Protein AF-A0A5D6XJ32-F1 (afdb_monomer_lite)

Sequence (484 aa):
MGDEALACADFSASLCAERAWRNVQPVLLASFTSVAQLLTAQARRIDALELEFRTAQRSNESLIDQWRAEALETSVSNEALATELRAQLKAETERQHEISQRAQDARIRKLKELRQSDATAASEASDSLRGVVDRISRELQCVNEKLSEQTAAWRRELAVSAITSLRREEVVQMLDRKLDSQKATELLAAKADGSQLEELSGGLFDKLAAAHASVAADFERLRRLESSKATAEDTEQLQQEMHKLLAVVEALQREVGELRAATRQKLSVADAEQLVVSRATLAGLESAIAQFSDDFVRKRDHAGVAQQVQGLKQQLRSEMFHARYIWKEGRPSASQTITWSTQVVNTSVDVFVWKAGSDKVVLKIPGLYHLQAAFFTDFTPTVQVLVNGEPALVLLEDDSDDCGSEAVPRAHKLAGTSNQPEPLGSVQEPLQRATHGLKRVRHSAGNVAGLSVDAFLALPARAVVQISYGIDEKAQGFLSLRKL

pLDDT: mean 76.72, std 17.2, range [36.56, 98.62]

Secondary structure (DSSP, 8-state):
--SHHHHHHHHHHHHHH-TTTTTTHHHHHHHHHHHHHHHHHHHHHHHHHHHHHHHHHHHHHHHHHHHHHHHHHHHHHHHHHHHHHHHHHHHHHHHHHHHHHHHHHHHHHHHHHHHHHHHHHHHHHHHHHHHHHHHHHHHHHHHHHHHHHHHHHHHHHHHHHHHHH--HHHHHHHHTT-S-HHHHHHHHHTT--HHHHHHHHHHHHHHHHHHHHHHHHHHHHHHHHHHS---HHHHHHHHHHHHHHHHHHHHHHHHHHHHHHHHHHH--HHHHHHHHHHHHHHHHHHHHHHHHHHHHHH---HHHHHHHHHHHHHHHHHH--EEEEEEEEEPPPTTSB----EEEEES-TTTEE--TT-S-EEE-S-EEEEEEEEEE-SS---EEEEETTEEEEEE-----------------------------------------------BTTB--S-EEEEEEEEE-TTEEEEEEE-S-S-EEEEEEEEE-

Foldseek 3Di:
DPPVVVVVVVVVVVQVPDPVCPVVVVVVVVVVVVVVVVVVVVVVVVVVVVVVVVVVVVVVVVVVVVVVVVVVVVVVVVVVVVVVVVVVVVVVVVVVVVVVVVVVVVVVVVVVVVCVVVVVVVVVVVVVVVVVVVVVVVVVVVVVVVVVVVVVVVVVVVVVVVVVVPDVVVVVVVVVPPDDVPVVVVVLVVPPPVVVVVVVVVVVVVVVVVLVVVVVVLVVVVVVCVVPPHDPVSVVVVVVVVVVNVVSVVVVVVVVVVVVVVVVVSDDPVNVVVVVVVVVVVVVVVVVVVVVVVVVVVPDPVVVVVVVVVVVVVVVLVQWQKWKFKQAKDFADPVQWRQTADTPDGSDCPQFPDDHRDQKTWGQDFFKKKKKKWKFDPDQWWKFKDKQNHGPDTDGQPPPPPPDPDDDDDDDDDDDDDDDDDDDDDDPDPPPDPDPRDDDDADPVGRPGTDMDIDMDRHDGGIIIIMGIHDRDIMIMMMMMIGD

Structure (mmCIF, N/CA/C/O backbone):
data_AF-A0A5D6XJ32-F1
#
_entry.id   AF-A0A5D6XJ32-F1
#
loop_
_atom_site.group_PDB
_atom_site.id
_atom_site.type_symbol
_atom_site.label_atom_id
_atom_site.label_alt_id
_atom_site.label_comp_id
_atom_site.label_asym_id
_atom_site.label_entity_id
_atom_site.label_seq_id
_atom_site.pdbx_PDB_ins_code
_atom_site.Cartn_x
_atom_site.Cartn_y
_atom_site.Cartn_z
_atom_site.occupancy
_atom_site.B_iso_or_equiv
_atom_site.auth_seq_id
_atom_site.auth_comp_id
_atom_site.auth_asym_id
_atom_site.auth_atom_id
_atom_site.pdbx_PDB_model_num
ATOM 1 N N . MET A 1 1 ? -17.747 25.368 77.287 1.00 49.94 1 MET A N 1
ATOM 2 C CA . MET A 1 1 ? -18.755 24.313 77.539 1.00 49.94 1 MET A CA 1
ATOM 3 C C . MET A 1 1 ? -19.553 24.527 78.841 1.00 49.94 1 MET A C 1
ATOM 5 O O . MET A 1 1 ? -20.189 23.589 79.291 1.00 49.94 1 MET A O 1
ATOM 9 N N . GLY A 1 2 ? -19.557 25.726 79.453 1.00 52.75 2 GLY A N 1
ATOM 10 C CA . GLY A 1 2 ? -20.315 25.993 80.693 1.00 52.75 2 GLY A CA 1
ATOM 11 C C . GLY A 1 2 ? -21.691 26.645 80.490 1.00 52.75 2 GLY A C 1
ATOM 12 O O . GLY A 1 2 ? -22.596 26.376 81.268 1.00 52.75 2 GLY A O 1
ATOM 13 N N . ASP A 1 3 ? -21.873 27.434 79.425 1.00 49.66 3 ASP A N 1
ATOM 14 C CA . ASP A 1 3 ? -23.084 28.258 79.251 1.00 49.66 3 ASP A CA 1
ATOM 15 C C . ASP A 1 3 ? -24.243 27.568 78.509 1.00 49.66 3 ASP A C 1
ATOM 17 O O . ASP A 1 3 ? -25.399 27.929 78.709 1.00 49.66 3 ASP A O 1
ATOM 21 N N . GLU A 1 4 ? -23.991 26.524 77.711 1.00 51.69 4 GLU A N 1
ATOM 22 C CA . GLU A 1 4 ? -25.075 25.790 77.024 1.00 51.69 4 GLU A CA 1
ATOM 23 C C . GLU A 1 4 ? -25.893 24.902 77.977 1.00 51.69 4 GLU A C 1
ATOM 25 O O . GLU A 1 4 ? -27.073 24.646 77.736 1.00 51.69 4 GLU A O 1
ATOM 30 N N . ALA A 1 5 ? -25.302 24.473 79.096 1.00 56.06 5 ALA A N 1
ATOM 31 C CA . ALA A 1 5 ? -26.005 23.675 80.099 1.00 56.06 5 ALA A CA 1
ATOM 32 C C . ALA A 1 5 ? -27.047 24.499 80.883 1.00 56.06 5 ALA A C 1
ATOM 34 O O . ALA A 1 5 ? -28.072 23.953 81.291 1.00 56.06 5 ALA A O 1
ATOM 35 N N . LEU A 1 6 ? -26.820 25.809 81.052 1.00 57.66 6 LEU A N 1
ATOM 36 C CA . LEU A 1 6 ? -27.731 26.711 81.767 1.00 57.66 6 LEU A CA 1
ATOM 37 C C . LEU A 1 6 ? -28.989 27.041 80.951 1.00 57.66 6 LEU A C 1
ATOM 39 O O . LEU A 1 6 ? -30.091 27.015 81.494 1.00 57.66 6 LEU A O 1
ATOM 43 N N . ALA A 1 7 ? -28.861 27.238 79.636 1.00 59.44 7 ALA A N 1
ATOM 44 C CA . ALA A 1 7 ? -30.008 27.524 78.769 1.00 59.44 7 ALA A CA 1
ATOM 45 C C . ALA A 1 7 ? -31.005 26.346 78.670 1.00 59.44 7 ALA A C 1
ATOM 47 O O . ALA A 1 7 ? -32.211 26.550 78.516 1.00 59.44 7 ALA A O 1
ATOM 48 N N . CYS A 1 8 ? -30.524 25.105 78.797 1.00 58.31 8 CYS A N 1
ATOM 49 C CA . CYS A 1 8 ? -31.363 23.905 78.716 1.00 58.31 8 CYS A CA 1
ATOM 50 C C . CYS A 1 8 ? -32.203 23.677 79.995 1.00 58.31 8 CYS A C 1
ATOM 52 O O . CYS A 1 8 ? -33.307 23.119 79.942 1.00 58.31 8 CYS A O 1
ATOM 54 N N . ALA A 1 9 ? -31.706 24.149 81.145 1.00 62.94 9 ALA A N 1
ATOM 55 C CA . ALA A 1 9 ? -32.395 24.045 82.430 1.00 62.94 9 ALA A CA 1
ATOM 56 C C . ALA A 1 9 ? -33.598 25.004 82.526 1.00 62.94 9 ALA A C 1
ATOM 58 O O . ALA A 1 9 ? -34.682 24.583 82.938 1.00 62.94 9 ALA A O 1
ATOM 59 N N . ASP A 1 10 ? -33.448 26.251 82.065 1.00 63.59 10 ASP A N 1
ATOM 60 C CA . ASP A 1 10 ? -34.519 27.261 82.109 1.00 63.59 10 ASP A CA 1
ATOM 61 C C . ASP A 1 10 ? -35.689 26.933 81.168 1.00 63.59 10 ASP A C 1
ATOM 63 O O . ASP A 1 10 ? -36.859 27.137 81.510 1.00 63.59 10 ASP A O 1
ATOM 67 N N . PHE A 1 11 ? -35.407 26.338 80.006 1.00 67.25 11 PHE A N 1
ATOM 68 C CA . PHE A 1 11 ? -36.448 25.913 79.068 1.00 67.25 11 PHE A CA 1
ATOM 69 C C . PHE A 1 11 ? -37.318 24.777 79.636 1.00 67.25 11 PHE A C 1
ATOM 71 O O . PHE A 1 11 ? -38.545 24.793 79.505 1.00 67.25 11 PHE A O 1
ATOM 78 N N . SER A 1 12 ? -36.699 23.822 80.340 1.00 63.09 12 SER A N 1
ATOM 79 C CA . SER A 1 12 ? -37.418 22.718 80.990 1.00 63.09 12 SER A CA 1
ATOM 80 C C . SER A 1 12 ? -38.297 23.203 82.149 1.00 63.09 12 SER A C 1
ATOM 82 O O . SER A 1 12 ? -39.400 22.686 82.344 1.00 63.09 12 SER A O 1
ATOM 84 N N . ALA A 1 13 ? -37.850 24.225 82.887 1.00 67.06 13 ALA A N 1
ATOM 85 C CA . ALA A 1 13 ? -38.614 24.817 83.983 1.00 67.06 13 ALA A CA 1
ATOM 86 C C . ALA A 1 13 ? -39.869 25.561 83.486 1.00 67.06 13 ALA A C 1
ATOM 88 O O . ALA A 1 13 ? -40.949 25.386 84.053 1.00 67.06 13 ALA A O 1
ATOM 89 N N . SER A 1 14 ? -39.751 26.320 82.390 1.00 63.47 14 SER A N 1
ATOM 90 C CA . SER A 1 14 ? -40.868 27.052 81.772 1.00 63.47 14 SER A CA 1
ATOM 91 C C . SER A 1 14 ? -41.968 26.115 81.241 1.00 63.47 14 SER A C 1
ATOM 93 O O . SER A 1 14 ? -43.153 26.314 81.511 1.00 63.47 14 SER A O 1
ATOM 95 N N . LEU A 1 15 ? -41.586 25.007 80.593 1.00 60.62 15 LEU A N 1
ATOM 96 C CA . LEU A 1 15 ? -42.528 24.005 80.072 1.00 60.62 15 LEU A CA 1
ATOM 97 C C . LEU A 1 15 ? -43.297 23.234 81.159 1.00 60.62 15 LEU A C 1
ATOM 99 O O . LEU A 1 15 ? -44.374 22.702 80.892 1.00 60.62 15 LEU A O 1
ATOM 103 N N . CYS A 1 16 ? -42.771 23.152 82.384 1.00 61.84 16 CYS A N 1
ATOM 104 C CA . CYS A 1 16 ? -43.434 22.448 83.487 1.00 61.84 16 CYS A CA 1
ATOM 105 C C . CYS A 1 16 ? -44.542 23.271 84.172 1.00 61.84 16 CYS A C 1
ATOM 107 O O . CYS A 1 16 ? -45.377 22.696 84.880 1.00 61.84 16 CYS A O 1
ATOM 109 N N . ALA A 1 17 ? -44.559 24.595 83.980 1.00 65.44 17 ALA A N 1
ATOM 110 C CA . ALA A 1 17 ? -45.477 25.502 84.669 1.00 65.44 17 ALA A CA 1
ATOM 111 C C . ALA A 1 17 ? -46.898 25.516 84.067 1.00 65.44 17 ALA A C 1
ATOM 113 O O . ALA A 1 17 ? -47.875 25.726 84.790 1.00 65.44 17 ALA A O 1
ATOM 114 N N . GLU A 1 18 ? -47.055 25.225 82.773 1.00 67.88 18 GLU A N 1
ATOM 115 C CA . GLU A 1 18 ? -48.360 25.222 82.106 1.00 67.88 18 GLU A CA 1
ATOM 116 C C . GLU A 1 18 ? -49.037 23.838 82.148 1.00 67.88 18 GLU A C 1
ATOM 118 O O . GLU A 1 18 ? -48.594 22.867 81.530 1.00 67.88 18 GLU A O 1
ATOM 123 N N . ARG A 1 19 ? -50.184 23.741 82.840 1.00 67.44 19 ARG A N 1
ATOM 124 C CA . ARG A 1 19 ? -50.976 22.496 82.987 1.00 67.44 19 ARG A CA 1
ATOM 125 C C . ARG A 1 19 ? -51.361 21.826 81.660 1.00 67.44 19 ARG A C 1
ATOM 127 O O . ARG A 1 19 ? -51.564 20.614 81.658 1.00 67.44 19 ARG A O 1
ATOM 134 N N . ALA A 1 20 ? -51.447 22.576 80.561 1.00 69.06 20 ALA A N 1
ATOM 135 C CA . ALA A 1 20 ? -51.793 22.051 79.240 1.00 69.06 20 ALA A CA 1
ATOM 136 C C . ALA A 1 20 ? -50.709 21.123 78.649 1.00 69.06 20 ALA A C 1
ATOM 138 O O . ALA A 1 20 ? -51.035 20.204 77.899 1.00 69.06 20 ALA A O 1
ATOM 139 N N . TRP A 1 21 ? -49.437 21.292 79.032 1.00 72.00 21 TRP A N 1
ATOM 140 C CA . TRP A 1 21 ? -48.314 20.541 78.453 1.00 72.00 21 TRP A CA 1
ATOM 141 C C . TRP A 1 21 ? -48.034 19.196 79.125 1.00 72.00 21 TRP A C 1
ATOM 143 O O . TRP A 1 21 ? -47.373 18.343 78.530 1.00 72.00 21 TRP A O 1
ATOM 153 N N . ARG A 1 22 ? -48.584 18.948 80.323 1.00 72.31 22 ARG A N 1
ATOM 154 C CA . ARG A 1 22 ? -48.338 17.704 81.080 1.00 72.31 22 ARG A CA 1
ATOM 155 C C . ARG A 1 22 ? -48.733 16.435 80.324 1.00 72.31 22 ARG A C 1
ATOM 157 O O . ARG A 1 22 ? -48.086 15.410 80.493 1.00 72.31 22 ARG A O 1
ATOM 164 N N . ASN A 1 23 ? -49.754 16.506 79.468 1.00 79.31 23 ASN A N 1
ATOM 165 C CA . ASN A 1 23 ? -50.190 15.357 78.668 1.00 79.31 23 ASN A CA 1
ATOM 166 C C . ASN A 1 23 ? -49.357 15.167 77.386 1.00 79.31 23 ASN A C 1
ATOM 168 O O . ASN A 1 23 ? -49.328 14.071 76.835 1.00 79.31 23 ASN A O 1
ATOM 172 N N . VAL A 1 24 ? -48.667 16.211 76.915 1.00 81.56 24 VAL A N 1
ATOM 173 C CA . VAL A 1 24 ? -47.902 16.202 75.655 1.00 81.56 24 VAL A CA 1
ATOM 174 C C . VAL A 1 24 ? -46.431 15.845 75.893 1.00 81.56 24 VAL A C 1
ATOM 176 O O . VAL A 1 24 ? -45.809 15.193 75.055 1.00 81.56 24 VAL A O 1
ATOM 179 N N . GLN A 1 25 ? -45.880 16.198 77.059 1.00 82.12 25 GLN A N 1
ATOM 180 C CA . GLN A 1 25 ? -44.490 15.911 77.435 1.00 82.12 25 GLN A CA 1
ATOM 181 C C . GLN A 1 25 ? -44.083 14.428 77.299 1.00 82.12 25 GLN A C 1
ATOM 183 O O . GLN A 1 25 ? -43.034 14.179 76.702 1.00 82.12 25 GLN A O 1
ATOM 188 N N . PRO A 1 26 ? -44.871 13.430 77.758 1.00 84.69 26 PRO A N 1
ATOM 189 C CA . PRO A 1 26 ? -44.491 12.022 77.618 1.00 84.69 26 PRO A CA 1
ATOM 190 C C . PRO A 1 26 ? -44.435 11.580 76.153 1.00 84.69 26 PRO A C 1
ATOM 192 O O . PRO A 1 26 ? -43.548 10.822 75.767 1.00 84.69 26 PRO A O 1
ATOM 195 N N . VAL A 1 27 ? -45.357 12.087 75.325 1.00 87.31 27 VAL A N 1
ATOM 196 C CA . VAL A 1 27 ? -45.428 11.775 73.891 1.00 87.31 27 VAL A CA 1
ATOM 197 C C . VAL A 1 27 ? -44.248 12.393 73.149 1.00 87.31 27 VAL A C 1
ATOM 199 O O . VAL A 1 27 ? -43.624 11.719 72.330 1.00 87.31 27 VAL A O 1
ATOM 202 N N . LEU A 1 28 ? -43.893 13.643 73.461 1.00 87.44 28 LEU A N 1
ATOM 203 C CA . LEU A 1 28 ? -42.713 14.295 72.892 1.00 87.44 28 LEU A CA 1
ATOM 204 C C . LEU A 1 28 ? -41.430 13.576 73.303 1.00 87.44 28 LEU A C 1
ATOM 206 O O . LEU A 1 28 ? -40.615 13.267 72.439 1.00 87.44 28 LEU A O 1
ATOM 210 N N . LEU A 1 29 ? -41.269 13.239 74.585 1.00 88.38 29 LEU A N 1
ATOM 211 C CA . LEU A 1 29 ? -40.085 12.529 75.067 1.00 88.38 29 LEU A CA 1
ATOM 212 C C . LEU A 1 29 ? -39.953 11.150 74.407 1.00 88.38 29 LEU A C 1
ATOM 214 O O . LEU A 1 29 ? -38.865 10.790 73.960 1.00 88.38 29 LEU A O 1
ATOM 218 N N . ALA A 1 30 ? -41.052 10.404 74.276 1.00 88.50 30 ALA A N 1
ATOM 219 C CA . ALA A 1 30 ? -41.063 9.119 73.582 1.00 88.50 30 ALA A CA 1
ATOM 220 C C . ALA A 1 30 ? -40.746 9.267 72.083 1.00 88.50 30 ALA A C 1
ATOM 222 O O . ALA A 1 30 ? -39.985 8.469 71.528 1.00 88.50 30 ALA A O 1
ATOM 223 N N . SER A 1 31 ? -41.268 10.314 71.436 1.00 91.25 31 SER A N 1
ATOM 224 C CA . SER A 1 31 ? -41.009 10.608 70.021 1.00 91.25 31 SER A CA 1
ATOM 225 C C . SER A 1 31 ? -39.543 10.974 69.785 1.00 91.25 31 SER A C 1
ATOM 227 O O . SER A 1 31 ? -38.894 10.368 68.936 1.00 91.25 31 SER A O 1
ATOM 229 N N . PHE A 1 32 ? -38.978 11.888 70.579 1.00 92.62 32 PHE A N 1
ATOM 230 C CA . PHE A 1 32 ? -37.560 12.253 70.496 1.00 92.62 32 PHE A CA 1
ATOM 231 C C . PHE A 1 32 ? -36.641 11.079 70.834 1.00 92.62 32 PHE A C 1
ATOM 233 O O . PHE A 1 32 ? -35.630 10.893 70.163 1.00 92.62 32 PHE A O 1
ATOM 240 N N . THR A 1 33 ? -37.011 10.244 71.810 1.00 92.25 33 THR A N 1
ATOM 241 C CA . THR A 1 33 ? -36.272 9.011 72.129 1.00 92.25 33 THR A CA 1
ATOM 242 C C . THR A 1 33 ? -36.257 8.055 70.936 1.00 92.25 33 THR A C 1
ATOM 244 O O . THR A 1 33 ? -35.205 7.527 70.583 1.00 92.25 33 THR A O 1
ATOM 247 N N . SER A 1 34 ? -37.399 7.881 70.265 1.00 92.69 34 SER A N 1
ATOM 248 C CA . SER A 1 34 ? -37.515 7.033 69.071 1.00 92.69 34 SER A CA 1
ATOM 249 C C . SER A 1 34 ? -36.690 7.580 67.902 1.00 92.69 34 SER A C 1
ATOM 251 O O . SER A 1 34 ? -35.989 6.824 67.232 1.00 92.69 34 SER A O 1
ATOM 253 N N . VAL A 1 35 ? -36.708 8.901 67.688 1.00 94.00 35 VAL A N 1
ATOM 254 C CA . VAL A 1 35 ? -35.876 9.568 66.673 1.00 94.00 35 VAL A CA 1
ATOM 255 C C . VAL A 1 35 ? -34.391 9.415 66.997 1.00 94.00 35 VAL A C 1
ATOM 257 O O . VAL A 1 35 ? -33.617 9.057 66.115 1.00 94.00 35 VAL A O 1
ATOM 260 N N . ALA A 1 36 ? -33.978 9.608 68.251 1.00 92.50 36 ALA A N 1
ATOM 261 C CA . ALA A 1 36 ? -32.589 9.430 68.666 1.00 92.50 36 ALA A CA 1
ATOM 262 C C . ALA A 1 36 ? -32.111 7.980 68.468 1.00 92.50 36 ALA A C 1
ATOM 264 O O . ALA A 1 36 ? -31.004 7.753 67.975 1.00 92.50 36 ALA A O 1
ATOM 265 N N . GLN A 1 37 ? -32.951 6.991 68.790 1.00 93.88 37 GLN A N 1
ATOM 266 C CA . GLN A 1 37 ? -32.662 5.577 68.534 1.00 93.88 37 GLN A CA 1
ATOM 267 C C . GLN A 1 37 ? -32.546 5.280 67.035 1.00 93.88 37 GLN A C 1
ATOM 269 O O . GLN A 1 37 ? -31.606 4.597 66.626 1.00 93.88 37 GLN A O 1
ATOM 274 N N . LEU A 1 38 ? -33.448 5.826 66.213 1.00 95.81 38 LEU A N 1
ATOM 275 C CA . LEU A 1 38 ? -33.400 5.677 64.760 1.00 95.81 38 LEU A CA 1
ATOM 276 C C . LEU A 1 38 ? -32.128 6.300 64.173 1.00 95.81 38 LEU A C 1
ATOM 278 O O . LEU A 1 38 ? -31.443 5.645 63.393 1.00 95.81 38 LEU A O 1
ATOM 282 N N . LEU A 1 39 ? -31.776 7.521 64.583 1.00 93.94 39 LEU A N 1
ATOM 283 C CA . LEU A 1 39 ? -30.552 8.199 64.149 1.00 93.94 39 LEU A CA 1
ATOM 284 C C . LEU A 1 39 ? -29.300 7.431 64.585 1.00 93.94 39 LEU A C 1
ATOM 286 O O . LEU A 1 39 ? -28.372 7.274 63.798 1.00 93.94 39 LEU A O 1
ATOM 290 N N . THR A 1 40 ? -29.291 6.873 65.799 1.00 94.31 40 THR A N 1
ATOM 291 C CA . THR A 1 40 ? -28.182 6.033 66.285 1.00 94.31 40 THR A CA 1
ATOM 292 C C . THR A 1 40 ? -28.059 4.742 65.472 1.00 94.31 40 THR A C 1
ATOM 294 O O . THR A 1 40 ? -26.954 4.322 65.128 1.00 94.31 40 THR A O 1
ATOM 297 N N . ALA A 1 41 ? -29.182 4.103 65.134 1.00 95.06 41 ALA A N 1
ATOM 298 C CA . ALA A 1 41 ? -29.193 2.914 64.286 1.00 95.06 41 ALA A CA 1
ATOM 299 C C . ALA A 1 41 ? -28.733 3.231 62.853 1.00 95.06 41 ALA A C 1
ATOM 301 O O . ALA A 1 41 ? -27.979 2.455 62.265 1.00 95.06 41 ALA A O 1
ATOM 302 N N . GLN A 1 42 ? -29.137 4.382 62.308 1.00 94.56 42 GLN A N 1
ATOM 303 C CA . GLN A 1 42 ? -28.684 4.856 61.001 1.00 94.56 42 GLN A CA 1
ATOM 304 C C . GLN A 1 42 ? -27.188 5.175 60.993 1.00 94.56 42 GLN A C 1
ATOM 306 O O . GLN A 1 42 ? -26.503 4.731 60.077 1.00 94.56 42 GLN A O 1
ATOM 311 N N . ALA A 1 43 ? -26.663 5.850 62.020 1.00 93.75 43 ALA A N 1
ATOM 312 C CA . ALA A 1 43 ? -25.232 6.130 62.150 1.00 93.75 43 ALA A CA 1
ATOM 313 C C . ALA A 1 43 ? -24.406 4.834 62.150 1.00 93.75 43 ALA A C 1
ATOM 315 O O . ALA A 1 43 ? -23.501 4.679 61.338 1.00 93.75 43 ALA A O 1
ATOM 316 N N . ARG A 1 44 ? -24.809 3.834 62.947 1.00 96.31 44 ARG A N 1
ATOM 317 C CA . ARG A 1 44 ? -24.149 2.514 62.958 1.00 96.31 44 ARG A CA 1
ATOM 318 C C . ARG A 1 44 ? -24.188 1.815 61.601 1.00 96.31 44 ARG A C 1
ATOM 320 O O . ARG A 1 44 ? -23.241 1.123 61.239 1.00 96.31 44 ARG A O 1
ATOM 327 N N . ARG A 1 45 ? -25.286 1.963 60.854 1.00 97.19 45 ARG A N 1
ATOM 328 C CA . ARG A 1 45 ? -25.404 1.396 59.505 1.00 97.19 45 ARG A CA 1
ATOM 329 C C . ARG A 1 45 ? -24.478 2.101 58.514 1.00 97.19 45 ARG A C 1
ATOM 331 O O . ARG A 1 45 ? -23.914 1.426 57.661 1.00 97.19 45 ARG A O 1
ATOM 338 N N . ILE A 1 46 ? -24.322 3.420 58.626 1.00 93.25 46 ILE A N 1
ATOM 339 C CA . ILE A 1 46 ? -23.374 4.190 57.812 1.00 93.25 46 ILE A CA 1
ATOM 340 C C . ILE A 1 46 ? -21.944 3.734 58.117 1.00 93.25 46 ILE A C 1
ATOM 342 O O . ILE A 1 46 ? -21.231 3.372 57.188 1.00 93.25 46 ILE A O 1
ATOM 346 N N . ASP A 1 47 ? -21.569 3.624 59.394 1.00 96.31 47 ASP A N 1
ATOM 347 C CA . ASP A 1 47 ? -20.235 3.156 59.796 1.00 96.31 47 ASP A CA 1
ATOM 348 C C . ASP A 1 47 ? -19.930 1.740 59.273 1.00 96.31 47 ASP A C 1
ATOM 350 O O . ASP A 1 47 ? -18.825 1.462 58.802 1.00 96.31 47 ASP A O 1
ATOM 354 N N . ALA A 1 48 ? -20.921 0.840 59.314 1.00 96.50 48 ALA A N 1
ATOM 355 C CA . ALA A 1 48 ? -20.791 -0.511 58.772 1.00 96.50 48 ALA A CA 1
ATOM 356 C C . ALA A 1 48 ? -20.580 -0.505 57.248 1.00 96.50 48 ALA A C 1
ATOM 358 O O . ALA A 1 48 ? -19.673 -1.174 56.754 1.00 96.50 48 ALA A O 1
ATOM 359 N N . LEU A 1 49 ? -21.361 0.291 56.510 1.00 94.62 49 LEU A N 1
ATOM 360 C CA . LEU A 1 49 ? -21.215 0.429 55.058 1.00 94.62 49 LEU A CA 1
ATOM 361 C C . LEU A 1 49 ? -19.881 1.079 54.669 1.00 94.62 49 LEU A C 1
ATOM 363 O O . LEU A 1 49 ? -19.272 0.675 53.682 1.00 94.62 49 LEU A O 1
ATOM 367 N N . GLU A 1 50 ? -19.384 2.047 55.441 1.00 95.25 50 GLU A N 1
ATOM 368 C CA . GLU A 1 50 ? -18.057 2.625 55.212 1.00 95.25 50 GLU A CA 1
ATOM 369 C C . GLU A 1 50 ? -16.940 1.594 55.403 1.00 95.25 50 GLU A C 1
ATOM 371 O O . GLU A 1 50 ? -15.963 1.583 54.649 1.00 95.25 50 GLU A O 1
ATOM 376 N N . LEU A 1 51 ? -17.068 0.715 56.399 1.00 97.25 51 LEU A N 1
ATOM 377 C CA . LEU A 1 51 ? -16.107 -0.358 56.628 1.00 97.25 51 LEU A CA 1
ATOM 378 C C . LEU A 1 51 ? -16.137 -1.393 55.492 1.00 97.25 51 LEU A C 1
ATOM 380 O O . LEU A 1 51 ? -15.079 -1.788 54.992 1.00 97.25 51 LEU A O 1
ATOM 384 N N . GLU A 1 52 ? -17.328 -1.796 55.044 1.00 97.06 52 GLU A N 1
ATOM 385 C CA . GLU A 1 52 ? -17.506 -2.672 53.878 1.00 97.06 52 GLU A CA 1
ATOM 386 C C . GLU A 1 52 ? -16.923 -2.039 52.607 1.00 97.06 52 GLU A C 1
ATOM 388 O O . GLU A 1 52 ? -16.184 -2.686 51.867 1.00 97.06 52 GLU A O 1
ATOM 393 N N . PHE A 1 53 ? -17.150 -0.742 52.390 1.00 95.50 53 PHE A N 1
ATOM 394 C CA . PHE A 1 53 ? -16.581 -0.030 51.250 1.00 95.50 53 PHE A CA 1
ATOM 395 C C . PHE A 1 53 ? -15.047 0.003 51.296 1.00 95.50 53 PHE A C 1
ATOM 397 O O . PHE A 1 53 ? -14.392 -0.317 50.306 1.00 95.50 53 PHE A O 1
ATOM 404 N N . ARG A 1 54 ? -14.446 0.317 52.453 1.00 96.38 54 ARG A N 1
ATOM 405 C CA . ARG A 1 54 ? -12.978 0.331 52.612 1.00 96.38 54 ARG A CA 1
ATOM 406 C C . ARG A 1 54 ? -12.359 -1.055 52.424 1.00 96.38 54 ARG A C 1
ATOM 408 O O . ARG A 1 54 ? -11.267 -1.163 51.870 1.00 96.38 54 ARG A O 1
ATOM 415 N N . THR A 1 55 ? -13.024 -2.113 52.885 1.00 95.94 55 THR A N 1
ATOM 416 C CA . THR A 1 55 ? -12.539 -3.492 52.700 1.00 95.94 55 THR A CA 1
ATOM 417 C C . THR A 1 55 ? -12.642 -3.934 51.241 1.00 95.94 55 THR A C 1
ATOM 419 O O . THR A 1 55 ? -11.665 -4.461 50.706 1.00 95.94 55 THR A O 1
ATOM 422 N N . ALA A 1 56 ? -13.751 -3.628 50.562 1.00 92.81 56 ALA A N 1
ATOM 423 C CA . ALA A 1 56 ? -13.903 -3.863 49.128 1.00 92.81 56 ALA A CA 1
ATOM 424 C C . ALA A 1 56 ? -12.875 -3.073 48.301 1.00 92.81 56 ALA A C 1
ATOM 426 O O . ALA A 1 56 ? -12.270 -3.624 47.382 1.00 92.81 56 ALA A O 1
ATOM 427 N N . GLN A 1 57 ? -12.616 -1.812 48.659 1.00 94.62 57 GLN A N 1
ATOM 428 C CA . GLN A 1 57 ? -11.618 -0.982 47.986 1.00 94.62 57 GLN A CA 1
ATOM 429 C C . GLN A 1 57 ? -10.211 -1.583 48.101 1.00 94.62 57 GLN A C 1
ATOM 431 O O . GLN A 1 57 ? -9.535 -1.727 47.086 1.00 94.62 57 GLN A O 1
ATOM 436 N N . ARG A 1 58 ? -9.796 -2.017 49.298 1.00 95.19 58 ARG A N 1
ATOM 437 C CA . ARG A 1 58 ? -8.500 -2.696 49.493 1.00 95.19 58 ARG A CA 1
ATOM 438 C C . ARG A 1 58 ? -8.408 -4.007 48.716 1.00 95.19 58 ARG A C 1
ATOM 440 O O . ARG A 1 58 ? -7.364 -4.311 48.148 1.00 95.19 58 ARG A O 1
ATOM 447 N N . SER A 1 59 ? -9.497 -4.777 48.670 1.00 95.56 59 SER A N 1
ATOM 448 C CA . SER A 1 59 ? -9.549 -6.000 47.864 1.00 95.56 59 SER A CA 1
ATOM 449 C C . SER A 1 59 ? -9.379 -5.698 46.375 1.00 95.56 59 SER A C 1
ATOM 451 O O . SER A 1 59 ? -8.701 -6.445 45.677 1.00 95.56 59 SER A O 1
ATOM 453 N N . ASN A 1 60 ? -9.976 -4.611 45.885 1.00 90.75 60 ASN A N 1
ATOM 454 C CA . ASN A 1 60 ? -9.860 -4.207 44.490 1.00 90.75 60 ASN A CA 1
ATOM 455 C C . ASN A 1 60 ? -8.446 -3.696 44.162 1.00 90.75 60 ASN A C 1
ATOM 457 O O . ASN A 1 60 ? -7.877 -4.083 43.148 1.00 90.75 60 ASN A O 1
ATOM 461 N N . GLU A 1 61 ? -7.843 -2.896 45.048 1.00 93.62 61 GLU A N 1
ATOM 462 C CA . GLU A 1 61 ? -6.444 -2.457 44.921 1.00 93.62 61 GLU A CA 1
ATOM 463 C C . GLU A 1 61 ? -5.488 -3.660 44.847 1.00 93.62 61 GLU A C 1
ATOM 465 O O . GLU A 1 61 ? -4.649 -3.721 43.951 1.00 93.62 61 GLU A O 1
ATOM 470 N N . SER A 1 62 ? -5.695 -4.681 45.687 1.00 95.31 62 SER A N 1
ATOM 471 C CA . SER A 1 62 ? -4.911 -5.922 45.640 1.00 95.31 62 SER A CA 1
ATOM 472 C C . SER A 1 62 ? -5.063 -6.690 44.321 1.00 95.31 62 SER A C 1
ATOM 474 O O . SER A 1 62 ? -4.079 -7.239 43.828 1.00 95.31 62 SER A O 1
ATOM 476 N N . LEU A 1 63 ? -6.270 -6.757 43.747 1.00 94.50 63 LEU A N 1
ATOM 477 C CA . LEU A 1 63 ? -6.499 -7.420 42.455 1.00 94.50 63 LEU A CA 1
ATOM 478 C C . LEU A 1 63 ? -5.851 -6.648 41.301 1.00 94.50 63 LEU A C 1
ATOM 480 O O . LEU A 1 63 ? -5.282 -7.254 40.395 1.00 94.50 63 LEU A O 1
ATOM 484 N N . ILE A 1 64 ? -5.893 -5.314 41.348 1.00 90.06 64 ILE A N 1
ATOM 485 C CA . ILE A 1 64 ? -5.227 -4.457 40.363 1.00 90.06 64 ILE A CA 1
ATOM 486 C C . ILE A 1 64 ? -3.712 -4.676 40.402 1.00 90.06 64 ILE A C 1
ATOM 488 O O . ILE A 1 64 ? -3.089 -4.798 39.346 1.00 90.06 64 ILE A O 1
ATOM 492 N N . ASP A 1 65 ? -3.117 -4.751 41.592 1.00 93.44 65 ASP A N 1
ATOM 493 C CA . ASP A 1 65 ? -1.681 -4.998 41.735 1.00 93.44 65 ASP A CA 1
ATOM 494 C C . ASP A 1 65 ? -1.291 -6.410 41.280 1.00 93.44 65 ASP A C 1
ATOM 496 O O . ASP A 1 65 ? -0.271 -6.573 40.606 1.00 93.44 65 ASP A O 1
ATOM 500 N N . GLN A 1 66 ? -2.137 -7.413 41.536 1.00 94.94 66 GLN A N 1
ATOM 501 C CA . GLN A 1 66 ? -1.943 -8.764 41.010 1.00 94.94 66 GLN A CA 1
ATOM 502 C C . GLN A 1 66 ? -1.962 -8.785 39.473 1.00 94.94 66 GLN A C 1
ATOM 504 O O . GLN A 1 66 ? -1.034 -9.303 38.853 1.00 94.94 66 GLN A O 1
ATOM 509 N N . TRP A 1 67 ? -2.960 -8.165 38.836 1.00 91.94 67 TRP A N 1
ATOM 510 C CA . TRP A 1 67 ? -3.027 -8.095 37.372 1.00 91.94 67 TRP A CA 1
ATOM 511 C C . TRP A 1 67 ? -1.865 -7.314 36.760 1.00 91.94 67 TRP A C 1
ATOM 513 O O . TRP A 1 67 ? -1.390 -7.661 35.680 1.00 91.94 67 TRP A O 1
ATOM 523 N N . ARG A 1 68 ? -1.372 -6.271 37.438 1.00 90.75 68 ARG A N 1
ATOM 524 C CA . ARG A 1 68 ? -0.168 -5.548 37.005 1.00 90.75 68 ARG A CA 1
ATOM 525 C C . ARG A 1 68 ? 1.073 -6.433 37.057 1.00 90.75 68 ARG A C 1
ATOM 527 O O . ARG A 1 68 ? 1.879 -6.364 36.132 1.00 90.75 68 ARG A O 1
ATOM 534 N N . ALA A 1 69 ? 1.220 -7.258 38.093 1.00 92.31 69 ALA A N 1
ATOM 535 C CA . ALA A 1 69 ? 2.329 -8.200 38.203 1.00 92.31 69 ALA A CA 1
ATOM 536 C C . ALA A 1 69 ? 2.281 -9.267 37.093 1.00 92.31 69 ALA A C 1
ATOM 538 O O . ALA A 1 69 ? 3.277 -9.465 36.400 1.00 92.31 69 ALA A O 1
ATOM 539 N N . GLU A 1 70 ? 1.112 -9.867 36.846 1.00 91.44 70 GLU A N 1
ATOM 540 C CA . GLU A 1 70 ? 0.907 -10.851 35.769 1.00 91.44 70 GLU A CA 1
ATOM 541 C C . GLU A 1 70 ? 1.150 -10.237 34.373 1.00 91.44 70 GLU A C 1
ATOM 543 O O . GLU A 1 70 ? 1.782 -10.841 33.499 1.00 91.44 70 GLU A O 1
ATOM 548 N N . ALA A 1 71 ? 0.711 -8.993 34.154 1.00 88.38 71 ALA A N 1
ATOM 549 C CA . ALA A 1 71 ? 0.974 -8.261 32.915 1.00 88.38 71 ALA A CA 1
ATOM 550 C C . ALA A 1 71 ? 2.472 -7.960 32.715 1.00 88.38 71 ALA A C 1
ATOM 552 O O . ALA A 1 71 ? 2.974 -8.014 31.591 1.00 88.38 71 ALA A O 1
ATOM 553 N N . LEU A 1 72 ? 3.204 -7.661 33.792 1.00 91.00 72 LEU A N 1
ATOM 554 C CA . LEU A 1 72 ? 4.646 -7.430 33.723 1.00 91.00 72 LEU A CA 1
ATOM 555 C C . LEU A 1 72 ? 5.399 -8.730 33.403 1.00 91.00 72 LEU A C 1
ATOM 557 O O . LEU A 1 72 ? 6.272 -8.733 32.539 1.00 91.00 72 LEU A O 1
ATOM 561 N N . GLU A 1 73 ? 5.031 -9.839 34.046 1.00 90.75 73 GLU A N 1
ATOM 562 C CA . GLU A 1 73 ? 5.644 -11.152 33.817 1.00 90.75 73 GLU A CA 1
ATOM 563 C C . GLU A 1 73 ? 5.429 -11.636 32.376 1.00 90.75 73 GLU A C 1
ATOM 565 O O . GLU A 1 73 ? 6.375 -12.047 31.697 1.00 90.75 73 GLU A O 1
ATOM 570 N N . THR A 1 74 ? 4.207 -11.491 31.857 1.00 90.00 74 THR A N 1
ATOM 571 C CA . THR A 1 74 ? 3.910 -11.800 30.450 1.00 90.00 74 THR A CA 1
ATOM 572 C C . THR A 1 74 ? 4.654 -10.876 29.485 1.00 90.00 74 THR A C 1
ATOM 574 O O . THR A 1 74 ? 5.146 -11.345 28.458 1.00 90.00 74 THR A O 1
ATOM 577 N N . SER A 1 75 ? 4.813 -9.588 29.807 1.00 85.44 75 SER A N 1
ATOM 578 C CA . SER A 1 75 ? 5.613 -8.659 28.997 1.00 85.44 75 SER A CA 1
ATOM 579 C C . SER A 1 75 ? 7.089 -9.062 28.941 1.00 85.44 75 SER A C 1
ATOM 581 O O . SER A 1 75 ? 7.670 -9.066 27.858 1.00 85.44 75 SER A O 1
ATOM 583 N N . VAL A 1 76 ? 7.690 -9.438 30.075 1.00 90.94 76 VAL A N 1
ATOM 584 C CA . VAL A 1 76 ? 9.093 -9.884 30.140 1.00 90.94 76 VAL A CA 1
ATOM 585 C C . VAL A 1 76 ? 9.285 -11.198 29.377 1.00 90.94 76 VAL A C 1
ATOM 587 O O . VAL A 1 76 ? 10.245 -11.336 28.618 1.00 90.94 76 VAL A O 1
ATOM 590 N N . SER A 1 77 ? 8.348 -12.143 29.509 1.00 91.94 77 SER A N 1
ATOM 591 C CA . SER A 1 77 ? 8.366 -13.400 28.749 1.00 91.94 77 SER A CA 1
ATOM 592 C C . SER A 1 77 ? 8.271 -13.159 27.236 1.00 91.94 77 SER A C 1
ATOM 594 O O . SER A 1 77 ? 9.050 -13.714 26.459 1.00 91.94 77 SER A O 1
ATOM 596 N N . ASN A 1 78 ? 7.381 -12.258 26.813 1.00 85.19 78 ASN A N 1
ATOM 597 C CA . ASN A 1 78 ? 7.235 -11.879 25.408 1.00 85.19 78 ASN A CA 1
ATOM 598 C C . ASN A 1 78 ? 8.476 -11.162 24.865 1.00 85.19 78 ASN A C 1
ATOM 600 O O . ASN A 1 78 ? 8.854 -11.379 23.714 1.00 85.19 78 ASN A O 1
ATOM 604 N N . GLU A 1 79 ? 9.130 -10.325 25.672 1.00 89.56 79 GLU A N 1
ATOM 605 C CA . GLU A 1 79 ? 10.370 -9.658 25.278 1.00 89.56 79 GLU A CA 1
ATOM 606 C C . GLU A 1 79 ? 11.521 -10.659 25.104 1.00 89.56 79 GLU A C 1
ATOM 608 O O . GLU A 1 79 ? 12.239 -10.578 24.107 1.00 89.56 79 GLU A O 1
ATOM 613 N N . ALA A 1 80 ? 11.640 -11.653 25.991 1.00 91.50 80 ALA A N 1
ATOM 614 C CA . ALA A 1 80 ? 12.611 -12.741 25.860 1.00 91.50 80 ALA A CA 1
ATOM 615 C C . ALA A 1 80 ? 12.361 -13.608 24.610 1.00 91.50 80 ALA A C 1
ATOM 617 O O . ALA A 1 80 ? 13.291 -13.976 23.894 1.00 91.50 80 ALA A O 1
ATOM 618 N N . LEU A 1 81 ? 11.097 -13.892 24.290 1.00 91.56 81 LEU A N 1
ATOM 619 C CA . LEU A 1 81 ? 10.744 -14.612 23.065 1.00 91.56 81 LEU A CA 1
ATOM 620 C C . LEU A 1 81 ? 11.031 -13.765 21.811 1.00 91.56 81 LEU A C 1
ATOM 622 O O . LEU A 1 81 ? 11.488 -14.284 20.792 1.00 91.56 81 LEU A O 1
ATOM 626 N N . ALA A 1 82 ? 10.824 -12.448 21.887 1.00 86.94 82 ALA A N 1
ATOM 627 C CA . ALA A 1 82 ? 11.141 -11.526 20.802 1.00 86.94 82 ALA A CA 1
ATOM 628 C C . ALA A 1 82 ? 12.654 -11.378 20.569 1.00 86.94 82 ALA A C 1
ATOM 630 O O . ALA A 1 82 ? 13.075 -11.233 19.419 1.00 86.94 82 ALA A O 1
ATOM 631 N N . THR A 1 83 ? 13.486 -11.397 21.615 1.00 91.06 83 THR A N 1
ATOM 632 C CA . THR A 1 83 ? 14.950 -11.369 21.458 1.00 91.06 83 THR A CA 1
ATOM 633 C C . THR A 1 83 ? 15.472 -12.662 20.835 1.00 91.06 83 THR A C 1
ATOM 635 O O . THR A 1 83 ? 16.297 -12.582 19.924 1.00 91.06 83 THR A O 1
ATOM 638 N N . GLU A 1 84 ? 14.929 -13.818 21.221 1.00 94.50 84 GLU A N 1
ATOM 639 C CA . GLU A 1 84 ? 15.252 -15.116 20.612 1.00 94.50 84 GLU A CA 1
ATOM 640 C C . GLU A 1 84 ? 14.876 -15.157 19.119 1.00 94.50 84 GLU A C 1
ATOM 642 O O . GLU A 1 84 ? 15.709 -15.470 18.269 1.00 94.50 84 GLU A O 1
ATOM 647 N N . LEU A 1 85 ? 13.660 -14.729 18.758 1.00 89.44 85 LEU A N 1
ATOM 648 C CA . LEU A 1 85 ? 13.228 -14.641 17.355 1.00 89.44 85 LEU A CA 1
ATOM 649 C C . LEU A 1 85 ? 14.108 -13.703 16.520 1.00 89.44 85 LEU A C 1
ATOM 651 O O . LEU A 1 85 ? 14.414 -14.004 15.366 1.00 89.44 85 LEU A O 1
ATOM 655 N N . ARG A 1 86 ? 14.547 -12.571 17.087 1.00 90.06 86 ARG A N 1
ATOM 656 C CA . ARG A 1 86 ? 15.483 -11.661 16.406 1.00 90.06 86 ARG A CA 1
ATOM 657 C C . ARG A 1 86 ? 16.850 -12.310 16.192 1.00 90.06 86 ARG A C 1
ATOM 659 O O . ARG A 1 86 ? 17.438 -12.107 15.130 1.00 90.06 86 ARG A O 1
ATOM 666 N N . ALA A 1 87 ? 17.347 -13.082 17.159 1.00 93.00 87 ALA A N 1
ATOM 667 C CA . ALA A 1 87 ? 18.605 -13.813 17.025 1.00 93.00 87 ALA A CA 1
ATOM 668 C C . ALA A 1 87 ? 18.518 -14.888 15.929 1.00 93.00 87 ALA A C 1
ATOM 670 O O . ALA A 1 87 ? 19.405 -14.963 15.078 1.00 93.00 87 ALA A O 1
ATOM 671 N N . GLN A 1 88 ? 17.416 -15.642 15.879 1.00 91.94 88 GLN A N 1
ATOM 672 C CA . GLN A 1 88 ? 17.169 -16.643 14.836 1.00 91.94 88 GLN A CA 1
ATOM 673 C C . GLN A 1 88 ? 17.047 -16.016 13.446 1.00 91.94 88 GLN A C 1
ATOM 675 O O . GLN A 1 88 ? 17.660 -16.497 12.495 1.00 91.94 88 GLN A O 1
ATOM 680 N N . LEU A 1 89 ? 16.312 -14.906 13.323 1.00 89.88 89 LEU A N 1
ATOM 681 C CA . LEU A 1 89 ? 16.169 -14.206 12.048 1.00 89.88 89 LEU A CA 1
ATOM 682 C C . LEU A 1 89 ? 17.517 -13.663 11.560 1.00 89.88 89 LEU A C 1
ATOM 684 O O . LEU A 1 89 ? 17.830 -13.774 10.378 1.00 89.88 89 LEU A O 1
ATOM 688 N N . LYS A 1 90 ? 18.342 -13.133 12.471 1.00 93.25 90 LYS A N 1
ATOM 689 C CA . LYS A 1 90 ? 19.700 -12.688 12.146 1.00 93.25 90 LYS A CA 1
ATOM 690 C C . LYS A 1 90 ? 20.562 -13.852 11.641 1.00 93.25 90 LYS A C 1
ATOM 692 O O . LYS A 1 90 ? 21.152 -13.730 10.568 1.00 93.25 90 LYS A O 1
ATOM 697 N N . ALA A 1 91 ? 20.567 -14.984 12.345 1.00 93.06 91 ALA A N 1
ATOM 698 C CA . ALA A 1 91 ? 21.306 -16.177 11.929 1.00 93.06 91 ALA A CA 1
ATOM 699 C C . ALA A 1 91 ? 20.852 -16.696 10.550 1.00 93.06 91 ALA A C 1
ATOM 701 O O . ALA A 1 91 ? 21.681 -17.059 9.716 1.00 93.06 91 ALA A O 1
ATOM 702 N N . GLU A 1 92 ? 19.547 -16.671 10.266 1.00 92.12 92 GLU A N 1
ATOM 703 C CA . GLU A 1 92 ? 19.020 -17.084 8.962 1.00 92.12 92 GLU A CA 1
ATOM 704 C C . GLU A 1 92 ? 19.403 -16.098 7.847 1.00 92.12 92 GLU A C 1
ATOM 706 O O . GLU A 1 92 ? 19.775 -16.518 6.751 1.00 92.12 92 GLU A O 1
ATOM 711 N N . THR A 1 93 ? 19.395 -14.786 8.114 1.00 87.69 93 THR A N 1
ATOM 712 C CA . THR A 1 93 ? 19.861 -13.793 7.130 1.00 87.69 93 THR A CA 1
ATOM 713 C C . THR A 1 93 ? 21.352 -13.927 6.822 1.00 87.69 93 THR A C 1
ATOM 715 O O . THR A 1 93 ? 21.745 -13.801 5.663 1.00 87.69 93 THR A O 1
ATOM 718 N N . GLU A 1 94 ? 22.179 -14.241 7.823 1.00 93.31 94 GLU A N 1
ATOM 719 C CA . GLU A 1 94 ? 23.606 -14.525 7.632 1.00 93.31 94 GLU A CA 1
ATOM 720 C C . GLU A 1 94 ? 23.795 -15.798 6.793 1.00 93.31 94 GLU A C 1
ATOM 722 O O . GLU A 1 94 ? 24.540 -15.787 5.812 1.00 93.31 94 GLU A O 1
ATOM 727 N N . ARG A 1 95 ? 23.024 -16.857 7.073 1.00 93.06 95 ARG A N 1
ATOM 728 C CA . ARG A 1 95 ? 23.022 -18.092 6.275 1.00 93.06 95 ARG A CA 1
ATOM 729 C C . ARG A 1 95 ? 22.613 -17.848 4.819 1.00 93.06 95 ARG A C 1
ATOM 731 O O . ARG A 1 95 ? 23.245 -18.381 3.905 1.00 93.06 95 ARG A O 1
ATOM 738 N N . GLN A 1 96 ? 21.584 -17.036 4.574 1.00 85.12 96 GLN A N 1
ATOM 739 C CA . GLN A 1 96 ? 21.172 -16.664 3.216 1.00 85.12 96 GLN A CA 1
ATOM 740 C C . GLN A 1 96 ? 22.244 -15.840 2.500 1.00 85.12 96 GLN A C 1
ATOM 742 O O . GLN A 1 96 ? 22.490 -16.056 1.309 1.00 85.12 96 GLN A O 1
ATOM 747 N N . HIS A 1 97 ? 22.913 -14.935 3.217 1.00 89.88 97 HIS A N 1
ATOM 748 C CA . HIS A 1 97 ? 24.016 -14.160 2.668 1.00 89.88 97 HIS A CA 1
ATOM 749 C C . HIS A 1 97 ? 25.185 -15.063 2.253 1.00 89.88 97 HIS A C 1
ATOM 751 O O . HIS A 1 97 ? 25.664 -14.945 1.126 1.00 89.88 97 HIS A O 1
ATOM 757 N N . GLU A 1 98 ? 25.574 -16.031 3.088 1.00 93.19 98 GLU A N 1
ATOM 758 C CA . GLU A 1 98 ? 26.616 -17.009 2.752 1.00 93.19 98 GLU A CA 1
ATOM 759 C C . GLU A 1 98 ? 26.254 -17.862 1.529 1.00 93.19 98 GLU A C 1
ATOM 761 O O . GLU A 1 98 ? 27.096 -18.094 0.658 1.00 93.19 98 GLU A O 1
ATOM 766 N N . ILE A 1 99 ? 25.002 -18.323 1.425 1.00 89.44 99 ILE A N 1
ATOM 767 C CA . ILE A 1 99 ? 24.531 -19.092 0.262 1.00 89.44 99 ILE A CA 1
ATOM 768 C C . ILE A 1 99 ? 24.587 -18.231 -1.006 1.00 89.44 99 ILE A C 1
ATOM 770 O O . ILE A 1 99 ? 25.086 -18.688 -2.038 1.00 89.44 99 ILE A O 1
ATOM 774 N N . SER A 1 100 ? 24.128 -16.978 -0.929 1.00 86.31 100 SER A N 1
ATOM 775 C CA . SER A 1 100 ? 24.183 -16.033 -2.048 1.00 86.31 100 SER A CA 1
ATOM 776 C C . SER A 1 100 ? 25.623 -15.732 -2.466 1.00 86.31 100 SER A C 1
ATOM 778 O O . SER A 1 100 ? 25.925 -15.715 -3.659 1.00 86.31 100 SER A O 1
ATOM 780 N N . GLN A 1 101 ? 26.527 -15.544 -1.503 1.00 91.69 101 GLN A N 1
ATOM 781 C CA . GLN A 1 101 ? 27.940 -15.292 -1.767 1.00 91.69 101 GLN A CA 1
ATOM 782 C C . GLN A 1 101 ? 28.597 -16.500 -2.444 1.00 91.69 101 GLN A C 1
ATOM 784 O O . GLN A 1 101 ? 29.238 -16.343 -3.481 1.00 91.69 101 GLN A O 1
ATOM 789 N N . ARG A 1 102 ? 28.344 -17.723 -1.958 1.00 90.56 102 ARG A N 1
ATOM 790 C CA . ARG A 1 102 ? 28.829 -18.956 -2.605 1.00 90.56 102 ARG A CA 1
ATOM 791 C C . ARG A 1 102 ? 28.288 -19.120 -4.027 1.00 90.56 102 ARG A C 1
ATOM 793 O O . ARG A 1 102 ? 29.030 -19.535 -4.916 1.00 90.56 102 ARG A O 1
ATOM 800 N N . ALA A 1 103 ? 27.021 -18.781 -4.265 1.00 86.12 103 ALA A N 1
ATOM 801 C CA . ALA A 1 103 ? 26.429 -18.816 -5.602 1.00 86.12 103 ALA A CA 1
ATOM 802 C C . ALA A 1 103 ? 27.065 -17.774 -6.539 1.00 86.12 103 ALA A C 1
ATOM 804 O O . ALA A 1 103 ? 27.343 -18.070 -7.706 1.00 86.12 103 ALA A O 1
ATOM 805 N N . GLN A 1 104 ? 27.340 -16.570 -6.032 1.00 86.81 104 GLN A N 1
ATOM 806 C CA . GLN A 1 104 ? 28.031 -15.520 -6.776 1.00 86.81 104 GLN A CA 1
ATOM 807 C C . GLN A 1 104 ? 29.474 -15.923 -7.106 1.00 86.81 104 GLN A C 1
ATOM 809 O O . GLN A 1 104 ? 29.889 -15.783 -8.256 1.00 86.81 104 GLN A O 1
ATOM 814 N N . ASP A 1 105 ? 30.207 -16.496 -6.154 1.00 89.69 105 ASP A N 1
ATOM 815 C CA . ASP A 1 105 ? 31.572 -16.981 -6.367 1.00 89.69 105 ASP A CA 1
ATOM 816 C C . ASP A 1 105 ? 31.617 -18.124 -7.386 1.00 89.69 105 ASP A C 1
ATOM 818 O O . ASP A 1 105 ? 32.466 -18.125 -8.282 1.00 89.69 105 ASP A O 1
ATOM 822 N N . ALA A 1 106 ? 30.660 -19.057 -7.328 1.00 89.69 106 ALA A N 1
ATOM 823 C CA . ALA A 1 106 ? 30.512 -20.113 -8.327 1.00 89.69 106 ALA A CA 1
ATOM 824 C C . ALA A 1 106 ? 30.229 -19.539 -9.726 1.00 89.69 106 ALA A C 1
ATOM 826 O O . ALA A 1 106 ? 30.820 -19.983 -10.714 1.00 89.69 106 ALA A O 1
ATOM 827 N N . ARG A 1 107 ? 29.381 -18.506 -9.818 1.00 88.19 107 ARG A N 1
ATOM 828 C CA . ARG A 1 107 ? 29.103 -17.803 -11.079 1.00 88.19 107 ARG A CA 1
ATOM 829 C C . ARG A 1 107 ? 30.343 -17.089 -11.614 1.00 88.19 107 ARG A C 1
ATOM 831 O O . ARG A 1 107 ? 30.611 -17.176 -12.809 1.00 88.19 107 ARG A O 1
ATOM 838 N N . ILE A 1 108 ? 31.117 -16.424 -10.755 1.00 85.69 108 ILE A N 1
ATOM 839 C CA . ILE A 1 108 ? 32.380 -15.776 -11.136 1.00 85.69 108 ILE A CA 1
ATOM 840 C C . ILE A 1 108 ? 33.391 -16.818 -11.625 1.00 85.69 108 ILE A C 1
ATOM 842 O O . ILE A 1 108 ? 34.050 -16.583 -12.636 1.00 85.69 108 ILE A O 1
ATOM 846 N N . ARG A 1 109 ? 33.495 -17.977 -10.961 1.00 89.19 109 ARG A N 1
ATOM 847 C CA . ARG A 1 109 ? 34.346 -19.091 -11.412 1.00 89.19 109 ARG A CA 1
ATOM 848 C C . ARG A 1 109 ? 33.952 -19.571 -12.802 1.00 89.19 109 ARG A C 1
ATOM 850 O O . ARG A 1 109 ? 34.795 -19.581 -13.691 1.00 89.19 109 ARG A O 1
ATOM 857 N N . LYS A 1 110 ? 32.663 -19.843 -13.015 1.00 87.69 110 LYS A N 1
ATOM 858 C CA . LYS A 1 110 ? 32.140 -20.277 -14.316 1.00 87.69 110 LYS A CA 1
ATOM 859 C C . LYS A 1 110 ? 32.376 -19.234 -15.412 1.00 87.69 110 LYS A C 1
ATOM 861 O O . LYS A 1 110 ? 32.735 -19.583 -16.528 1.00 87.69 110 LYS A O 1
ATOM 866 N N . LEU A 1 111 ? 32.229 -17.944 -15.098 1.00 77.50 111 LEU A N 1
ATOM 867 C CA . LEU A 1 111 ? 32.549 -16.861 -16.035 1.00 77.50 111 LEU A CA 1
ATOM 868 C C . LEU A 1 111 ? 34.049 -16.765 -16.337 1.00 77.50 111 LEU A C 1
ATOM 870 O O . LEU A 1 111 ? 34.410 -16.400 -17.451 1.00 77.50 111 LEU A O 1
ATOM 874 N N . LYS A 1 112 ? 34.930 -17.078 -15.380 1.00 79.88 112 LYS A N 1
ATOM 875 C CA . LYS A 1 112 ? 36.379 -17.148 -15.626 1.00 79.88 112 LYS A CA 1
ATOM 876 C C . LYS A 1 112 ? 36.744 -18.336 -16.516 1.00 79.88 112 LYS A C 1
ATOM 878 O O . LYS A 1 112 ? 37.558 -18.155 -17.410 1.00 79.88 112 LYS A O 1
ATOM 883 N N . GLU A 1 113 ? 36.123 -19.494 -16.309 1.00 81.75 113 GLU A N 1
ATOM 884 C CA . GLU A 1 113 ? 36.303 -20.682 -17.159 1.00 81.75 113 GLU A CA 1
ATOM 885 C C . GLU A 1 113 ? 35.827 -20.417 -18.593 1.00 81.75 113 GLU A C 1
ATOM 887 O O . GLU A 1 113 ? 36.578 -20.658 -19.533 1.00 81.75 113 GLU A O 1
ATOM 892 N N . LEU A 1 114 ? 34.642 -19.813 -18.759 1.00 75.88 114 LEU A N 1
ATOM 893 C CA . LEU A 1 114 ? 34.130 -19.397 -20.072 1.00 75.88 114 LEU A CA 1
ATOM 894 C C . LEU A 1 114 ? 35.029 -18.344 -20.729 1.00 75.88 114 LEU A C 1
ATOM 896 O O . LEU A 1 114 ? 35.351 -18.448 -21.903 1.00 75.88 114 LEU A O 1
ATOM 900 N N . ARG A 1 115 ? 35.527 -17.359 -19.971 1.00 72.00 115 ARG A N 1
ATOM 901 C CA . ARG A 1 115 ? 36.497 -16.389 -20.505 1.00 72.00 115 ARG A CA 1
ATOM 902 C C . ARG A 1 115 ? 37.814 -17.036 -20.919 1.00 72.00 115 ARG A C 1
ATOM 904 O O . ARG A 1 115 ? 38.447 -16.526 -21.831 1.00 72.00 115 ARG A O 1
ATOM 911 N N . GLN A 1 116 ? 38.249 -18.107 -20.261 1.00 72.75 116 GLN A N 1
ATOM 912 C CA . GLN A 1 116 ? 39.460 -18.830 -20.648 1.00 72.75 116 GLN A CA 1
ATOM 913 C C . GLN A 1 116 ? 39.238 -19.661 -21.918 1.00 72.75 116 GLN A C 1
ATOM 915 O O . GLN A 1 116 ? 40.097 -19.618 -22.795 1.00 72.75 116 GLN A O 1
ATOM 920 N N . SER A 1 117 ? 38.086 -20.329 -22.072 1.00 69.12 117 SER A N 1
ATOM 921 C CA . SER A 1 117 ? 37.740 -21.022 -23.325 1.00 69.12 117 SER A CA 1
ATOM 922 C C . SER A 1 117 ? 37.544 -20.047 -24.487 1.00 69.12 117 SER A C 1
ATOM 924 O O . SER A 1 117 ? 38.053 -20.270 -25.587 1.00 69.12 117 SER A O 1
ATOM 926 N N . ASP A 1 118 ? 36.889 -18.917 -24.227 1.00 63.47 118 ASP A N 1
ATOM 927 C CA . ASP A 1 118 ? 36.633 -17.892 -25.236 1.00 63.47 118 ASP A CA 1
ATOM 928 C C . ASP A 1 118 ? 37.914 -17.133 -25.588 1.00 63.47 118 ASP A C 1
ATOM 930 O O . ASP A 1 118 ? 38.092 -16.769 -26.741 1.00 63.47 118 ASP A O 1
ATOM 934 N N . ALA A 1 119 ? 38.851 -16.942 -24.651 1.00 60.44 119 ALA A N 1
ATOM 935 C CA . ALA A 1 119 ? 40.154 -16.341 -24.945 1.00 60.44 119 ALA A CA 1
ATOM 936 C C . ALA A 1 119 ? 41.007 -17.222 -25.867 1.00 60.44 119 ALA A C 1
ATOM 938 O O . ALA A 1 119 ? 41.727 -16.688 -26.707 1.00 60.44 119 ALA A O 1
ATOM 939 N N . THR A 1 120 ? 40.910 -18.553 -25.758 1.00 65.06 120 THR A N 1
ATOM 940 C CA . THR A 1 120 ? 41.609 -19.458 -26.685 1.00 65.06 120 THR A CA 1
ATOM 941 C C . THR A 1 120 ? 41.007 -19.413 -28.091 1.00 65.06 120 THR A C 1
ATOM 943 O O . THR A 1 120 ? 41.748 -19.244 -29.055 1.00 65.06 120 THR A O 1
ATOM 946 N N . ALA A 1 121 ? 39.674 -19.409 -28.212 1.00 60.16 121 ALA A N 1
ATOM 947 C CA . ALA A 1 121 ? 38.993 -19.268 -29.503 1.00 60.16 121 ALA A CA 1
ATOM 948 C C . ALA A 1 121 ? 39.153 -17.857 -30.111 1.00 60.16 121 ALA A C 1
ATOM 950 O O . ALA A 1 121 ? 39.306 -17.695 -31.321 1.00 60.16 121 ALA A O 1
ATOM 951 N N . ALA A 1 122 ? 39.167 -16.819 -29.271 1.00 54.62 122 ALA A N 1
ATOM 952 C CA . ALA A 1 122 ? 39.374 -15.438 -29.686 1.00 54.62 122 ALA A CA 1
ATOM 953 C C . ALA A 1 122 ? 40.829 -15.158 -30.073 1.00 54.62 122 ALA A C 1
ATOM 955 O O . ALA A 1 122 ? 41.048 -14.308 -30.927 1.00 54.62 122 ALA A O 1
ATOM 956 N N . SER A 1 123 ? 41.818 -15.857 -29.502 1.00 60.59 123 SER A N 1
ATOM 957 C CA . SER A 1 123 ? 43.214 -15.755 -29.949 1.00 60.59 123 SER A CA 1
ATOM 958 C C . SER A 1 123 ? 43.364 -16.278 -31.376 1.00 60.59 123 SER A C 1
ATOM 960 O O . SER A 1 123 ? 43.934 -15.588 -32.212 1.00 60.59 123 SER A O 1
ATOM 962 N N . GLU A 1 124 ? 42.767 -17.430 -31.688 1.00 65.81 124 GLU A N 1
ATOM 963 C CA . GLU A 1 124 ? 42.796 -18.008 -33.039 1.00 65.81 124 GLU A CA 1
ATOM 964 C C . GLU A 1 124 ? 42.052 -17.127 -34.061 1.00 65.81 124 GLU A C 1
ATOM 966 O O . GLU A 1 124 ? 42.542 -16.890 -35.169 1.00 65.81 124 GLU A O 1
ATOM 971 N N . ALA A 1 125 ? 40.902 -16.559 -33.677 1.00 62.62 125 ALA A N 1
ATOM 972 C CA . ALA A 1 125 ? 40.168 -15.607 -34.512 1.00 62.62 125 ALA A CA 1
ATOM 973 C C . ALA A 1 125 ? 40.896 -14.254 -34.658 1.00 62.62 125 ALA A C 1
ATOM 975 O O . ALA A 1 125 ? 40.873 -13.653 -35.731 1.00 62.62 125 ALA A O 1
ATOM 976 N N . SER A 1 126 ? 41.569 -13.779 -33.606 1.00 59.97 126 SER A N 1
ATOM 977 C CA . SER A 1 126 ? 42.357 -12.539 -33.600 1.00 59.97 126 SER A CA 1
ATOM 978 C C . SER A 1 126 ? 43.613 -12.667 -34.457 1.00 59.97 126 SER A C 1
ATOM 980 O O . SER A 1 126 ? 43.944 -11.734 -35.182 1.00 59.97 126 SER A O 1
ATOM 982 N N . ASP A 1 127 ? 44.272 -13.826 -34.456 1.00 66.25 127 ASP A N 1
ATOM 983 C CA . ASP A 1 127 ? 45.423 -14.092 -35.323 1.00 66.25 127 ASP A CA 1
ATOM 984 C C . ASP A 1 127 ? 45.000 -14.187 -36.798 1.00 66.25 127 ASP A C 1
ATOM 986 O O . ASP A 1 127 ? 45.681 -13.654 -37.680 1.00 66.25 127 ASP A O 1
ATOM 990 N N . SER A 1 128 ? 43.821 -14.758 -37.071 1.00 69.50 128 SER A N 1
ATOM 991 C CA . SER A 1 128 ? 43.208 -14.739 -38.406 1.00 69.50 128 SER A CA 1
ATOM 992 C C . SER A 1 128 ? 42.859 -13.313 -38.862 1.00 69.50 128 SER A C 1
ATOM 994 O O . SER A 1 128 ? 43.244 -12.892 -39.957 1.00 69.50 128 SER A O 1
ATOM 996 N N . LEU A 1 129 ? 42.211 -12.521 -37.998 1.00 65.44 129 LEU A N 1
ATOM 997 C CA . LEU A 1 129 ? 41.868 -11.123 -38.274 1.00 65.44 129 LEU A CA 1
ATOM 998 C C . LEU A 1 129 ? 43.107 -10.236 -38.418 1.00 65.44 129 LEU A C 1
ATOM 1000 O O . LEU A 1 129 ? 43.132 -9.382 -39.299 1.00 65.44 129 LEU A O 1
ATOM 1004 N N . ARG A 1 130 ? 44.160 -10.459 -37.627 1.00 71.62 130 ARG A N 1
ATOM 1005 C CA . ARG A 1 130 ? 45.447 -9.764 -37.759 1.00 71.62 130 ARG A CA 1
ATOM 1006 C C . ARG A 1 130 ? 46.060 -10.023 -39.132 1.00 71.62 130 ARG A C 1
ATOM 1008 O O . ARG A 1 130 ? 46.474 -9.076 -39.790 1.00 71.62 130 ARG A O 1
ATOM 1015 N N . GLY A 1 131 ? 46.001 -11.261 -39.627 1.00 74.50 131 GLY A N 1
ATOM 1016 C CA . GLY A 1 131 ? 46.427 -11.592 -40.989 1.00 74.50 131 GLY A CA 1
ATOM 1017 C C . GLY A 1 131 ? 45.634 -10.864 -42.086 1.00 74.50 131 GLY A C 1
ATOM 1018 O O . GLY A 1 131 ? 46.204 -10.488 -43.116 1.00 74.50 131 GLY A O 1
ATOM 1019 N N . VAL A 1 132 ? 44.336 -10.627 -41.872 1.00 73.12 132 VAL A N 1
ATOM 1020 C CA . VAL A 1 132 ? 43.488 -9.838 -42.785 1.00 73.12 132 VAL A CA 1
ATOM 1021 C C . VAL A 1 132 ? 43.818 -8.345 -42.691 1.00 73.12 132 VAL A C 1
ATOM 1023 O O . VAL A 1 132 ? 44.004 -7.699 -43.720 1.00 73.12 132 VAL A O 1
ATOM 1026 N N . VAL A 1 133 ? 43.982 -7.801 -41.483 1.00 69.38 133 VAL A N 1
ATOM 1027 C CA . VAL A 1 133 ? 44.349 -6.393 -41.249 1.00 69.38 133 VAL A CA 1
ATOM 1028 C C . VAL A 1 133 ? 45.733 -6.070 -41.815 1.00 69.38 133 VAL A C 1
ATOM 1030 O O . VAL A 1 133 ? 45.908 -5.022 -42.435 1.00 69.38 133 VAL A O 1
ATOM 1033 N N . ASP A 1 134 ? 46.700 -6.976 -41.692 1.00 76.38 134 ASP A N 1
ATOM 1034 C CA . ASP A 1 134 ? 48.037 -6.818 -42.271 1.00 76.38 134 ASP A CA 1
ATOM 1035 C C . ASP A 1 134 ? 48.013 -6.893 -43.805 1.00 76.38 134 ASP A C 1
ATOM 1037 O O . ASP A 1 134 ? 48.866 -6.313 -44.483 1.00 76.38 134 ASP A O 1
ATOM 1041 N N . ARG A 1 135 ? 47.048 -7.611 -44.391 1.00 82.06 135 ARG A N 1
ATOM 1042 C CA . ARG A 1 135 ? 46.829 -7.623 -45.845 1.00 82.06 135 ARG A CA 1
ATOM 1043 C C . ARG A 1 135 ? 46.229 -6.298 -46.314 1.00 82.06 135 ARG A C 1
ATOM 1045 O O . ARG A 1 135 ? 46.799 -5.673 -47.203 1.00 82.06 135 ARG A O 1
ATOM 1052 N N . ILE A 1 136 ? 45.168 -5.836 -45.652 1.00 76.12 136 ILE A N 1
ATOM 1053 C CA . ILE A 1 136 ? 44.511 -4.556 -45.951 1.00 76.12 136 ILE A CA 1
ATOM 1054 C C . ILE A 1 136 ? 45.489 -3.390 -45.763 1.00 76.12 136 ILE A C 1
ATOM 1056 O O . ILE A 1 136 ? 45.560 -2.502 -46.606 1.00 76.12 136 ILE A O 1
ATOM 1060 N N . SER A 1 137 ? 46.303 -3.406 -44.706 1.00 73.94 137 SER A N 1
ATOM 1061 C CA . SER A 1 137 ? 47.294 -2.353 -44.449 1.00 73.94 137 SER A CA 1
ATOM 1062 C C . SER A 1 137 ? 48.348 -2.272 -45.558 1.00 73.94 137 SER A C 1
ATOM 1064 O O . SER A 1 137 ? 48.716 -1.175 -45.971 1.00 73.94 137 SER A O 1
ATOM 1066 N N . ARG A 1 138 ? 48.790 -3.417 -46.099 1.00 80.62 138 ARG A N 1
ATOM 1067 C CA . ARG A 1 138 ? 49.710 -3.461 -47.249 1.00 80.62 138 ARG A CA 1
ATOM 1068 C C . ARG A 1 138 ? 49.063 -2.944 -48.533 1.00 80.62 138 ARG A C 1
ATOM 1070 O O . ARG A 1 138 ? 49.707 -2.220 -49.289 1.00 80.62 138 ARG A O 1
ATOM 1077 N N . GLU A 1 139 ? 47.800 -3.282 -48.772 1.00 81.12 139 GLU A N 1
ATOM 1078 C CA . GLU A 1 139 ? 47.043 -2.780 -49.924 1.00 81.12 139 GLU A CA 1
ATOM 1079 C C . GLU A 1 139 ? 46.827 -1.261 -49.835 1.00 81.12 139 GLU A C 1
ATOM 1081 O O . GLU A 1 139 ? 47.090 -0.547 -50.803 1.00 81.12 139 GLU A O 1
ATOM 1086 N N . LEU A 1 140 ? 46.464 -0.744 -48.655 1.00 70.06 140 LEU A N 1
ATOM 1087 C CA . LEU A 1 140 ? 46.331 0.693 -48.399 1.00 70.06 140 LEU A CA 1
ATOM 1088 C C . LEU A 1 140 ? 47.656 1.439 -48.562 1.00 70.06 140 LEU A C 1
ATOM 1090 O O . LEU A 1 140 ? 47.678 2.527 -49.134 1.00 70.06 140 LEU A O 1
ATOM 1094 N N . GLN A 1 141 ? 48.765 0.862 -48.101 1.00 78.50 141 GLN A N 1
ATOM 1095 C CA . GLN A 1 141 ? 50.085 1.464 -48.267 1.00 78.50 141 GLN A CA 1
ATOM 1096 C C . GLN A 1 141 ? 50.474 1.561 -49.751 1.00 78.50 141 GLN A C 1
ATOM 1098 O O . GLN A 1 141 ? 50.919 2.618 -50.192 1.00 78.50 141 GLN A O 1
ATOM 1103 N N . CYS A 1 142 ? 50.193 0.520 -50.545 1.00 83.19 142 CYS A N 1
ATOM 1104 C CA . CYS A 1 142 ? 50.391 0.537 -51.998 1.00 83.19 142 CYS A CA 1
ATOM 1105 C C . CYS A 1 142 ? 49.523 1.600 -52.697 1.00 83.19 142 CYS A C 1
ATOM 1107 O O . CYS A 1 142 ? 49.993 2.309 -53.589 1.00 83.19 142 CYS A O 1
ATOM 1109 N N . VAL A 1 143 ? 48.257 1.745 -52.293 1.00 75.81 143 VAL A N 1
ATOM 1110 C CA . VAL A 1 143 ? 47.364 2.789 -52.827 1.00 75.81 143 VAL A CA 1
ATOM 1111 C C . VAL A 1 143 ? 47.858 4.187 -52.444 1.00 75.81 143 VAL A C 1
ATOM 1113 O O . VAL A 1 143 ? 47.867 5.087 -53.284 1.00 75.81 143 VAL A O 1
ATOM 1116 N N . ASN A 1 144 ? 48.320 4.372 -51.208 1.00 69.94 144 ASN A N 1
ATOM 1117 C CA . ASN A 1 144 ? 48.854 5.644 -50.728 1.00 69.94 144 ASN A CA 1
ATOM 1118 C C . ASN A 1 144 ? 50.145 6.049 -51.461 1.00 69.94 144 ASN A C 1
ATOM 1120 O O . ASN A 1 144 ? 50.320 7.218 -51.800 1.00 69.94 144 ASN A O 1
ATOM 1124 N N . GLU A 1 145 ? 51.027 5.093 -51.761 1.00 81.12 145 GLU A N 1
ATOM 1125 C CA . GLU A 1 145 ? 52.216 5.328 -52.589 1.00 81.12 145 GLU A CA 1
ATOM 1126 C C . GLU A 1 145 ? 51.828 5.785 -54.003 1.00 81.12 145 GLU A C 1
ATOM 1128 O O . GLU A 1 145 ? 52.313 6.820 -54.463 1.00 81.12 145 GLU A O 1
ATOM 1133 N N . LYS A 1 146 ? 50.859 5.117 -54.643 1.00 78.56 146 LYS A N 1
ATOM 1134 C CA . LYS A 1 146 ? 50.329 5.529 -55.957 1.00 78.56 146 LYS A CA 1
ATOM 1135 C C . LYS A 1 146 ? 49.708 6.932 -55.934 1.00 78.56 146 LYS A C 1
ATOM 1137 O O . LYS A 1 146 ? 49.931 7.720 -56.852 1.00 78.56 146 LYS A O 1
ATOM 1142 N N . LEU A 1 147 ? 48.954 7.271 -54.887 1.00 68.62 147 LEU A N 1
ATOM 1143 C CA . LEU A 1 147 ? 48.370 8.608 -54.708 1.00 68.62 147 LEU A CA 1
ATOM 1144 C C . LEU A 1 147 ? 49.441 9.682 -54.492 1.00 68.62 147 LEU A C 1
ATOM 1146 O O . LEU A 1 147 ? 49.331 10.788 -55.026 1.00 68.62 147 LEU A O 1
ATOM 1150 N N . SER A 1 148 ? 50.487 9.365 -53.731 1.00 76.38 148 SER A N 1
ATOM 1151 C CA . SER A 1 148 ? 51.635 10.251 -53.526 1.00 76.38 148 SER A CA 1
ATOM 1152 C C . SER A 1 148 ? 52.355 10.535 -54.848 1.00 76.38 148 SER A C 1
ATOM 1154 O O . SER A 1 148 ? 52.630 11.695 -55.168 1.00 76.38 148 SER A O 1
ATOM 1156 N N . GLU A 1 149 ? 52.577 9.505 -55.669 1.00 80.50 149 GLU A N 1
ATOM 1157 C CA . GLU A 1 149 ? 53.170 9.638 -57.004 1.00 80.50 149 GLU A CA 1
ATOM 1158 C C . GLU A 1 149 ? 52.315 10.502 -57.939 1.00 80.50 149 GLU A C 1
ATOM 1160 O O . GLU A 1 149 ? 52.844 11.409 -58.591 1.00 80.50 149 GLU A O 1
ATOM 1165 N N . GLN A 1 150 ? 50.995 10.289 -57.961 1.00 71.31 150 GLN A N 1
ATOM 1166 C CA . GLN A 1 150 ? 50.057 11.109 -58.739 1.00 71.31 150 GLN A CA 1
ATOM 1167 C C . GLN A 1 150 ? 50.039 12.565 -58.266 1.00 71.31 150 GLN A C 1
ATOM 1169 O O . GLN A 1 150 ? 50.113 13.488 -59.075 1.00 71.31 150 GLN A O 1
ATOM 1174 N N . THR A 1 151 ? 50.037 12.791 -56.952 1.00 66.19 151 THR A N 1
ATOM 1175 C CA . THR A 1 151 ? 50.091 14.140 -56.374 1.00 66.19 151 THR A CA 1
ATOM 1176 C C . THR A 1 151 ? 51.403 14.841 -56.733 1.00 66.19 151 THR A C 1
ATOM 1178 O O . THR A 1 151 ? 51.413 16.030 -57.055 1.00 66.19 151 THR A O 1
ATOM 1181 N N . ALA A 1 152 ? 52.526 14.120 -56.714 1.00 73.25 152 ALA A N 1
ATOM 1182 C CA . ALA A 1 152 ? 53.818 14.649 -57.135 1.00 73.25 152 ALA A CA 1
ATOM 1183 C C . ALA A 1 152 ? 53.856 14.958 -58.641 1.00 73.25 152 ALA A C 1
ATOM 1185 O O . ALA A 1 152 ? 54.488 15.938 -59.042 1.00 73.25 152 ALA A O 1
ATOM 1186 N N . ALA A 1 153 ? 53.184 14.157 -59.473 1.00 75.38 153 ALA A N 1
ATOM 1187 C CA . ALA A 1 153 ? 53.025 14.420 -60.901 1.00 75.38 153 ALA A CA 1
ATOM 1188 C C . ALA A 1 153 ? 52.200 15.692 -61.150 1.00 75.38 153 ALA A C 1
ATOM 1190 O O . ALA A 1 153 ? 52.682 16.596 -61.831 1.00 75.38 153 ALA A O 1
ATOM 1191 N N . TRP A 1 154 ? 51.043 15.838 -60.499 1.00 72.31 154 TRP A N 1
ATOM 1192 C CA . TRP A 1 154 ? 50.223 17.048 -60.605 1.00 72.31 154 TRP A CA 1
ATOM 1193 C C . TRP A 1 154 ? 50.925 18.294 -60.078 1.00 72.31 154 TRP A C 1
ATOM 1195 O O . TRP A 1 154 ? 50.807 19.354 -60.678 1.00 72.31 154 TRP A O 1
ATOM 1205 N N . ARG A 1 155 ? 51.710 18.195 -58.997 1.00 68.44 155 ARG A N 1
ATOM 1206 C CA . ARG A 1 155 ? 52.535 19.321 -58.524 1.00 68.44 155 ARG A CA 1
ATOM 1207 C C . ARG A 1 155 ? 53.560 19.759 -59.568 1.00 68.44 155 ARG A C 1
ATOM 1209 O O . ARG A 1 155 ? 53.792 20.957 -59.708 1.00 68.44 155 ARG A O 1
ATOM 1216 N N . ARG A 1 156 ? 54.165 18.815 -60.298 1.00 74.12 156 ARG A N 1
ATOM 1217 C CA . ARG A 1 156 ? 55.093 19.122 -61.398 1.00 74.12 156 ARG A CA 1
ATOM 1218 C C . ARG A 1 156 ? 54.368 19.786 -62.566 1.00 74.12 156 ARG A C 1
ATOM 1220 O O . ARG A 1 156 ? 54.847 20.802 -63.058 1.00 74.12 156 ARG A O 1
ATOM 1227 N N . GLU A 1 157 ? 53.205 19.275 -62.956 1.00 71.06 157 GLU A N 1
ATOM 1228 C CA . GLU A 1 157 ? 52.379 19.874 -64.013 1.00 71.06 157 GLU A CA 1
ATOM 1229 C C . GLU A 1 157 ? 51.882 21.277 -63.638 1.00 71.06 157 GLU A C 1
ATOM 1231 O O . GLU A 1 157 ? 51.990 22.199 -64.442 1.00 71.06 157 GLU A O 1
ATOM 1236 N N . LEU A 1 158 ? 51.434 21.479 -62.395 1.00 63.22 158 LEU A N 1
ATOM 1237 C CA . LEU A 1 158 ? 51.042 22.787 -61.861 1.00 63.22 158 LEU A CA 1
ATOM 1238 C C . LEU A 1 158 ? 52.210 23.767 -61.813 1.00 63.22 158 LEU A C 1
ATOM 1240 O O . LEU A 1 158 ? 52.033 24.927 -62.170 1.00 63.22 158 LEU A O 1
ATOM 1244 N N . ALA A 1 159 ? 53.398 23.327 -61.393 1.00 67.50 159 ALA A N 1
ATOM 1245 C CA . ALA A 1 159 ? 54.581 24.181 -61.375 1.00 67.50 159 ALA A CA 1
ATOM 1246 C C . ALA A 1 159 ? 54.962 24.632 -62.793 1.00 67.50 159 ALA A C 1
ATOM 1248 O O . ALA A 1 159 ? 55.221 25.813 -63.010 1.00 67.50 159 ALA A O 1
ATOM 1249 N N . VAL A 1 160 ? 54.928 23.720 -63.771 1.00 68.81 160 VAL A N 1
ATOM 1250 C CA . VAL A 1 160 ? 55.171 24.048 -65.183 1.00 68.81 160 VAL A CA 1
ATOM 1251 C C . VAL A 1 160 ? 54.088 24.993 -65.710 1.00 68.81 160 VAL A C 1
ATOM 1253 O O . VAL A 1 160 ? 54.418 26.030 -66.281 1.00 68.81 160 VAL A O 1
ATOM 1256 N N . SER A 1 161 ? 52.811 24.705 -65.443 1.00 61.56 161 SER A N 1
ATOM 1257 C CA . SER A 1 161 ? 51.690 25.544 -65.872 1.00 61.56 161 SER A CA 1
ATOM 1258 C C . SER A 1 161 ? 51.769 26.949 -65.273 1.00 61.56 161 SER A C 1
ATOM 1260 O O . SER A 1 161 ? 51.653 27.917 -66.018 1.00 61.56 161 SER A O 1
ATOM 1262 N N . ALA A 1 162 ? 52.032 27.082 -63.969 1.00 53.78 162 ALA A N 1
ATOM 1263 C CA . ALA A 1 162 ? 52.143 28.366 -63.277 1.00 53.78 162 ALA A CA 1
ATOM 1264 C C . ALA A 1 162 ? 53.324 29.206 -63.786 1.00 53.78 162 ALA A C 1
ATOM 1266 O O . ALA A 1 162 ? 53.198 30.420 -63.936 1.00 53.78 162 ALA A O 1
ATOM 1267 N N . ILE A 1 163 ? 54.455 28.568 -64.107 1.00 59.19 163 ILE A N 1
ATOM 1268 C CA . ILE A 1 163 ? 55.614 29.245 -64.707 1.00 59.19 163 ILE A CA 1
ATOM 1269 C C . ILE A 1 163 ? 55.296 29.712 -66.136 1.00 59.19 163 ILE A C 1
ATOM 1271 O O . ILE A 1 163 ? 55.734 30.787 -66.536 1.00 59.19 163 ILE A O 1
ATOM 1275 N N . THR A 1 164 ? 54.507 28.949 -66.898 1.00 59.53 164 THR A N 1
ATOM 1276 C CA . THR A 1 164 ? 54.120 29.328 -68.270 1.00 59.53 164 THR A CA 1
ATOM 1277 C C . THR A 1 164 ? 52.958 30.324 -68.346 1.00 59.53 164 THR A C 1
ATOM 1279 O O . THR A 1 164 ? 52.876 31.075 -69.317 1.00 59.53 164 THR A O 1
ATOM 1282 N N . SER A 1 165 ? 52.070 30.363 -67.345 1.00 54.91 165 SER A N 1
ATOM 1283 C CA . SER A 1 165 ? 50.886 31.233 -67.331 1.00 54.91 165 SER A CA 1
ATOM 1284 C C . SER A 1 165 ? 51.131 32.589 -66.673 1.00 54.91 165 SER A C 1
ATOM 1286 O O . SER A 1 165 ? 50.368 33.520 -66.907 1.00 54.91 165 SER A O 1
ATOM 1288 N N . LEU A 1 166 ? 52.196 32.741 -65.882 1.00 47.84 166 LEU A N 1
ATOM 1289 C CA . LEU A 1 166 ? 52.613 34.038 -65.352 1.00 47.84 166 LEU A CA 1
ATOM 1290 C C . LEU A 1 166 ? 53.430 34.790 -66.406 1.00 47.84 166 LEU A C 1
ATOM 1292 O O . LEU A 1 166 ? 54.660 34.860 -66.348 1.00 47.84 166 LEU A O 1
ATOM 1296 N N . ARG A 1 167 ? 52.737 35.389 -67.380 1.00 53.28 167 ARG A N 1
ATOM 1297 C CA . ARG A 1 167 ? 53.353 36.428 -68.208 1.00 53.28 167 ARG A CA 1
ATOM 1298 C C . ARG A 1 167 ? 53.773 37.573 -67.296 1.00 53.28 167 ARG A C 1
ATOM 1300 O O . ARG A 1 167 ? 52.979 38.121 -66.532 1.00 53.28 167 ARG A O 1
ATOM 1307 N N . ARG A 1 168 ? 55.056 37.922 -67.378 1.00 52.28 168 ARG A N 1
ATOM 1308 C CA . ARG A 1 168 ? 55.717 38.938 -66.550 1.00 52.28 168 ARG A CA 1
ATOM 1309 C C . ARG A 1 168 ? 55.000 40.296 -66.606 1.00 52.28 168 ARG A C 1
ATOM 1311 O O . ARG A 1 168 ? 55.097 41.062 -65.653 1.00 52.28 168 ARG A O 1
ATOM 1318 N N . GLU A 1 169 ? 54.247 40.566 -67.677 1.00 53.78 169 GLU A N 1
ATOM 1319 C CA . GLU A 1 169 ? 53.471 41.797 -67.849 1.00 53.78 169 GLU A CA 1
ATOM 1320 C C . GLU A 1 169 ? 52.273 41.942 -66.883 1.00 53.78 169 GLU A C 1
ATOM 1322 O O . GLU A 1 169 ? 51.961 43.063 -66.482 1.00 53.78 169 GLU A O 1
ATOM 1327 N N . GLU A 1 170 ? 51.629 40.856 -66.435 1.00 54.59 170 GLU A N 1
ATOM 1328 C CA . GLU A 1 170 ? 50.426 40.945 -65.578 1.00 54.59 170 GLU A CA 1
ATOM 1329 C C . GLU A 1 170 ? 50.767 41.201 -64.100 1.00 54.59 170 GLU A C 1
ATOM 1331 O O . GLU A 1 170 ? 50.043 41.901 -63.388 1.00 54.59 170 GLU A O 1
ATOM 1336 N N . VAL A 1 171 ? 51.920 40.705 -63.640 1.00 53.50 171 VAL A N 1
ATOM 1337 C CA . VAL A 1 171 ? 52.404 40.921 -62.264 1.00 53.50 171 VAL A CA 1
ATOM 1338 C C . VAL A 1 171 ? 52.878 42.364 -62.062 1.00 53.50 171 VAL A C 1
ATOM 1340 O O . VAL A 1 171 ? 52.670 42.934 -60.991 1.00 53.50 171 VAL A O 1
ATOM 1343 N N . VAL A 1 172 ? 53.445 42.989 -63.099 1.00 54.25 172 VAL A N 1
ATOM 1344 C CA . VAL A 1 172 ? 53.839 44.408 -63.064 1.00 54.25 172 VAL A CA 1
ATOM 1345 C C . VAL A 1 172 ? 52.604 45.317 -63.081 1.00 54.25 172 VAL A C 1
ATOM 1347 O O . VAL A 1 172 ? 52.543 46.256 -62.292 1.00 54.25 172 VAL A O 1
ATOM 1350 N N . GLN A 1 173 ? 51.561 44.990 -63.858 1.00 56.16 173 GLN A N 1
ATOM 1351 C CA . GLN A 1 173 ? 50.297 45.746 -63.833 1.00 56.16 173 GLN A CA 1
ATOM 1352 C C . GLN A 1 173 ? 49.530 45.630 -62.504 1.00 56.16 173 GLN A C 1
ATOM 1354 O O . GLN A 1 173 ? 48.836 46.571 -62.115 1.00 56.16 173 GLN A O 1
ATOM 1359 N N . MET A 1 174 ? 49.640 44.504 -61.790 1.00 51.94 174 MET A N 1
ATOM 1360 C CA . MET A 1 174 ? 49.032 44.362 -60.460 1.00 51.94 174 MET A CA 1
ATOM 1361 C C . MET A 1 174 ? 49.812 45.078 -59.353 1.00 51.94 174 MET A C 1
ATOM 1363 O O . MET A 1 174 ? 49.199 45.527 -58.384 1.00 51.94 174 MET A O 1
ATOM 1367 N N . LEU A 1 175 ? 51.136 45.208 -59.477 1.00 55.31 175 LEU A N 1
ATOM 1368 C CA . LEU A 1 175 ? 51.947 45.963 -58.517 1.00 55.31 175 LEU A CA 1
ATOM 1369 C C . LEU A 1 175 ? 51.773 47.482 -58.680 1.00 55.31 175 LEU A C 1
ATOM 1371 O O . LEU A 1 175 ? 51.681 48.168 -57.666 1.00 55.31 175 LEU A O 1
ATOM 1375 N N . ASP A 1 176 ? 51.586 47.986 -59.904 1.00 51.44 176 ASP A N 1
ATOM 1376 C CA . ASP A 1 176 ? 51.322 49.416 -60.158 1.00 51.44 176 ASP A CA 1
ATOM 1377 C C . ASP A 1 176 ? 49.921 49.880 -59.714 1.00 51.44 176 ASP A C 1
ATOM 1379 O O . ASP A 1 176 ? 49.669 51.072 -59.552 1.00 51.44 176 ASP A O 1
ATOM 1383 N N . ARG A 1 177 ? 48.993 48.946 -59.469 1.00 53.84 177 ARG A N 1
ATOM 1384 C CA . ARG A 1 177 ? 47.638 49.244 -58.966 1.00 53.84 177 ARG A CA 1
ATOM 1385 C C . ARG A 1 177 ? 47.483 49.078 -57.450 1.00 53.84 177 ARG A C 1
ATOM 1387 O O . ARG A 1 177 ? 46.388 49.285 -56.931 1.00 53.84 177 ARG A O 1
ATOM 1394 N N . LYS A 1 178 ? 48.554 48.756 -56.712 1.00 53.09 178 LYS A N 1
ATOM 1395 C CA . LYS A 1 178 ? 48.548 48.656 -55.238 1.00 53.09 178 LYS A CA 1
ATOM 1396 C C . LYS A 1 178 ? 48.751 50.008 -54.539 1.00 53.09 178 LYS A C 1
ATOM 1398 O O . LYS A 1 178 ? 49.597 50.145 -53.660 1.00 53.09 178 LYS A O 1
ATOM 1403 N N . LEU A 1 179 ? 47.916 50.988 -54.867 1.00 52.03 179 LEU A N 1
ATOM 1404 C CA . LEU A 1 179 ? 47.747 52.184 -54.041 1.00 52.03 179 LEU A CA 1
ATOM 1405 C C . LEU A 1 179 ? 46.253 52.482 -53.868 1.00 52.03 179 LEU A C 1
ATOM 1407 O O . LEU A 1 179 ? 45.723 53.405 -54.463 1.00 52.03 179 LEU A O 1
ATOM 1411 N N . ASP A 1 180 ? 45.574 51.599 -53.134 1.00 59.50 180 ASP A N 1
ATOM 1412 C CA . ASP A 1 180 ? 44.341 51.870 -52.377 1.00 59.50 180 ASP A CA 1
ATOM 1413 C C . ASP A 1 180 ? 43.943 50.570 -51.654 1.00 59.50 180 ASP A C 1
ATOM 1415 O O . ASP A 1 180 ? 43.091 49.801 -52.108 1.00 59.50 180 ASP A O 1
ATOM 1419 N N . SER A 1 181 ? 44.579 50.285 -50.511 1.00 54.00 181 SER A N 1
ATOM 1420 C CA . SER A 1 181 ? 44.186 49.147 -49.659 1.00 54.00 181 SER A CA 1
ATOM 1421 C C . SER A 1 181 ? 42.728 49.254 -49.186 1.00 54.00 181 SER A C 1
ATOM 1423 O O . SER A 1 181 ? 42.092 48.232 -48.949 1.00 54.00 181 SER A O 1
ATOM 1425 N N . GLN A 1 182 ? 42.174 50.472 -49.149 1.00 56.16 182 GLN A N 1
ATOM 1426 C CA . GLN A 1 182 ? 40.775 50.750 -48.821 1.00 56.16 182 GLN A CA 1
ATOM 1427 C C . GLN A 1 182 ? 39.778 50.227 -49.868 1.00 56.16 182 GLN A C 1
ATOM 1429 O O . GLN A 1 182 ? 38.767 49.626 -49.503 1.00 56.16 182 GLN A O 1
ATOM 1434 N N . LYS A 1 183 ? 40.075 50.352 -51.169 1.00 59.47 183 LYS A N 1
ATOM 1435 C CA . LYS A 1 183 ? 39.219 49.766 -52.219 1.00 59.47 183 LYS A CA 1
ATOM 1436 C C . LYS A 1 183 ? 39.279 48.242 -52.228 1.00 59.47 183 LYS A C 1
ATOM 1438 O O . LYS A 1 183 ? 38.297 47.594 -52.576 1.00 59.47 183 LYS A O 1
ATOM 1443 N N . ALA A 1 184 ? 40.410 47.658 -51.831 1.00 55.44 184 ALA A N 1
ATOM 1444 C CA . ALA A 1 184 ? 40.540 46.209 -51.706 1.00 55.44 184 ALA A CA 1
ATOM 1445 C C . ALA A 1 184 ? 39.667 45.654 -50.566 1.00 55.44 184 ALA A C 1
ATOM 1447 O O . ALA A 1 184 ? 39.048 44.607 -50.741 1.00 55.44 184 ALA A O 1
ATOM 1448 N N . THR A 1 185 ? 39.552 46.368 -49.441 1.00 55.50 185 THR A N 1
ATOM 1449 C CA . THR A 1 185 ? 38.647 45.991 -48.341 1.00 55.50 185 THR A CA 1
ATOM 1450 C C . THR A 1 185 ? 37.170 46.166 -48.696 1.00 55.50 185 THR A C 1
ATOM 1452 O O . THR A 1 185 ? 36.367 45.299 -48.362 1.00 55.50 185 THR A O 1
ATOM 1455 N N . GLU A 1 186 ? 36.804 47.211 -49.445 1.00 60.53 186 GLU A N 1
ATOM 1456 C CA . GLU A 1 186 ? 35.425 47.395 -49.930 1.00 60.53 186 GLU A CA 1
ATOM 1457 C C . GLU A 1 186 ? 35.025 46.329 -50.963 1.00 60.53 186 GLU A C 1
ATOM 1459 O O . GLU A 1 186 ? 33.917 45.797 -50.914 1.00 60.53 186 GLU A O 1
ATOM 1464 N N . LEU A 1 187 ? 35.939 45.939 -51.857 1.00 54.50 187 LEU A N 1
ATOM 1465 C CA . LEU A 1 187 ? 35.697 44.866 -52.827 1.00 54.50 187 LEU A CA 1
ATOM 1466 C C . LEU A 1 187 ? 35.669 43.466 -52.193 1.00 54.50 187 LEU A C 1
ATOM 1468 O O . LEU A 1 187 ? 35.001 42.585 -52.731 1.00 54.50 187 LEU A O 1
ATOM 1472 N N . LEU A 1 188 ? 36.363 43.247 -51.071 1.00 53.72 188 LEU A N 1
ATOM 1473 C CA . LEU A 1 188 ? 36.289 41.998 -50.300 1.00 53.72 188 LEU A CA 1
ATOM 1474 C C . LEU A 1 188 ? 34.964 41.886 -49.536 1.00 53.72 188 LEU A C 1
ATOM 1476 O O . LEU A 1 188 ? 34.330 40.834 -49.590 1.00 53.72 188 LEU A O 1
ATOM 1480 N N . ALA A 1 189 ? 34.498 42.978 -48.923 1.00 55.84 189 ALA A N 1
ATOM 1481 C CA . ALA A 1 189 ? 33.177 43.038 -48.295 1.00 55.84 189 ALA A CA 1
ATOM 1482 C C . ALA A 1 189 ? 32.035 42.867 -49.316 1.00 55.84 189 ALA A C 1
ATOM 1484 O O . ALA A 1 189 ? 31.019 42.257 -49.003 1.00 55.84 189 ALA A O 1
ATOM 1485 N N . ALA A 1 190 ? 32.222 43.338 -50.555 1.00 55.25 190 ALA A N 1
ATOM 1486 C CA . ALA A 1 190 ? 31.258 43.169 -51.644 1.00 55.25 190 ALA A CA 1
ATOM 1487 C C . ALA A 1 190 ? 31.320 41.799 -52.356 1.00 55.25 190 ALA A C 1
ATOM 1489 O O . ALA A 1 190 ? 30.434 41.499 -53.151 1.00 55.25 190 ALA A O 1
ATOM 1490 N N . LYS A 1 191 ? 32.353 40.971 -52.122 1.00 56.06 191 LYS A N 1
ATOM 1491 C CA . LYS A 1 191 ? 32.503 39.640 -52.755 1.00 56.06 191 LYS A CA 1
ATOM 1492 C C . LYS A 1 191 ? 32.278 38.455 -51.821 1.00 56.06 191 LYS A C 1
ATOM 1494 O O . LYS A 1 191 ? 32.189 37.324 -52.301 1.00 56.06 191 LYS A O 1
ATOM 1499 N N . ALA A 1 192 ? 32.178 38.682 -50.517 1.00 55.16 192 ALA A N 1
ATOM 1500 C CA . ALA A 1 192 ? 31.677 37.682 -49.590 1.00 55.16 192 ALA A CA 1
ATOM 1501 C C . ALA A 1 192 ? 30.144 37.772 -49.552 1.00 55.16 192 ALA A C 1
ATOM 1503 O O . ALA A 1 192 ? 29.574 38.291 -48.597 1.00 55.16 192 ALA A O 1
ATOM 1504 N N . ASP A 1 193 ? 29.477 37.291 -50.609 1.00 53.81 193 ASP A N 1
ATOM 1505 C CA . ASP A 1 193 ? 28.029 37.053 -50.589 1.00 53.81 193 ASP A CA 1
ATOM 1506 C C . ASP A 1 193 ? 27.744 36.018 -49.492 1.00 53.81 193 ASP A C 1
ATOM 1508 O O . ASP A 1 193 ? 27.828 34.806 -49.707 1.00 53.81 193 ASP A O 1
ATOM 1512 N N . GLY A 1 194 ? 27.466 36.502 -48.279 1.00 55.56 194 GLY A N 1
ATOM 1513 C CA . GLY A 1 194 ? 27.172 35.667 -47.114 1.00 55.56 194 GLY A CA 1
ATOM 1514 C C . GLY A 1 194 ? 26.024 34.694 -47.382 1.00 55.56 194 GLY A C 1
ATOM 1515 O O . GLY A 1 194 ? 26.039 33.582 -46.869 1.00 55.56 194 GLY A O 1
ATOM 1516 N N . SER A 1 195 ? 25.114 35.056 -48.290 1.00 60.56 195 SER A N 1
ATOM 1517 C CA . SER A 1 195 ? 24.037 34.199 -48.787 1.00 60.56 195 SER A CA 1
ATOM 1518 C C . SER A 1 195 ? 24.540 32.937 -49.494 1.00 60.56 195 SER A C 1
ATOM 1520 O O . SER A 1 195 ? 24.001 31.864 -49.254 1.00 60.56 195 SER A O 1
ATOM 1522 N N . GLN A 1 196 ? 25.605 33.013 -50.301 1.00 61.09 196 GLN A N 1
ATOM 1523 C CA . GLN A 1 196 ? 26.177 31.833 -50.966 1.00 61.09 196 GLN A CA 1
ATOM 1524 C C . GLN A 1 196 ? 26.927 30.931 -49.984 1.00 61.09 196 GLN A C 1
ATOM 1526 O O . GLN A 1 196 ? 26.983 29.716 -50.168 1.00 61.09 196 GLN A O 1
ATOM 1531 N N . LEU A 1 197 ? 27.531 31.510 -48.941 1.00 59.16 197 LEU A N 1
ATOM 1532 C CA . LEU A 1 197 ? 28.179 30.733 -47.886 1.00 59.16 197 LEU A CA 1
ATOM 1533 C C . LEU A 1 197 ? 27.135 30.025 -47.011 1.00 59.16 197 LEU A C 1
ATOM 1535 O O . LEU A 1 197 ? 27.313 28.852 -46.690 1.00 59.16 197 LEU A O 1
ATOM 1539 N N . GLU A 1 198 ? 26.044 30.715 -46.670 1.00 62.19 198 GLU A N 1
ATOM 1540 C CA . GLU A 1 198 ? 24.914 30.132 -45.949 1.00 62.19 198 GLU A CA 1
ATOM 1541 C C . GLU A 1 198 ? 24.236 29.031 -46.769 1.00 62.19 198 GLU A C 1
ATOM 1543 O O . GLU A 1 198 ? 24.042 27.943 -46.236 1.00 62.19 198 GLU A O 1
ATOM 1548 N N . GLU A 1 199 ? 23.989 29.235 -48.066 1.00 71.19 199 GLU A N 1
ATOM 1549 C CA . GLU A 1 199 ? 23.410 28.220 -48.958 1.00 71.19 199 GLU A CA 1
ATOM 1550 C C . GLU A 1 199 ? 24.313 26.983 -49.093 1.00 71.19 199 GLU A C 1
ATOM 1552 O O . GLU A 1 199 ? 23.845 25.848 -48.973 1.00 71.19 199 GLU A O 1
ATOM 1557 N N . LEU A 1 200 ? 25.629 27.181 -49.250 1.00 62.50 200 LEU A N 1
ATOM 1558 C CA . LEU A 1 200 ? 26.591 26.076 -49.262 1.00 62.50 200 LEU A CA 1
ATOM 1559 C C . LEU A 1 200 ? 26.642 25.353 -47.911 1.00 62.50 200 LEU A C 1
ATOM 1561 O O . LEU A 1 200 ? 26.699 24.126 -47.883 1.00 62.50 200 LEU A O 1
ATOM 1565 N N . SER A 1 201 ? 26.601 26.081 -46.792 1.00 59.34 201 SER A N 1
ATOM 1566 C CA . SER A 1 201 ? 26.586 25.463 -45.463 1.00 59.34 201 SER A CA 1
ATOM 1567 C C . SER A 1 201 ? 25.291 24.694 -45.191 1.00 59.34 201 SER A C 1
ATOM 1569 O O . SER A 1 201 ? 25.357 23.569 -44.702 1.00 59.34 201 SER A O 1
ATOM 1571 N N . GLY A 1 202 ? 24.134 25.234 -45.584 1.00 68.19 202 GLY A N 1
ATOM 1572 C CA . GLY A 1 202 ? 22.833 24.578 -45.471 1.00 68.19 202 GLY A CA 1
ATOM 1573 C C . GLY A 1 202 ? 22.776 23.291 -46.291 1.00 68.19 202 GLY A C 1
ATOM 1574 O O . GLY A 1 202 ? 22.489 22.229 -45.745 1.00 68.19 202 GLY A O 1
ATOM 1575 N N . GLY A 1 203 ? 23.191 23.346 -47.562 1.00 74.62 203 GLY A N 1
ATOM 1576 C CA . GLY A 1 203 ? 23.249 22.162 -48.423 1.00 74.62 203 GLY A CA 1
ATOM 1577 C C . GLY A 1 203 ? 24.188 21.067 -47.900 1.00 74.62 203 GLY A C 1
ATOM 1578 O O . GLY A 1 203 ? 23.938 19.880 -48.108 1.00 74.62 203 GLY A O 1
ATOM 1579 N N . LEU A 1 204 ? 25.250 21.436 -47.178 1.00 67.69 204 LEU A N 1
ATOM 1580 C CA . LEU A 1 204 ? 26.128 20.469 -46.513 1.00 67.69 204 LEU A CA 1
ATOM 1581 C C . LEU A 1 204 ? 25.493 19.852 -45.278 1.00 67.69 204 LEU A C 1
ATOM 1583 O O . LEU A 1 204 ? 25.644 18.650 -45.074 1.00 67.69 204 LEU A O 1
ATOM 1587 N N . PHE A 1 205 ? 24.799 20.640 -44.458 1.00 63.66 205 PHE A N 1
ATOM 1588 C CA . PHE A 1 205 ? 24.097 20.099 -43.299 1.00 63.66 205 PHE A CA 1
ATOM 1589 C C . PHE A 1 205 ? 22.998 19.128 -43.724 1.00 63.66 205 PHE A C 1
ATOM 1591 O O . PHE A 1 205 ? 22.876 18.068 -43.114 1.00 63.66 205 PHE A O 1
ATOM 1598 N N . ASP A 1 206 ? 22.291 19.415 -44.815 1.00 73.44 206 ASP A N 1
ATOM 1599 C CA . ASP A 1 206 ? 21.266 18.523 -45.357 1.00 73.44 206 ASP A CA 1
ATOM 1600 C C . ASP A 1 206 ? 21.865 17.219 -45.899 1.00 73.44 206 ASP A C 1
ATOM 1602 O O . ASP A 1 206 ? 21.383 16.128 -45.584 1.00 73.44 206 ASP A O 1
ATOM 1606 N N . LYS A 1 207 ? 22.972 17.298 -46.651 1.00 74.12 207 LYS A N 1
ATOM 1607 C CA . LYS A 1 207 ? 23.704 16.107 -47.116 1.00 74.12 207 LYS A CA 1
ATOM 1608 C C . LYS A 1 207 ? 24.280 15.290 -45.958 1.00 74.12 207 LYS A C 1
ATOM 1610 O O . LYS A 1 207 ? 24.207 14.061 -45.982 1.00 74.12 207 LYS A O 1
ATOM 1615 N N . LEU A 1 208 ? 24.819 15.951 -44.933 1.00 64.12 208 LEU A N 1
ATOM 1616 C CA . LEU A 1 208 ? 25.363 15.303 -43.740 1.00 64.12 208 LEU A CA 1
ATOM 1617 C C . LEU A 1 208 ? 24.254 14.619 -42.933 1.00 64.12 208 LEU A C 1
ATOM 1619 O O . LEU A 1 208 ? 24.428 13.483 -42.496 1.00 64.12 208 LEU A O 1
ATOM 1623 N N . ALA A 1 209 ? 23.106 15.277 -42.769 1.00 69.56 209 ALA A N 1
ATOM 1624 C CA . ALA A 1 209 ? 21.942 14.718 -42.096 1.00 69.56 209 ALA A CA 1
ATOM 1625 C C . ALA A 1 209 ? 21.384 13.506 -42.856 1.00 69.56 209 ALA A C 1
ATOM 1627 O O . ALA A 1 209 ? 21.105 12.475 -42.241 1.00 69.56 209 ALA A O 1
ATOM 1628 N N . ALA A 1 210 ? 21.293 13.585 -44.188 1.00 74.25 210 ALA A N 1
ATOM 1629 C CA . ALA A 1 210 ? 20.871 12.471 -45.035 1.00 74.25 210 ALA A CA 1
ATOM 1630 C C . ALA A 1 210 ? 21.843 11.281 -44.953 1.00 74.25 210 ALA A C 1
ATOM 1632 O O . ALA A 1 210 ? 21.412 10.138 -44.788 1.00 74.25 210 ALA A O 1
ATOM 1633 N N . ALA A 1 211 ? 23.153 11.539 -44.992 1.00 70.38 211 ALA A N 1
ATOM 1634 C CA . ALA A 1 211 ? 24.167 10.501 -44.834 1.00 70.38 211 ALA A CA 1
ATOM 1635 C C . ALA A 1 211 ? 24.119 9.864 -43.435 1.00 70.38 211 ALA A C 1
ATOM 1637 O O . ALA A 1 211 ? 24.180 8.643 -43.309 1.00 70.38 211 ALA A O 1
ATOM 1638 N N . HIS A 1 212 ? 23.937 10.666 -42.383 1.00 66.06 212 HIS A N 1
ATOM 1639 C CA . HIS A 1 212 ? 23.817 10.170 -41.012 1.00 66.06 212 HIS A CA 1
ATOM 1640 C C . HIS A 1 212 ? 22.561 9.306 -40.818 1.00 66.06 212 HIS A C 1
ATOM 1642 O O . HIS A 1 212 ? 22.627 8.255 -40.182 1.00 66.06 212 HIS A O 1
ATOM 1648 N N . ALA A 1 213 ? 21.424 9.707 -41.396 1.00 73.12 213 ALA A N 1
ATOM 1649 C CA . ALA A 1 213 ? 20.197 8.914 -41.379 1.00 73.12 213 ALA A CA 1
ATOM 1650 C C . ALA A 1 213 ? 20.359 7.578 -42.129 1.00 73.12 213 ALA A C 1
ATOM 1652 O O . ALA A 1 213 ? 19.895 6.548 -41.639 1.00 73.12 213 ALA A O 1
ATOM 1653 N N . SER A 1 214 ? 21.064 7.578 -43.268 1.00 80.06 214 SER A N 1
ATOM 1654 C CA . SER A 1 214 ? 21.390 6.353 -44.013 1.00 80.06 214 SER A CA 1
ATOM 1655 C C . SER A 1 214 ? 22.247 5.400 -43.178 1.00 80.06 214 SER A C 1
ATOM 1657 O O . SER A 1 214 ? 21.891 4.238 -43.011 1.00 80.06 214 SER A O 1
ATOM 1659 N N . VAL A 1 215 ? 23.329 5.905 -42.576 1.00 70.31 215 VAL A N 1
ATOM 1660 C CA . VAL A 1 215 ? 24.232 5.099 -41.739 1.00 70.31 215 VAL A CA 1
ATOM 1661 C C . VAL A 1 215 ? 23.503 4.537 -40.514 1.00 70.31 215 VAL A C 1
ATOM 1663 O O . VAL A 1 215 ? 23.700 3.376 -40.161 1.00 70.31 215 VAL A O 1
ATOM 1666 N N . ALA A 1 216 ? 22.628 5.320 -39.877 1.00 71.88 216 ALA A N 1
ATOM 1667 C CA . ALA A 1 216 ? 21.832 4.853 -38.742 1.00 71.88 216 ALA A CA 1
ATOM 1668 C C . ALA A 1 216 ? 20.877 3.708 -39.129 1.00 71.88 216 ALA A C 1
ATOM 1670 O O . ALA A 1 216 ? 20.772 2.722 -38.396 1.00 71.88 216 ALA A O 1
ATOM 1671 N N . ALA A 1 217 ? 20.226 3.806 -40.293 1.00 76.19 217 ALA A N 1
ATOM 1672 C CA . ALA A 1 217 ? 19.354 2.754 -40.811 1.00 76.19 217 ALA A CA 1
ATOM 1673 C C . ALA A 1 217 ? 20.128 1.459 -41.119 1.00 76.19 217 ALA A C 1
ATOM 1675 O O . ALA A 1 217 ? 19.646 0.365 -40.809 1.00 76.19 217 ALA A O 1
ATOM 1676 N N . ASP A 1 218 ? 21.339 1.575 -41.668 1.00 76.06 218 ASP A N 1
ATOM 1677 C CA . ASP A 1 218 ? 22.204 0.429 -41.954 1.00 76.06 218 ASP A CA 1
ATOM 1678 C C . ASP A 1 218 ? 22.695 -0.239 -40.659 1.00 76.06 218 ASP A C 1
ATOM 1680 O O . ASP A 1 218 ? 22.641 -1.463 -40.536 1.00 76.06 218 ASP A O 1
ATOM 1684 N N . PHE A 1 219 ? 23.053 0.541 -39.632 1.00 69.19 219 PHE A N 1
ATOM 1685 C CA . PHE A 1 219 ? 23.407 0.012 -38.307 1.00 69.19 219 PHE A CA 1
ATOM 1686 C C . PHE A 1 219 ? 22.266 -0.767 -37.648 1.00 69.19 219 PHE A C 1
ATOM 1688 O O . PHE A 1 219 ? 22.489 -1.815 -37.039 1.00 69.19 219 PHE A O 1
ATOM 1695 N N . GLU A 1 220 ? 21.033 -0.279 -37.760 1.00 75.12 220 GLU A N 1
ATOM 1696 C CA . GLU A 1 220 ? 19.882 -0.963 -37.178 1.00 75.12 220 GLU A CA 1
ATOM 1697 C C . GLU A 1 220 ? 19.552 -2.267 -37.921 1.00 75.12 220 GLU A C 1
ATOM 1699 O O . GLU A 1 220 ? 19.140 -3.248 -37.296 1.00 75.12 220 GLU A O 1
ATOM 1704 N N . ARG A 1 221 ? 19.815 -2.327 -39.233 1.00 71.19 221 ARG A N 1
ATOM 1705 C CA . ARG A 1 221 ? 19.743 -3.572 -40.016 1.00 71.19 221 ARG A CA 1
ATOM 1706 C C . ARG A 1 221 ? 20.844 -4.560 -39.637 1.00 71.19 221 ARG A C 1
ATOM 1708 O O . ARG A 1 221 ? 20.526 -5.726 -39.423 1.00 71.19 221 ARG A O 1
ATOM 1715 N N . LEU A 1 222 ? 22.089 -4.108 -39.466 1.00 67.44 222 LEU A N 1
ATOM 1716 C CA . LEU A 1 222 ? 23.195 -4.950 -38.986 1.00 67.44 222 LEU A CA 1
ATOM 1717 C C . LEU A 1 222 ? 22.872 -5.571 -37.622 1.00 67.44 222 LEU A C 1
ATOM 1719 O O . LEU A 1 222 ? 23.072 -6.763 -37.418 1.00 67.44 222 LEU A O 1
ATOM 1723 N N . ARG A 1 223 ? 22.273 -4.792 -36.716 1.00 73.88 223 ARG A N 1
ATOM 1724 C CA . ARG A 1 223 ? 21.847 -5.268 -35.392 1.00 73.88 223 ARG A CA 1
ATOM 1725 C C . ARG A 1 223 ? 20.736 -6.325 -35.461 1.00 73.88 223 ARG A C 1
ATOM 1727 O O . ARG A 1 223 ? 20.680 -7.235 -34.632 1.00 73.88 223 ARG A O 1
ATOM 1734 N N . ARG A 1 224 ? 19.834 -6.218 -36.443 1.00 72.81 224 ARG A N 1
ATOM 1735 C CA . ARG A 1 224 ? 18.804 -7.239 -36.713 1.00 72.81 224 ARG A CA 1
ATOM 1736 C C . ARG A 1 224 ? 19.422 -8.519 -37.278 1.00 72.81 224 ARG A C 1
ATOM 1738 O O . ARG A 1 224 ? 19.049 -9.596 -36.831 1.00 72.81 224 ARG A O 1
ATOM 1745 N N . LEU A 1 225 ? 20.397 -8.398 -38.179 1.00 66.19 225 LEU A N 1
ATOM 1746 C CA . LEU A 1 225 ? 21.122 -9.544 -38.737 1.00 66.19 225 LEU A CA 1
ATOM 1747 C C . LEU A 1 225 ? 21.998 -10.251 -37.697 1.00 66.19 225 LEU A C 1
ATOM 1749 O O . LEU A 1 225 ? 22.069 -11.470 -37.709 1.00 66.19 225 LEU A O 1
ATOM 1753 N N . GLU A 1 226 ? 22.605 -9.512 -36.764 1.00 66.19 226 GLU A N 1
ATOM 1754 C CA . GLU A 1 226 ? 23.376 -10.066 -35.641 1.00 66.19 226 GLU A CA 1
ATOM 1755 C C . GLU A 1 226 ? 22.491 -10.835 -34.639 1.00 66.19 226 GLU A C 1
ATOM 1757 O O . GLU A 1 226 ? 22.929 -11.806 -34.022 1.00 66.19 226 GLU A O 1
ATOM 1762 N N . SER A 1 227 ? 21.232 -10.414 -34.470 1.00 71.06 227 SER A N 1
ATOM 1763 C CA . SER A 1 227 ? 20.285 -11.050 -33.540 1.00 71.06 227 SER A CA 1
ATOM 1764 C C . SER A 1 227 ? 19.549 -12.256 -34.134 1.00 71.06 227 SER A C 1
ATOM 1766 O O . SER A 1 227 ? 19.137 -13.145 -33.384 1.00 71.06 227 SER A O 1
ATOM 1768 N N . SER A 1 228 ? 19.432 -12.353 -35.459 1.00 58.88 228 SER A N 1
ATOM 1769 C CA . SER A 1 228 ? 19.156 -13.623 -36.137 1.00 58.88 228 SER A CA 1
ATOM 1770 C C . SER A 1 228 ? 20.443 -14.446 -36.218 1.00 58.88 228 SER A C 1
ATOM 1772 O O . SER A 1 228 ? 21.494 -13.910 -36.530 1.00 58.88 228 SER A O 1
ATOM 1774 N N . LYS A 1 229 ? 20.414 -15.755 -35.948 1.00 60.12 229 LYS A N 1
ATOM 1775 C CA . LYS A 1 229 ? 21.588 -16.618 -36.179 1.00 60.12 229 LYS A CA 1
ATOM 1776 C C . LYS A 1 229 ? 21.909 -16.637 -37.679 1.00 60.12 229 LYS A C 1
ATOM 1778 O O . LYS A 1 229 ? 21.305 -17.419 -38.408 1.00 60.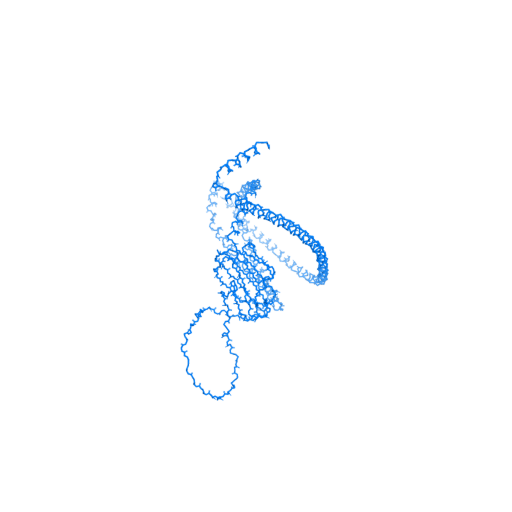12 229 LYS A O 1
ATOM 1783 N N . ALA A 1 230 ? 22.803 -15.747 -38.098 1.00 54.53 230 ALA A N 1
ATOM 1784 C CA . ALA A 1 230 ? 23.106 -15.444 -39.487 1.00 54.53 230 ALA A CA 1
ATOM 1785 C C . ALA A 1 230 ? 23.530 -16.703 -40.256 1.00 54.53 230 ALA A C 1
ATOM 1787 O O . ALA A 1 230 ? 24.459 -17.417 -39.870 1.00 54.53 230 ALA A O 1
ATOM 1788 N N . THR A 1 231 ? 22.808 -16.980 -41.335 1.00 66.31 231 THR A N 1
ATOM 1789 C CA . THR A 1 231 ? 23.157 -17.984 -42.339 1.00 66.31 231 THR A CA 1
ATOM 1790 C C . THR A 1 231 ? 24.312 -17.472 -43.209 1.00 66.31 231 THR A C 1
ATOM 1792 O O . THR A 1 231 ? 24.639 -16.287 -43.191 1.00 66.31 231 THR A O 1
ATOM 1795 N N . ALA A 1 232 ? 24.973 -18.346 -43.975 1.00 64.19 232 ALA A N 1
ATOM 1796 C CA . ALA A 1 232 ? 26.080 -17.936 -44.850 1.00 64.19 232 ALA A CA 1
ATOM 1797 C C . ALA A 1 232 ? 25.665 -16.848 -45.867 1.00 64.19 232 ALA A C 1
ATOM 1799 O O . ALA A 1 232 ? 26.461 -15.960 -46.168 1.00 64.19 232 ALA A O 1
ATOM 1800 N N . GLU A 1 233 ? 24.405 -16.852 -46.310 1.00 65.62 233 GLU A N 1
ATOM 1801 C CA . GLU A 1 233 ? 23.836 -15.820 -47.192 1.00 65.62 233 GLU A CA 1
ATOM 1802 C C . GLU A 1 233 ? 23.774 -14.440 -46.512 1.00 65.62 233 GLU A C 1
ATOM 1804 O O . GLU A 1 233 ? 24.087 -13.425 -47.136 1.00 65.62 233 GLU A O 1
ATOM 1809 N N . ASP A 1 234 ? 23.497 -14.395 -45.205 1.00 64.19 234 ASP A N 1
ATOM 1810 C CA . ASP A 1 234 ? 23.482 -13.144 -44.437 1.00 64.19 234 ASP A CA 1
ATOM 1811 C C . ASP A 1 234 ? 24.887 -12.525 -44.338 1.00 64.19 234 ASP A C 1
ATOM 1813 O O . ASP A 1 234 ? 25.024 -11.304 -44.256 1.00 64.19 234 ASP A O 1
ATOM 1817 N N . THR A 1 235 ? 25.950 -13.341 -44.393 1.00 70.06 235 THR A N 1
ATOM 1818 C CA . THR A 1 235 ? 27.340 -12.851 -44.346 1.00 70.06 235 THR A CA 1
ATOM 1819 C C . THR A 1 235 ? 27.809 -12.231 -45.664 1.00 70.06 235 THR A C 1
ATOM 1821 O O . THR A 1 235 ? 28.538 -11.237 -45.636 1.00 70.06 235 THR A O 1
ATOM 1824 N N . GLU A 1 236 ? 27.350 -12.737 -46.813 1.00 71.38 236 GLU A N 1
ATOM 1825 C CA . GLU A 1 236 ? 27.610 -12.111 -48.118 1.00 71.38 236 GLU A CA 1
ATOM 1826 C C . GLU A 1 236 ? 26.840 -10.793 -48.257 1.00 71.38 236 GLU A C 1
ATOM 1828 O O . GLU A 1 236 ? 27.394 -9.787 -48.709 1.00 71.38 236 GLU A O 1
ATOM 1833 N N . GLN A 1 237 ? 25.593 -10.756 -47.774 1.00 74.75 237 GLN A N 1
ATOM 1834 C CA . GLN A 1 237 ? 24.807 -9.527 -47.742 1.00 74.75 237 GLN A CA 1
ATOM 1835 C C . GLN A 1 237 ? 25.450 -8.476 -46.821 1.00 74.75 237 GLN A C 1
ATOM 1837 O O . GLN A 1 237 ? 25.550 -7.306 -47.194 1.00 74.75 237 GLN A O 1
ATOM 1842 N N . LEU A 1 238 ? 25.984 -8.893 -45.667 1.00 73.62 238 LEU A N 1
ATOM 1843 C CA . LEU A 1 238 ? 26.757 -8.032 -44.766 1.00 73.62 238 LEU A CA 1
ATOM 1844 C C . LEU A 1 238 ? 27.997 -7.439 -45.454 1.00 73.62 238 LEU A C 1
ATOM 1846 O O . LEU A 1 238 ? 28.268 -6.245 -45.325 1.00 73.62 238 LEU A O 1
ATOM 1850 N N . GLN A 1 239 ? 28.748 -8.257 -46.201 1.00 76.25 239 GLN A N 1
ATOM 1851 C CA . GLN A 1 239 ? 29.934 -7.802 -46.932 1.00 76.25 239 GLN A CA 1
ATOM 1852 C C . GLN A 1 239 ? 29.584 -6.785 -48.020 1.00 76.25 239 GLN A C 1
ATOM 1854 O O . GLN A 1 239 ? 30.318 -5.810 -48.213 1.00 76.25 239 GLN A O 1
ATOM 1859 N N . GLN A 1 240 ? 28.465 -6.991 -48.713 1.00 79.50 240 GLN A N 1
ATOM 1860 C CA . GLN A 1 240 ? 28.006 -6.097 -49.767 1.00 79.50 240 GLN A CA 1
ATOM 1861 C C . GLN A 1 240 ? 27.528 -4.749 -49.203 1.00 79.50 240 GLN A C 1
ATOM 1863 O O . GLN A 1 240 ? 27.857 -3.700 -49.759 1.00 79.50 240 GLN A O 1
ATOM 1868 N N . GLU A 1 241 ? 26.824 -4.753 -48.069 1.00 74.00 241 GLU A N 1
ATOM 1869 C CA . GLU A 1 241 ? 26.431 -3.523 -47.368 1.00 74.00 241 GLU A CA 1
ATOM 1870 C C . GLU A 1 241 ? 27.641 -2.791 -46.766 1.00 74.00 241 GLU A C 1
ATOM 1872 O O . GLU A 1 241 ? 27.733 -1.566 -46.845 1.00 74.00 241 GLU A O 1
ATOM 1877 N N . MET A 1 242 ? 28.646 -3.519 -46.270 1.00 74.94 242 MET A N 1
ATOM 1878 C CA . MET A 1 242 ? 29.896 -2.912 -45.801 1.00 74.94 242 MET A CA 1
ATOM 1879 C C . MET A 1 242 ? 30.647 -2.185 -46.931 1.00 74.94 242 MET A C 1
ATOM 1881 O O . MET A 1 242 ? 31.174 -1.094 -46.713 1.00 74.94 242 MET A O 1
ATOM 1885 N N . HIS A 1 243 ? 30.646 -2.728 -48.155 1.00 77.81 243 HIS A N 1
ATOM 1886 C CA . HIS A 1 243 ? 31.218 -2.044 -49.324 1.00 77.81 243 HIS A CA 1
ATOM 1887 C C . HIS A 1 243 ? 30.450 -0.766 -49.691 1.00 77.81 243 HIS A C 1
ATOM 1889 O O . HIS A 1 243 ? 31.068 0.231 -50.068 1.00 77.81 243 HIS A O 1
ATOM 1895 N N . LYS A 1 244 ? 29.118 -0.755 -49.542 1.00 80.69 244 LYS A N 1
ATOM 1896 C CA . LYS A 1 244 ? 28.310 0.458 -49.752 1.00 80.69 244 LYS A CA 1
ATOM 1897 C C . LYS A 1 244 ? 28.623 1.532 -48.710 1.00 80.69 244 LYS A C 1
ATOM 1899 O O . LYS A 1 244 ? 28.808 2.689 -49.081 1.00 80.69 244 LYS A O 1
ATOM 1904 N N . LEU A 1 245 ? 28.755 1.157 -47.435 1.00 72.69 245 LEU A N 1
ATOM 1905 C CA . LEU A 1 245 ? 29.136 2.089 -46.368 1.00 72.69 245 LEU A CA 1
ATOM 1906 C C . LEU A 1 245 ? 30.525 2.695 -46.604 1.00 72.69 245 LEU A C 1
ATOM 1908 O O . LEU A 1 245 ? 30.694 3.905 -46.452 1.00 72.69 245 LEU A O 1
ATOM 1912 N N . LEU A 1 246 ? 31.504 1.893 -47.035 1.00 80.00 246 LEU A N 1
ATOM 1913 C CA . LEU A 1 246 ? 32.838 2.396 -47.380 1.00 80.00 246 LEU A CA 1
ATOM 1914 C C . LEU A 1 246 ? 32.788 3.417 -48.526 1.00 80.00 246 LEU A C 1
ATOM 1916 O O . LEU A 1 246 ? 33.395 4.482 -48.414 1.00 80.00 246 LEU A O 1
ATOM 1920 N N . ALA A 1 247 ? 31.991 3.164 -49.567 1.00 83.25 247 ALA A N 1
ATOM 1921 C CA . ALA A 1 247 ? 31.814 4.111 -50.669 1.00 83.25 247 ALA A CA 1
ATOM 1922 C C . ALA A 1 247 ? 31.195 5.451 -50.215 1.00 83.25 247 ALA A C 1
ATOM 1924 O O . ALA A 1 247 ? 31.595 6.516 -50.694 1.00 83.25 247 ALA A O 1
ATOM 1925 N N . VAL A 1 248 ? 30.250 5.422 -49.264 1.00 79.50 248 VAL A N 1
ATOM 1926 C CA . VAL A 1 248 ? 29.666 6.640 -48.669 1.00 79.50 248 VAL A CA 1
ATOM 1927 C C . VAL A 1 248 ? 30.710 7.410 -47.856 1.00 79.50 248 VAL A C 1
ATOM 1929 O O . VAL A 1 248 ? 30.810 8.631 -47.981 1.00 79.50 248 VAL A O 1
ATOM 1932 N N . VAL A 1 249 ? 31.529 6.715 -47.062 1.00 74.50 249 VAL A N 1
ATOM 1933 C CA . VAL A 1 249 ? 32.603 7.341 -46.274 1.00 74.50 249 VAL A CA 1
ATOM 1934 C C . VAL A 1 249 ? 33.640 8.012 -47.179 1.00 74.50 249 VAL A C 1
ATOM 1936 O O . VAL A 1 249 ? 34.033 9.150 -46.918 1.00 74.50 249 VAL A O 1
ATOM 1939 N N . GLU A 1 250 ? 34.046 7.363 -48.271 1.00 81.94 250 GLU A N 1
ATOM 1940 C CA . GLU A 1 250 ? 34.976 7.939 -49.250 1.00 81.94 250 GLU A CA 1
ATOM 1941 C C . GLU A 1 250 ? 34.398 9.173 -49.960 1.00 81.94 250 GLU A C 1
ATOM 1943 O O . GLU A 1 250 ? 35.119 10.138 -50.231 1.00 81.94 250 GLU A O 1
ATOM 1948 N N . ALA A 1 251 ? 33.093 9.174 -50.252 1.00 80.38 251 ALA A N 1
ATOM 1949 C CA . ALA A 1 251 ? 32.411 10.332 -50.824 1.00 80.38 251 ALA A CA 1
ATOM 1950 C C . ALA A 1 251 ? 32.386 11.521 -49.849 1.00 80.38 251 ALA A C 1
ATOM 1952 O O . ALA A 1 251 ? 32.752 12.632 -50.235 1.00 80.38 251 ALA A O 1
ATOM 1953 N N . LEU A 1 252 ? 32.050 11.281 -48.577 1.00 71.56 252 LEU A N 1
ATOM 1954 C CA . LEU A 1 252 ? 32.072 12.314 -47.536 1.00 71.56 252 LEU A CA 1
ATOM 1955 C C . LEU A 1 252 ? 33.483 12.866 -47.300 1.00 71.56 252 LEU A C 1
ATOM 1957 O O . LEU A 1 252 ? 33.659 14.071 -47.125 1.00 71.56 252 LEU A O 1
ATOM 1961 N N . GLN A 1 253 ? 34.510 12.014 -47.324 1.00 76.62 253 GLN A N 1
ATOM 1962 C CA . GLN A 1 253 ? 35.898 12.463 -47.189 1.00 76.62 253 GLN A CA 1
ATOM 1963 C C . GLN A 1 253 ? 36.326 13.385 -48.336 1.00 76.62 253 GLN A C 1
ATOM 1965 O O . GLN A 1 253 ? 37.025 14.372 -48.085 1.00 76.62 253 GLN A O 1
ATOM 1970 N N . ARG A 1 254 ? 35.888 13.104 -49.572 1.00 82.19 254 ARG A N 1
ATOM 1971 C CA . ARG A 1 254 ? 36.126 13.989 -50.722 1.00 82.19 254 ARG A CA 1
ATOM 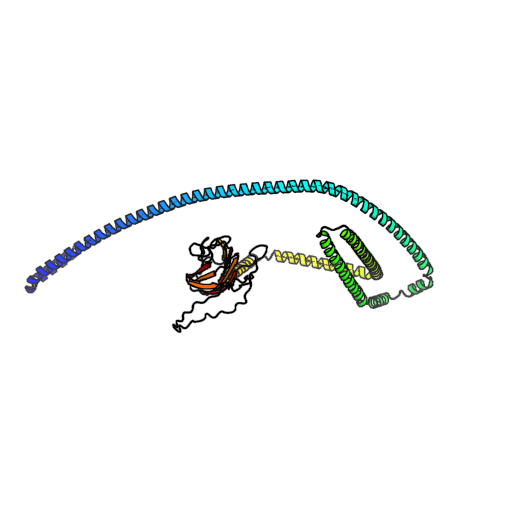1972 C C . ARG A 1 254 ? 35.441 15.342 -50.545 1.00 82.19 254 ARG A C 1
ATOM 1974 O O . ARG A 1 254 ? 36.124 16.357 -50.656 1.00 82.19 254 ARG A O 1
ATOM 1981 N N . GLU A 1 255 ? 34.163 15.372 -50.164 1.00 78.75 255 GLU A N 1
ATOM 1982 C CA . GLU A 1 255 ? 33.442 16.637 -49.932 1.00 78.75 255 GLU A CA 1
ATOM 1983 C C . GLU A 1 255 ? 34.066 17.463 -48.787 1.00 78.75 255 GLU A C 1
ATOM 1985 O O . GLU A 1 255 ? 34.246 18.674 -48.913 1.00 78.75 255 GLU A O 1
ATOM 1990 N N . VAL A 1 256 ? 34.494 16.827 -47.687 1.00 70.00 256 VAL A N 1
ATOM 1991 C CA . VAL A 1 256 ? 35.213 17.516 -46.594 1.00 70.00 256 VAL A CA 1
ATOM 1992 C C . VAL A 1 256 ? 36.568 18.060 -47.064 1.00 70.00 256 VAL A C 1
ATOM 1994 O O . VAL A 1 256 ? 36.999 19.130 -46.621 1.00 70.00 256 VAL A O 1
ATOM 1997 N N . GLY A 1 257 ? 37.259 17.339 -47.951 1.00 79.56 257 GLY A N 1
ATOM 1998 C CA . GLY A 1 257 ? 38.504 17.787 -48.574 1.00 79.56 257 GLY A CA 1
ATOM 1999 C C . GLY A 1 257 ? 38.306 19.030 -49.441 1.00 79.56 257 GLY A C 1
ATOM 2000 O O . GLY A 1 257 ? 39.038 20.011 -49.283 1.00 79.56 257 GLY A O 1
ATOM 2001 N N . GLU A 1 258 ? 37.279 19.018 -50.288 1.00 79.56 258 GLU A N 1
ATOM 2002 C CA . GLU A 1 258 ? 36.877 20.152 -51.125 1.00 79.56 258 GLU A CA 1
ATOM 2003 C C . GLU A 1 258 ? 36.481 21.361 -50.274 1.00 79.56 258 GLU A C 1
ATOM 2005 O O . GLU A 1 258 ? 36.937 22.475 -50.541 1.00 79.56 258 GLU A O 1
ATOM 2010 N N . LEU A 1 259 ? 35.743 21.150 -49.178 1.00 67.88 259 LEU A N 1
ATOM 2011 C CA . LEU A 1 259 ? 35.401 22.231 -48.258 1.00 67.88 259 LEU A CA 1
ATOM 2012 C C . LEU A 1 259 ? 36.618 22.833 -47.582 1.00 67.88 259 LEU A C 1
ATOM 2014 O O . LEU A 1 259 ? 36.739 24.048 -47.488 1.00 67.88 259 LEU A O 1
ATOM 2018 N N . ARG A 1 260 ? 37.541 22.002 -47.096 1.00 71.38 260 ARG A N 1
ATOM 2019 C CA . ARG A 1 260 ? 38.769 22.503 -46.469 1.00 71.38 260 ARG A CA 1
ATOM 2020 C C . ARG A 1 260 ? 39.612 23.287 -47.465 1.00 71.38 260 ARG A C 1
ATOM 2022 O O . ARG A 1 260 ? 40.216 24.281 -47.067 1.00 71.38 260 ARG A O 1
ATOM 2029 N N . ALA A 1 261 ? 39.653 22.869 -48.728 1.00 73.56 261 ALA A N 1
ATO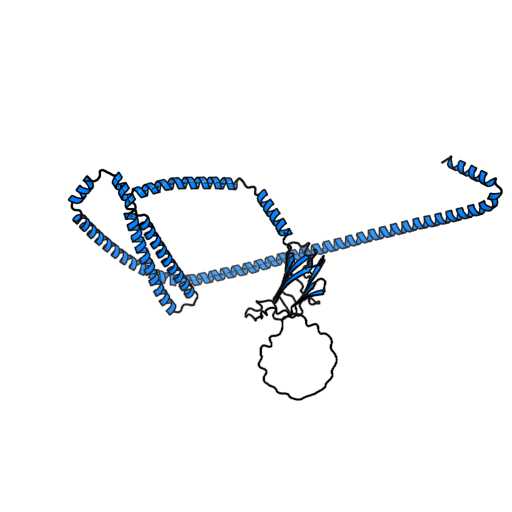M 2030 C CA . ALA A 1 261 ? 40.322 23.613 -49.788 1.00 73.56 261 ALA A CA 1
ATOM 2031 C C . ALA A 1 261 ? 39.620 24.955 -50.060 1.00 73.56 261 ALA A C 1
ATOM 2033 O O . ALA A 1 261 ? 40.287 25.988 -50.058 1.00 73.56 261 ALA A O 1
ATOM 2034 N N . ALA A 1 262 ? 38.290 24.966 -50.182 1.00 69.88 262 ALA A N 1
ATOM 2035 C CA . ALA A 1 262 ? 37.497 26.176 -50.399 1.00 69.88 262 ALA A CA 1
ATOM 2036 C C . ALA A 1 262 ? 37.585 27.161 -49.219 1.00 69.88 262 ALA A C 1
ATOM 2038 O O . ALA A 1 262 ? 37.807 28.353 -49.416 1.00 69.88 262 ALA A O 1
ATOM 2039 N N . THR A 1 263 ? 37.492 26.669 -47.983 1.00 63.81 263 THR A N 1
ATOM 2040 C CA . THR A 1 263 ? 37.623 27.461 -46.753 1.00 63.81 263 THR A CA 1
ATOM 2041 C C . THR A 1 263 ? 39.040 28.013 -46.599 1.00 63.81 263 THR A C 1
ATOM 2043 O O . THR A 1 263 ? 39.198 29.171 -46.232 1.00 63.81 263 THR A O 1
ATOM 2046 N N . ARG A 1 264 ? 40.084 27.255 -46.965 1.00 62.12 264 ARG A N 1
ATOM 2047 C CA . ARG A 1 264 ? 41.469 27.770 -47.013 1.00 62.12 264 ARG A CA 1
ATOM 2048 C C . ARG A 1 264 ? 41.692 28.799 -48.117 1.00 62.12 264 ARG A C 1
ATOM 2050 O O . ARG A 1 264 ? 42.524 29.678 -47.948 1.00 62.12 264 ARG A O 1
ATOM 2057 N N . GLN A 1 265 ? 40.979 28.683 -49.232 1.00 65.19 265 GLN A N 1
ATOM 2058 C CA . GLN A 1 265 ? 41.044 29.652 -50.323 1.00 65.19 265 GLN A CA 1
ATOM 2059 C C . GLN A 1 265 ? 40.293 30.952 -49.983 1.00 65.19 265 GLN A C 1
ATOM 2061 O O . GLN A 1 265 ? 40.628 31.997 -50.537 1.00 65.19 265 GLN A O 1
ATOM 2066 N N . LYS A 1 266 ? 39.299 30.893 -49.081 1.00 64.00 266 LYS A N 1
ATOM 2067 C CA . LYS A 1 266 ? 38.434 32.025 -48.707 1.00 64.00 266 LYS A CA 1
ATOM 2068 C C . LYS A 1 266 ? 38.764 32.695 -47.366 1.00 64.00 266 LYS A C 1
ATOM 2070 O O . LYS A 1 266 ? 38.398 33.851 -47.207 1.00 64.00 266 LYS A O 1
ATOM 2075 N N . LEU A 1 267 ? 39.452 32.032 -46.430 1.00 54.09 267 LEU A N 1
ATOM 2076 C CA . LEU A 1 267 ? 39.951 32.673 -45.203 1.00 54.09 267 LEU A CA 1
ATOM 2077 C C . LEU A 1 267 ? 41.136 33.577 -45.546 1.00 54.09 267 LEU A C 1
ATOM 2079 O O . LEU A 1 267 ? 42.251 33.103 -45.783 1.00 54.09 267 LEU A O 1
ATOM 2083 N N . SER A 1 268 ? 40.893 34.884 -45.572 1.00 63.12 268 SER A N 1
ATOM 2084 C CA . SER A 1 268 ? 41.963 35.865 -45.673 1.00 63.12 268 SER A CA 1
ATOM 2085 C C . SER A 1 268 ? 42.693 35.974 -44.327 1.00 63.12 268 SER A C 1
ATOM 2087 O O . SER A 1 268 ? 42.140 35.672 -43.270 1.00 63.12 268 SER A O 1
ATOM 2089 N N . VAL A 1 269 ? 43.950 36.423 -44.341 1.00 55.06 269 VAL A N 1
ATOM 2090 C CA . VAL A 1 269 ? 44.750 36.626 -43.114 1.00 55.06 269 VAL A CA 1
ATOM 2091 C C . VAL A 1 269 ? 44.054 37.581 -42.123 1.00 55.06 269 VAL A C 1
ATOM 2093 O O . VAL A 1 269 ? 44.250 37.451 -40.918 1.00 55.06 269 VAL A O 1
ATOM 2096 N N . ALA A 1 270 ? 43.176 38.468 -42.605 1.00 55.09 270 ALA A N 1
ATOM 2097 C CA . ALA A 1 270 ? 42.405 39.399 -41.781 1.00 55.09 270 ALA A CA 1
ATOM 2098 C C . ALA A 1 270 ? 41.302 38.709 -40.949 1.00 55.09 270 ALA A C 1
ATOM 2100 O O . ALA A 1 270 ? 41.069 39.080 -39.799 1.00 55.09 270 ALA A O 1
ATOM 2101 N N . ASP A 1 271 ? 40.676 37.655 -41.478 1.00 52.66 271 ASP A N 1
ATOM 2102 C CA . ASP A 1 271 ? 39.615 36.916 -40.778 1.00 52.66 271 ASP A CA 1
ATOM 2103 C C . ASP A 1 271 ? 40.184 36.101 -39.597 1.00 52.66 271 ASP A C 1
ATOM 2105 O O . ASP A 1 271 ? 39.535 35.909 -38.565 1.00 52.66 271 ASP A O 1
ATOM 2109 N N . ALA A 1 272 ? 41.445 35.664 -39.715 1.00 52.66 272 ALA A N 1
ATOM 2110 C CA . ALA A 1 272 ? 42.164 34.973 -38.648 1.00 52.66 272 ALA A CA 1
ATOM 2111 C C . ALA A 1 272 ? 42.528 35.908 -37.477 1.00 52.66 272 ALA A C 1
ATOM 2113 O O . ALA A 1 272 ? 42.465 35.483 -36.322 1.00 52.66 272 ALA A O 1
ATOM 2114 N N . GLU A 1 273 ? 42.853 37.179 -37.741 1.00 54.16 273 GLU A N 1
ATOM 2115 C CA . GLU A 1 273 ? 43.109 38.175 -36.688 1.00 54.16 273 GLU A CA 1
ATOM 2116 C C . GLU A 1 273 ? 41.834 38.518 -35.903 1.00 54.16 273 GLU A C 1
ATOM 2118 O O . GLU A 1 273 ? 41.866 38.623 -34.674 1.00 54.16 273 GLU A O 1
ATOM 2123 N N . GLN A 1 274 ? 40.684 38.601 -36.578 1.00 55.97 274 GLN A N 1
ATOM 2124 C CA . GLN A 1 274 ? 39.407 38.925 -35.938 1.00 55.97 274 GLN A CA 1
ATOM 2125 C C . GLN A 1 274 ? 38.914 37.805 -34.998 1.00 55.97 274 GLN A C 1
ATOM 2127 O O . GLN A 1 274 ? 38.379 38.073 -33.916 1.00 55.97 274 GLN A O 1
ATOM 2132 N N . LEU A 1 275 ? 39.176 36.540 -35.348 1.00 55.38 275 LEU A N 1
ATOM 2133 C CA . LEU A 1 275 ? 38.866 35.385 -34.499 1.00 55.38 275 LEU A CA 1
ATOM 2134 C C . LEU A 1 275 ? 39.719 35.330 -33.222 1.00 55.38 275 LEU A C 1
ATOM 2136 O O . LEU A 1 275 ? 39.207 34.951 -32.166 1.00 55.38 275 LEU A O 1
ATOM 2140 N N . VAL A 1 276 ? 40.981 35.767 -33.269 1.00 59.41 276 VAL A N 1
ATOM 2141 C CA . VAL A 1 276 ? 41.846 35.834 -32.074 1.00 59.41 276 VAL A CA 1
ATOM 2142 C C . VAL A 1 276 ? 41.339 36.883 -31.076 1.00 59.41 276 VAL A C 1
ATOM 2144 O O . VAL A 1 276 ? 41.348 36.628 -29.871 1.00 59.41 276 VAL A O 1
ATOM 2147 N N . VAL A 1 277 ? 40.803 38.011 -31.554 1.00 59.72 277 VAL A N 1
ATOM 2148 C CA . VAL A 1 277 ? 40.209 39.056 -30.697 1.00 59.72 277 VAL A CA 1
ATOM 2149 C C . VAL A 1 277 ? 38.924 38.564 -30.012 1.00 59.72 277 VAL A C 1
ATOM 2151 O O . VAL A 1 277 ? 38.725 38.818 -28.825 1.00 59.72 277 VAL A O 1
ATOM 2154 N N . SER A 1 278 ? 38.091 37.780 -30.707 1.00 53.84 278 SER A N 1
ATOM 2155 C CA . SER A 1 278 ? 36.855 37.205 -30.139 1.00 53.84 278 SER A CA 1
ATOM 2156 C C . SER A 1 278 ? 37.087 36.134 -29.057 1.00 53.84 278 SER A C 1
ATOM 2158 O O . SER A 1 278 ? 36.227 35.884 -28.213 1.00 53.84 278 SER A O 1
ATOM 2160 N N . ARG A 1 279 ? 38.275 35.519 -29.018 1.00 54.03 279 ARG A N 1
ATOM 2161 C CA . ARG A 1 279 ? 38.635 34.535 -27.985 1.00 54.03 279 ARG A CA 1
ATOM 2162 C C . ARG A 1 279 ? 38.977 35.188 -26.640 1.00 54.03 279 ARG A C 1
ATOM 2164 O O . ARG A 1 279 ? 38.776 34.569 -25.598 1.00 54.03 279 ARG A O 1
ATOM 2171 N N . ALA A 1 280 ? 39.447 36.436 -26.647 1.00 59.06 280 ALA A N 1
ATOM 2172 C CA . ALA A 1 280 ? 39.749 37.186 -25.426 1.00 59.06 280 ALA A CA 1
ATOM 2173 C C . ALA A 1 280 ? 38.479 37.608 -24.659 1.00 59.06 280 ALA A C 1
ATOM 2175 O O . ALA A 1 280 ? 38.496 37.679 -23.431 1.00 59.06 280 ALA A O 1
ATOM 2176 N N . THR A 1 281 ? 37.360 37.833 -25.354 1.00 61.69 281 THR A N 1
ATOM 2177 C CA . THR A 1 281 ? 36.076 38.207 -24.737 1.00 61.69 281 THR A CA 1
ATOM 2178 C C . THR A 1 281 ? 35.343 37.021 -24.103 1.00 61.69 281 THR A C 1
ATOM 2180 O O . THR A 1 281 ? 34.705 37.192 -23.065 1.00 61.69 281 THR A O 1
ATOM 2183 N N . LEU A 1 282 ? 35.488 35.806 -24.646 1.00 60.81 282 LEU A N 1
ATOM 2184 C CA . LEU A 1 282 ? 34.915 34.583 -24.059 1.00 60.81 282 LEU A CA 1
ATOM 2185 C C . LEU A 1 282 ? 35.554 34.207 -22.714 1.00 60.81 282 LEU A C 1
ATOM 2187 O O . LEU A 1 282 ? 34.840 33.834 -21.785 1.00 60.81 282 LEU A O 1
ATOM 2191 N N . ALA A 1 283 ? 36.867 34.401 -22.566 1.00 67.56 283 ALA A N 1
ATOM 2192 C CA . ALA A 1 283 ? 37.557 34.168 -21.295 1.00 67.56 283 ALA A CA 1
ATOM 2193 C C . ALA A 1 283 ? 37.056 35.105 -20.171 1.00 67.56 283 ALA A C 1
ATOM 2195 O O . ALA A 1 283 ? 36.978 34.709 -19.007 1.00 67.56 283 ALA A O 1
ATOM 2196 N N . GLY A 1 284 ? 36.656 36.336 -20.515 1.00 67.69 284 GLY A N 1
ATOM 2197 C CA . GLY A 1 284 ? 36.025 37.265 -19.572 1.00 67.69 284 GLY A CA 1
ATOM 2198 C C . GLY A 1 284 ? 34.631 36.814 -19.119 1.00 67.69 284 GLY A C 1
ATOM 2199 O O . GLY A 1 284 ? 34.283 36.968 -17.949 1.00 67.69 284 GLY A O 1
ATOM 2200 N N . LEU A 1 285 ? 33.853 36.203 -20.019 1.00 62.97 285 LEU A N 1
ATOM 2201 C CA . LEU A 1 285 ? 32.518 35.676 -19.720 1.00 62.97 285 LEU A CA 1
ATOM 2202 C C . LEU A 1 285 ? 32.582 34.434 -18.815 1.00 62.97 285 LEU A C 1
ATOM 2204 O O . LEU A 1 285 ? 31.828 34.335 -17.849 1.00 62.97 285 LEU A O 1
ATOM 2208 N N . GLU A 1 286 ? 33.515 33.518 -19.082 1.00 70.00 286 GLU A N 1
ATOM 2209 C CA . GLU A 1 286 ? 33.738 32.333 -18.244 1.00 70.00 286 GLU A CA 1
ATOM 2210 C C . GLU A 1 286 ? 34.154 32.718 -16.816 1.00 70.00 286 GLU A C 1
ATOM 2212 O O . GLU A 1 286 ? 33.648 32.148 -15.847 1.00 70.00 286 GLU A O 1
ATOM 2217 N N . SER A 1 287 ? 34.990 33.752 -16.664 1.00 70.31 287 SER A N 1
ATOM 2218 C CA . SER A 1 287 ? 35.364 34.271 -15.344 1.00 70.31 287 SER A CA 1
ATOM 2219 C C . SER A 1 287 ? 34.182 34.902 -14.595 1.00 70.31 287 SER A C 1
ATOM 2221 O O . SER A 1 287 ? 34.113 34.790 -13.370 1.00 70.31 287 SER A O 1
ATOM 2223 N N . ALA A 1 288 ? 33.249 35.550 -15.297 1.00 66.12 288 ALA A N 1
ATOM 2224 C CA . ALA A 1 288 ? 32.051 36.129 -14.687 1.00 66.12 288 ALA A CA 1
ATOM 2225 C C . ALA A 1 288 ? 31.052 35.046 -14.242 1.00 66.12 288 ALA A C 1
ATOM 2227 O O . ALA A 1 288 ? 30.479 35.139 -13.157 1.00 66.12 288 ALA A O 1
ATOM 2228 N N . ILE A 1 289 ? 30.885 33.980 -15.032 1.00 66.94 289 ILE A N 1
ATOM 2229 C CA . ILE A 1 289 ? 30.027 32.836 -14.683 1.00 66.94 289 ILE A CA 1
ATOM 2230 C C . ILE A 1 289 ? 30.589 32.078 -13.471 1.00 66.94 289 ILE A C 1
ATOM 2232 O O . ILE A 1 289 ? 29.829 31.701 -12.578 1.00 66.94 289 ILE A O 1
ATOM 2236 N N . ALA A 1 290 ? 31.913 31.912 -13.390 1.00 71.50 290 ALA A N 1
ATOM 2237 C CA . ALA A 1 290 ? 32.563 31.301 -12.231 1.00 71.50 290 ALA A CA 1
ATOM 2238 C C . ALA A 1 290 ? 32.332 32.112 -10.941 1.00 71.50 290 ALA A C 1
ATOM 2240 O O . ALA A 1 290 ? 32.012 31.533 -9.904 1.00 71.50 290 ALA A O 1
ATOM 2241 N N . GLN A 1 291 ? 32.403 33.448 -11.013 1.00 65.25 291 GLN A N 1
ATOM 2242 C CA . GLN A 1 291 ? 32.104 34.326 -9.873 1.00 65.25 291 GLN A CA 1
ATOM 2243 C C . GLN A 1 291 ? 30.626 34.261 -9.452 1.00 65.25 291 GLN A C 1
ATOM 2245 O O . GLN A 1 291 ? 30.328 34.204 -8.261 1.00 65.25 291 GLN A O 1
ATOM 2250 N N . PHE A 1 292 ? 29.696 34.185 -10.410 1.00 60.41 292 PHE A N 1
ATOM 2251 C CA . PHE A 1 292 ? 28.264 34.042 -10.119 1.00 60.41 292 PHE A CA 1
ATOM 2252 C C . PHE A 1 292 ? 27.897 32.686 -9.498 1.00 60.41 292 PHE A C 1
ATOM 2254 O O . PHE A 1 292 ? 26.974 32.605 -8.684 1.00 60.41 292 PHE A O 1
ATOM 2261 N N . SER A 1 293 ? 28.612 31.620 -9.862 1.00 60.16 293 SER A N 1
ATOM 2262 C CA . SER A 1 293 ? 28.368 30.283 -9.317 1.00 60.16 293 SER A CA 1
ATOM 2263 C C . SER A 1 293 ? 28.780 30.170 -7.843 1.00 60.16 293 SER A C 1
ATOM 2265 O O . SER A 1 293 ? 28.113 29.468 -7.082 1.00 60.16 293 SER A O 1
ATOM 2267 N N . ASP A 1 294 ? 29.825 30.883 -7.416 1.00 56.81 294 ASP A N 1
ATOM 2268 C CA . ASP A 1 294 ? 30.275 30.894 -6.016 1.00 56.81 294 ASP A CA 1
ATOM 2269 C C . ASP A 1 294 ? 29.330 31.691 -5.096 1.00 56.81 294 ASP A C 1
ATOM 2271 O O . ASP A 1 294 ? 29.076 31.293 -3.951 1.00 56.81 294 ASP A O 1
ATOM 2275 N N . ASP A 1 295 ? 28.718 32.763 -5.608 1.00 54.06 295 ASP A N 1
ATOM 2276 C CA . ASP A 1 295 ? 27.733 33.560 -4.864 1.00 54.06 295 ASP A CA 1
ATOM 2277 C C . ASP A 1 295 ? 26.403 32.814 -4.642 1.00 54.06 295 ASP A C 1
ATOM 2279 O O . ASP A 1 295 ? 25.763 32.970 -3.594 1.00 54.06 295 ASP A O 1
ATOM 2283 N N . PHE A 1 296 ? 26.012 31.925 -5.563 1.00 55.03 296 PHE A N 1
ATOM 2284 C CA . PHE A 1 296 ? 24.825 31.072 -5.409 1.00 55.03 296 PHE A CA 1
ATOM 2285 C C . PHE A 1 296 ? 25.006 29.966 -4.359 1.00 55.03 296 PHE A C 1
ATOM 2287 O O . PHE A 1 296 ? 24.045 29.560 -3.701 1.00 55.03 296 PHE A O 1
ATOM 2294 N N . VAL A 1 297 ? 26.237 29.486 -4.159 1.00 56.16 297 VAL A N 1
ATOM 2295 C CA . VAL A 1 297 ? 26.541 28.467 -3.142 1.00 56.16 297 VAL A CA 1
ATOM 2296 C C . VAL A 1 297 ? 26.594 29.081 -1.738 1.00 56.16 297 VAL A C 1
ATOM 2298 O O . VAL A 1 297 ? 26.242 28.409 -0.766 1.00 56.16 297 VAL A O 1
ATOM 2301 N N . ARG A 1 298 ? 26.967 30.363 -1.606 1.00 54.31 298 ARG A N 1
ATOM 2302 C CA . ARG A 1 298 ? 27.082 31.042 -0.301 1.00 54.31 298 ARG A CA 1
ATOM 2303 C C . ARG A 1 298 ? 25.767 31.615 0.241 1.00 54.31 298 ARG A C 1
ATOM 2305 O O . ARG A 1 298 ? 25.623 31.703 1.458 1.00 54.31 298 ARG A O 1
ATOM 2312 N N . LYS A 1 299 ? 24.768 31.912 -0.600 1.00 51.84 299 LYS A N 1
ATOM 2313 C CA . LYS A 1 299 ? 23.405 32.304 -0.168 1.00 51.84 299 LYS A CA 1
ATOM 2314 C C . LYS A 1 299 ? 22.446 31.108 -0.065 1.00 51.84 299 LYS A C 1
ATOM 2316 O O . LYS A 1 299 ? 21.391 31.065 -0.692 1.00 51.84 299 LYS A O 1
ATOM 2321 N N . ARG A 1 300 ? 22.799 30.109 0.745 1.00 52.19 300 ARG A N 1
ATOM 2322 C CA . ARG A 1 300 ? 21.933 28.953 1.024 1.00 52.19 300 ARG A CA 1
ATOM 2323 C C . ARG A 1 300 ? 21.013 29.208 2.220 1.00 52.19 300 ARG A C 1
ATOM 2325 O O . ARG A 1 300 ? 21.294 28.768 3.329 1.00 52.19 300 ARG A O 1
ATOM 2332 N N . ASP A 1 301 ? 19.840 29.781 1.952 1.00 59.38 301 ASP A N 1
ATOM 2333 C CA . ASP A 1 301 ? 18.631 29.628 2.786 1.00 59.38 301 ASP A CA 1
ATOM 2334 C C . ASP A 1 301 ? 18.055 28.203 2.637 1.00 59.38 301 ASP A C 1
ATOM 2336 O O . ASP A 1 301 ? 16.892 27.969 2.304 1.00 59.38 301 ASP A O 1
ATOM 2340 N N . HIS A 1 302 ? 18.890 27.188 2.864 1.00 60.47 302 HIS A N 1
ATOM 2341 C CA . HIS A 1 302 ? 18.453 25.794 2.833 1.00 60.47 302 HIS A CA 1
ATOM 2342 C C . HIS A 1 302 ? 17.377 25.494 3.871 1.00 60.47 302 HIS A C 1
ATOM 2344 O O . HIS A 1 302 ? 16.510 24.658 3.624 1.00 60.47 302 HIS A O 1
ATOM 2350 N N . ALA A 1 303 ? 17.407 26.204 4.998 1.00 65.06 303 ALA A N 1
ATOM 2351 C CA . ALA A 1 303 ? 16.370 26.124 6.012 1.00 65.06 303 ALA A CA 1
ATOM 2352 C C . ALA A 1 303 ? 15.015 26.603 5.465 1.00 65.06 303 ALA A C 1
ATOM 2354 O O . ALA A 1 303 ? 14.011 25.922 5.662 1.00 65.06 303 ALA A O 1
ATOM 2355 N N . GLY A 1 304 ? 14.993 27.704 4.703 1.00 76.00 304 GLY A N 1
ATOM 2356 C CA . GLY A 1 304 ? 13.771 28.250 4.109 1.00 76.00 304 GLY A CA 1
ATOM 2357 C C . GLY A 1 304 ? 13.157 27.321 3.061 1.00 76.00 304 GLY A C 1
ATOM 2358 O O . GLY A 1 304 ? 11.964 27.027 3.116 1.00 76.00 304 GLY A O 1
ATOM 2359 N N . VAL A 1 305 ? 13.976 26.773 2.156 1.00 77.88 305 VAL A N 1
ATOM 2360 C CA . VAL A 1 305 ? 13.493 25.827 1.132 1.00 77.88 305 VAL A CA 1
ATOM 2361 C C . VAL A 1 305 ? 13.038 24.510 1.762 1.00 77.88 305 VAL A C 1
ATOM 2363 O O . VAL A 1 305 ? 11.990 23.985 1.392 1.00 77.88 305 VAL A O 1
ATOM 2366 N N . ALA A 1 306 ? 13.768 23.980 2.749 1.00 73.94 306 ALA A N 1
ATOM 2367 C CA . ALA A 1 306 ? 13.353 22.770 3.458 1.00 73.94 306 ALA A CA 1
ATOM 2368 C C . ALA A 1 306 ? 12.020 22.975 4.197 1.00 73.94 306 ALA A C 1
ATOM 2370 O O . ALA A 1 306 ? 11.143 22.114 4.119 1.00 73.94 306 ALA A O 1
ATOM 2371 N N . GLN A 1 307 ? 11.834 24.131 4.840 1.00 81.19 307 GLN A N 1
ATOM 2372 C CA . GLN A 1 307 ? 10.597 24.488 5.532 1.00 81.19 307 GLN A CA 1
ATOM 2373 C C . GLN A 1 307 ? 9.424 24.667 4.557 1.00 81.19 307 GLN A C 1
ATOM 2375 O O . GLN A 1 307 ? 8.335 24.159 4.818 1.00 81.19 307 GLN A O 1
ATOM 2380 N N . GLN A 1 308 ? 9.639 25.310 3.405 1.00 84.12 308 GLN A N 1
ATOM 2381 C CA . GLN A 1 308 ? 8.622 25.436 2.355 1.00 84.12 308 GLN A CA 1
ATOM 2382 C C . GLN A 1 308 ? 8.242 24.079 1.754 1.00 84.12 308 GLN A C 1
ATOM 2384 O O . GLN A 1 308 ? 7.058 23.782 1.603 1.00 84.12 308 GLN A O 1
ATOM 2389 N N . VAL A 1 309 ? 9.220 23.213 1.471 1.00 84.06 309 VAL A N 1
ATOM 2390 C CA . VAL A 1 309 ? 8.967 21.848 0.980 1.00 84.06 309 VAL A CA 1
ATOM 2391 C C . VAL A 1 309 ? 8.229 21.022 2.032 1.00 84.06 309 VAL A C 1
ATOM 2393 O O . VAL A 1 309 ? 7.355 20.229 1.685 1.00 84.06 309 VAL A O 1
ATOM 2396 N N . GLN A 1 310 ? 8.538 21.198 3.316 1.00 79.94 310 GLN A N 1
ATOM 2397 C CA . GLN A 1 310 ? 7.825 20.529 4.399 1.00 79.94 310 GLN A CA 1
ATOM 2398 C C . GLN A 1 310 ? 6.386 21.047 4.541 1.00 79.94 310 GLN A C 1
ATOM 2400 O O . GLN A 1 310 ? 5.477 20.230 4.683 1.00 79.94 310 GLN A O 1
ATOM 2405 N N . GLY A 1 311 ? 6.167 22.358 4.408 1.00 81.25 311 GLY A N 1
ATOM 2406 C CA . GLY A 1 311 ? 4.839 22.976 4.380 1.00 81.25 311 GLY A CA 1
ATOM 2407 C C . GLY A 1 311 ? 3.991 22.481 3.208 1.00 81.25 311 GLY A C 1
ATOM 2408 O O . GLY A 1 311 ? 2.878 22.006 3.415 1.00 81.25 311 GLY A O 1
ATOM 2409 N N . LEU A 1 312 ? 4.552 22.463 1.995 1.00 80.44 312 LEU A N 1
ATOM 2410 C CA . LEU A 1 312 ? 3.893 21.909 0.808 1.00 80.44 312 LEU A CA 1
ATOM 2411 C C . LEU A 1 312 ? 3.603 20.416 0.960 1.00 80.44 312 LEU A C 1
ATOM 2413 O O . LEU A 1 312 ? 2.511 19.967 0.627 1.00 80.44 312 LEU A O 1
ATOM 2417 N N . LYS A 1 313 ? 4.540 19.630 1.509 1.00 76.12 313 LYS A N 1
ATOM 2418 C CA . LYS A 1 313 ? 4.299 18.210 1.809 1.00 76.12 313 LYS A CA 1
ATOM 2419 C C . LYS A 1 313 ? 3.163 18.028 2.807 1.00 76.12 313 LYS A C 1
ATOM 2421 O O . LYS A 1 313 ? 2.411 17.068 2.680 1.00 76.12 313 LYS A O 1
ATOM 2426 N N . GLN A 1 314 ? 3.049 18.899 3.804 1.00 74.69 314 GLN A N 1
ATOM 2427 C CA . GLN A 1 314 ? 1.986 18.823 4.799 1.00 74.69 314 GLN A CA 1
ATOM 2428 C C . GLN A 1 314 ? 0.632 19.209 4.196 1.00 74.69 314 GLN A C 1
ATOM 2430 O O . GLN A 1 314 ? -0.337 18.489 4.419 1.00 74.69 314 GLN A O 1
ATOM 2435 N N . GLN A 1 315 ? 0.600 20.243 3.353 1.00 74.56 315 GLN A N 1
ATOM 2436 C CA . GLN A 1 315 ? -0.592 20.668 2.619 1.00 74.56 315 GLN A CA 1
ATOM 2437 C C . GLN A 1 315 ? -1.068 19.594 1.623 1.00 74.56 315 GLN A C 1
ATOM 2439 O O . GLN A 1 315 ? -2.226 19.181 1.649 1.00 74.56 315 GLN A O 1
ATOM 2444 N N . LEU A 1 316 ? -0.156 19.034 0.826 1.00 77.00 316 LEU A N 1
ATOM 2445 C CA . LEU A 1 316 ? -0.458 17.933 -0.096 1.00 77.00 316 LEU A CA 1
ATOM 2446 C C . LEU A 1 316 ? -0.911 16.668 0.647 1.00 77.00 316 LEU A C 1
ATOM 2448 O O . LEU A 1 316 ? -1.809 15.969 0.187 1.00 77.00 316 LEU A O 1
ATOM 2452 N N . ARG A 1 317 ? -0.333 16.366 1.819 1.00 66.44 317 ARG A N 1
ATOM 2453 C CA . ARG A 1 317 ? -0.784 15.241 2.659 1.00 66.44 317 ARG A CA 1
ATOM 2454 C C . ARG A 1 317 ? -2.178 15.464 3.237 1.00 66.44 317 ARG A C 1
ATOM 2456 O O . ARG A 1 317 ? -2.920 14.493 3.335 1.00 66.44 317 ARG A O 1
ATOM 2463 N N . SER A 1 318 ? -2.531 16.695 3.615 1.00 60.72 318 SER A N 1
ATOM 2464 C CA . SER A 1 318 ? -3.886 17.003 4.093 1.00 60.72 318 SER A CA 1
ATOM 2465 C C . SER A 1 318 ? -4.937 16.941 2.988 1.00 60.72 318 SER A C 1
ATOM 2467 O O . SER A 1 318 ? -6.097 16.674 3.280 1.00 60.72 318 SER A O 1
ATOM 2469 N N . GLU A 1 319 ? -4.537 17.140 1.732 1.00 71.56 319 GLU A N 1
ATOM 2470 C CA . GLU A 1 319 ? -5.436 17.064 0.576 1.00 71.56 319 GLU A CA 1
ATOM 2471 C C . GLU A 1 319 ? -5.523 15.644 -0.015 1.00 71.56 319 GLU A C 1
ATOM 2473 O O . GLU A 1 319 ? -6.519 15.286 -0.637 1.00 71.56 319 GLU A O 1
ATOM 2478 N N . MET A 1 320 ? -4.518 14.789 0.205 1.00 84.25 320 MET A N 1
ATOM 2479 C CA . MET A 1 320 ? -4.458 13.445 -0.380 1.00 84.25 320 MET A CA 1
ATOM 2480 C C . MET A 1 320 ? -4.615 12.337 0.665 1.00 84.25 320 MET A C 1
ATOM 2482 O O . MET A 1 320 ? -3.654 11.652 1.027 1.00 84.25 320 MET A O 1
ATOM 2486 N N . PHE A 1 321 ? -5.847 12.086 1.110 1.00 93.75 321 PHE A N 1
ATOM 2487 C CA . PHE A 1 321 ? -6.165 10.868 1.860 1.00 93.75 321 PHE A CA 1
ATOM 2488 C C . PHE A 1 321 ? -6.243 9.681 0.894 1.00 93.75 321 PHE A C 1
ATOM 2490 O O . PHE A 1 321 ? -7.206 9.540 0.141 1.00 93.75 321 PHE A O 1
ATOM 2497 N N . HIS A 1 322 ? -5.228 8.820 0.918 1.00 96.12 322 HIS A N 1
ATOM 2498 C CA . HIS A 1 322 ? -5.117 7.666 0.041 1.00 96.12 322 HIS A CA 1
ATOM 2499 C C . HIS A 1 322 ? -4.558 6.458 0.790 1.00 96.12 322 HIS A C 1
ATOM 2501 O O . HIS A 1 322 ? -3.530 6.554 1.466 1.00 96.12 322 HIS A O 1
ATOM 2507 N N . ALA A 1 323 ? -5.198 5.308 0.615 1.00 97.81 323 ALA A N 1
ATOM 2508 C CA . ALA A 1 323 ? -4.715 4.028 1.100 1.00 97.81 323 ALA A CA 1
ATOM 2509 C C . ALA A 1 323 ? -4.774 2.967 -0.003 1.00 97.81 323 ALA A C 1
ATOM 2511 O O . ALA A 1 323 ? -5.674 2.976 -0.845 1.00 97.81 323 ALA A O 1
ATOM 2512 N N . ARG A 1 324 ? -3.800 2.054 -0.002 1.00 98.25 324 ARG A N 1
ATOM 2513 C CA . ARG A 1 324 ? -3.709 0.925 -0.925 1.00 98.25 324 ARG A CA 1
ATOM 2514 C C . ARG A 1 324 ? -3.264 -0.339 -0.203 1.00 98.25 324 ARG A C 1
ATOM 2516 O O . ARG A 1 324 ? -2.229 -0.354 0.470 1.00 98.25 324 ARG A O 1
ATOM 2523 N N . TYR A 1 325 ? -4.013 -1.406 -0.426 1.00 98.19 325 TYR A N 1
ATOM 2524 C CA . TYR A 1 325 ? -3.827 -2.717 0.175 1.00 98.19 325 TYR A CA 1
ATOM 2525 C C . TYR A 1 325 ? -3.681 -3.772 -0.919 1.00 98.19 325 TYR A C 1
ATOM 2527 O O . TYR A 1 325 ? -4.317 -3.668 -1.965 1.00 98.19 325 TYR A O 1
ATOM 2535 N N . ILE A 1 326 ? -2.838 -4.775 -0.683 1.00 98.00 326 ILE A N 1
ATOM 2536 C CA . ILE A 1 326 ? -2.616 -5.905 -1.587 1.00 98.00 326 ILE A CA 1
ATOM 2537 C C . ILE A 1 326 ? -3.062 -7.199 -0.909 1.00 98.00 326 ILE A C 1
ATOM 2539 O O . ILE A 1 326 ? -2.753 -7.473 0.258 1.00 98.00 326 ILE A O 1
ATOM 2543 N N . TRP A 1 327 ? -3.739 -8.024 -1.691 1.00 97.31 327 TRP A N 1
ATOM 2544 C CA . TRP A 1 327 ? -4.012 -9.426 -1.443 1.00 97.31 327 TRP A CA 1
ATOM 2545 C C . TRP A 1 327 ? -3.060 -10.255 -2.315 1.00 97.31 327 TRP A C 1
ATOM 2547 O O . TRP A 1 327 ? -3.264 -10.359 -3.520 1.00 97.31 327 TRP A O 1
ATOM 2557 N N . LYS A 1 328 ? -1.945 -10.728 -1.736 1.00 93.00 328 LYS A N 1
ATOM 2558 C CA . LYS A 1 328 ? -0.858 -11.367 -2.499 1.00 93.00 328 LYS A CA 1
ATOM 2559 C C . LYS A 1 328 ? -1.212 -12.780 -2.931 1.00 93.00 328 LYS A C 1
ATOM 2561 O O . LYS A 1 328 ? -1.138 -13.084 -4.106 1.00 93.00 328 LYS A O 1
ATOM 2566 N N . GLU A 1 329 ? -1.567 -13.630 -1.978 1.00 80.00 329 GLU A N 1
ATOM 2567 C CA . GLU A 1 329 ? -1.965 -15.013 -2.215 1.00 80.00 329 GLU A CA 1
ATOM 2568 C C . GLU A 1 329 ? -2.882 -15.405 -1.068 1.00 80.00 329 GLU A C 1
ATOM 2570 O O . GLU A 1 329 ? -2.432 -15.602 0.061 1.00 80.00 329 GLU A O 1
ATOM 2575 N N . GLY A 1 330 ? -4.181 -15.466 -1.322 1.00 77.56 330 GLY A N 1
ATOM 2576 C CA . GLY A 1 330 ? -5.102 -15.916 -0.297 1.00 77.56 330 GLY A CA 1
ATOM 2577 C C . GLY A 1 330 ? -6.335 -16.546 -0.894 1.00 77.56 330 GLY A C 1
ATOM 2578 O O . GLY A 1 330 ? -6.715 -16.277 -2.029 1.00 77.56 330 GLY A O 1
ATOM 2579 N N . ARG A 1 331 ? -6.932 -17.416 -0.092 1.00 93.81 331 ARG A N 1
ATOM 2580 C CA . ARG A 1 331 ? -8.347 -17.733 -0.197 1.00 93.81 331 ARG A CA 1
ATOM 2581 C C . ARG A 1 331 ? -9.118 -16.656 0.562 1.00 93.81 331 ARG A C 1
ATOM 2583 O O . ARG A 1 331 ? -8.538 -16.039 1.469 1.00 93.81 331 ARG A O 1
ATOM 2590 N N . PRO A 1 332 ? -10.372 -16.376 0.195 1.00 94.56 332 PRO A N 1
ATOM 2591 C CA . PRO A 1 332 ? -11.217 -15.549 1.036 1.00 94.56 332 PRO A CA 1
ATOM 2592 C C . PRO A 1 332 ? -11.344 -16.164 2.441 1.00 94.56 332 PRO A C 1
ATOM 2594 O O . PRO A 1 332 ? -11.077 -17.344 2.671 1.00 94.56 332 PRO A O 1
ATOM 2597 N N . SER A 1 333 ? -11.715 -15.335 3.410 1.00 94.75 333 SER A N 1
ATOM 2598 C CA . SER A 1 333 ? -11.990 -15.774 4.776 1.00 94.75 333 SER A CA 1
ATOM 2599 C C . SER A 1 333 ? -13.198 -16.723 4.829 1.00 94.75 333 SER A C 1
ATOM 2601 O O . SER A 1 333 ? -13.949 -16.863 3.865 1.00 94.75 333 SER A O 1
ATOM 2603 N N . ALA A 1 334 ? -13.466 -17.307 6.002 1.00 94.00 334 ALA A N 1
ATOM 2604 C CA . ALA A 1 334 ? -14.677 -18.103 6.229 1.00 94.00 334 ALA A CA 1
ATOM 2605 C C . ALA A 1 334 ? -15.984 -17.326 5.951 1.00 94.00 334 ALA A C 1
ATOM 2607 O O . ALA A 1 334 ? -16.998 -17.937 5.626 1.00 94.00 334 ALA A O 1
ATOM 2608 N N . SER A 1 335 ? -15.965 -15.990 6.039 1.00 95.25 335 SER A N 1
ATOM 2609 C CA . SER A 1 335 ? -17.094 -15.122 5.680 1.00 95.25 335 SER A CA 1
ATOM 2610 C C . SER A 1 335 ? -17.103 -14.705 4.207 1.00 95.25 335 SER A C 1
ATOM 2612 O O . SER A 1 335 ? -17.794 -13.752 3.857 1.00 95.25 335 SER A O 1
ATOM 2614 N N . GLN A 1 336 ? -16.324 -15.371 3.348 1.00 96.56 336 GLN A N 1
ATOM 2615 C CA . GLN A 1 336 ? -16.178 -15.036 1.929 1.00 96.56 336 GLN A CA 1
ATOM 2616 C C . GLN A 1 336 ? -15.725 -13.581 1.712 1.00 96.56 336 GLN A C 1
ATOM 2618 O O . GLN A 1 336 ? -16.150 -12.925 0.763 1.00 96.56 336 GLN A O 1
ATOM 2623 N N . THR A 1 337 ? -14.890 -13.043 2.610 1.00 97.50 337 THR A N 1
ATOM 2624 C CA . THR A 1 337 ? -14.326 -11.684 2.516 1.00 97.50 337 THR A CA 1
ATOM 2625 C C . THR A 1 337 ? -12.818 -11.719 2.307 1.00 97.50 337 THR A C 1
ATOM 2627 O O . THR A 1 337 ? -12.118 -12.590 2.823 1.00 97.50 337 THR A O 1
ATOM 2630 N N . ILE A 1 338 ? -12.292 -10.762 1.548 1.00 97.62 338 ILE A N 1
ATOM 2631 C CA . ILE A 1 338 ? -10.864 -10.692 1.233 1.00 97.62 338 ILE A CA 1
ATOM 2632 C C . ILE A 1 338 ? -10.092 -10.160 2.438 1.00 97.62 338 ILE A C 1
ATOM 2634 O O . ILE A 1 338 ? -10.236 -8.999 2.816 1.00 97.62 338 ILE A O 1
ATOM 2638 N N . THR A 1 339 ? -9.220 -10.989 3.009 1.00 97.19 339 THR A N 1
ATOM 2639 C CA . THR A 1 339 ? -8.255 -10.568 4.032 1.00 97.19 339 THR A CA 1
ATOM 2640 C C . THR A 1 339 ? -7.045 -9.924 3.369 1.00 97.19 339 THR A C 1
ATOM 2642 O O . THR A 1 339 ? -6.263 -10.589 2.681 1.00 97.19 339 THR A O 1
ATOM 2645 N N . TRP A 1 340 ? -6.854 -8.626 3.587 1.00 97.25 340 TRP A N 1
ATOM 2646 C CA . TRP A 1 340 ? -5.727 -7.912 2.999 1.00 97.25 340 TRP A CA 1
ATOM 2647 C C . TRP A 1 340 ? -4.419 -8.340 3.672 1.00 97.25 340 TRP A C 1
ATOM 2649 O O . TRP A 1 340 ? -4.318 -8.417 4.896 1.00 97.25 340 TRP A O 1
ATOM 2659 N N . SER A 1 341 ? -3.396 -8.618 2.865 1.00 96.50 341 SER A N 1
ATOM 2660 C CA . SER A 1 341 ? -2.119 -9.168 3.343 1.00 96.50 341 SER A CA 1
ATOM 2661 C C . SER A 1 341 ? -1.062 -8.098 3.611 1.00 96.50 341 SER A C 1
ATOM 2663 O O . SER A 1 341 ? -0.214 -8.247 4.485 1.00 96.50 341 SER A O 1
ATOM 2665 N N . THR A 1 342 ? -1.069 -7.008 2.843 1.00 97.38 342 THR A N 1
ATOM 2666 C CA . THR A 1 342 ? -0.017 -5.986 2.891 1.00 97.38 342 THR A CA 1
ATOM 2667 C C . THR A 1 342 ? -0.619 -4.610 2.644 1.00 97.38 342 THR A C 1
ATOM 2669 O O . THR A 1 342 ? -1.339 -4.418 1.668 1.00 97.38 342 THR A O 1
ATOM 2672 N N . GLN A 1 343 ? -0.285 -3.635 3.487 1.00 97.62 343 GLN A N 1
ATOM 2673 C CA . GLN A 1 343 ? -0.534 -2.219 3.215 1.00 97.62 343 GLN A CA 1
ATOM 2674 C C . GLN A 1 343 ? 0.664 -1.649 2.458 1.00 97.62 343 GLN A C 1
ATOM 2676 O O . GLN A 1 343 ? 1.779 -1.652 2.973 1.00 97.62 343 GLN A O 1
ATOM 2681 N N . VAL A 1 344 ? 0.431 -1.161 1.241 1.00 97.44 344 VAL A N 1
ATOM 2682 C CA . VAL A 1 344 ? 1.478 -0.567 0.393 1.00 97.44 344 VAL A CA 1
ATOM 2683 C C . VAL A 1 344 ? 1.610 0.918 0.681 1.00 97.44 344 VAL A C 1
ATOM 2685 O O . VAL A 1 344 ? 2.710 1.439 0.826 1.00 97.44 344 VAL A O 1
ATOM 2688 N N . VAL A 1 345 ? 0.468 1.602 0.762 1.00 96.56 345 VAL A N 1
ATOM 2689 C CA . VAL A 1 345 ? 0.388 3.043 0.995 1.00 96.56 345 VAL A CA 1
ATOM 2690 C C . VAL A 1 345 ? -0.755 3.302 1.958 1.00 96.56 345 VAL A C 1
ATOM 2692 O O . VAL A 1 345 ? -1.824 2.717 1.824 1.00 96.56 345 VAL A O 1
ATOM 2695 N N . ASN A 1 346 ? -0.541 4.185 2.923 1.00 96.62 346 ASN A N 1
ATOM 2696 C CA . ASN A 1 346 ? -1.605 4.775 3.724 1.00 96.62 346 ASN A CA 1
ATOM 2697 C C . ASN A 1 346 ? -1.122 6.151 4.174 1.00 96.62 346 ASN A C 1
ATOM 2699 O O . ASN A 1 346 ? -0.255 6.252 5.042 1.00 96.62 346 ASN A O 1
ATOM 2703 N N . THR A 1 347 ? -1.616 7.206 3.528 1.00 94.75 347 THR A N 1
ATOM 2704 C CA . THR A 1 347 ? -1.171 8.577 3.814 1.00 94.75 347 THR A CA 1
ATOM 2705 C C . THR A 1 347 ? -1.668 9.079 5.167 1.00 94.75 347 THR A C 1
ATOM 2707 O O . THR A 1 347 ? -1.067 9.994 5.726 1.00 94.75 347 THR A O 1
ATOM 2710 N N . SER A 1 348 ? -2.725 8.470 5.716 1.00 93.81 348 SER A N 1
ATOM 2711 C CA . SER A 1 348 ? -3.276 8.811 7.025 1.00 93.81 348 SER A CA 1
ATOM 2712 C C . SER A 1 348 ? -3.885 7.585 7.709 1.00 93.81 348 SER A C 1
ATOM 2714 O O . SER A 1 348 ? -5.052 7.238 7.510 1.00 93.81 348 SER A O 1
ATOM 2716 N N . VAL A 1 349 ? -3.085 6.959 8.576 1.00 95.19 349 VAL A N 1
ATOM 2717 C CA . VAL A 1 349 ? -3.484 5.816 9.419 1.00 95.19 349 VAL A CA 1
ATOM 2718 C C . VAL A 1 349 ? -4.642 6.134 10.366 1.00 95.19 349 VAL A C 1
ATOM 2720 O O . VAL A 1 349 ? -5.369 5.228 10.767 1.00 95.19 349 VAL A O 1
ATOM 2723 N N . ASP A 1 350 ? -4.861 7.410 10.688 1.00 94.88 350 ASP A N 1
ATOM 2724 C CA . ASP A 1 350 ? -6.002 7.832 11.498 1.00 94.88 350 ASP A CA 1
ATOM 2725 C C . ASP A 1 350 ? -7.320 7.804 10.731 1.00 94.88 350 ASP A C 1
ATOM 2727 O O . ASP A 1 350 ? -8.364 7.571 11.344 1.00 94.88 350 ASP A O 1
ATOM 2731 N N . VAL A 1 351 ? -7.278 8.032 9.415 1.00 95.75 351 VAL A N 1
ATOM 2732 C CA . VAL A 1 351 ? -8.458 8.026 8.543 1.00 95.75 351 VAL A CA 1
ATOM 2733 C C . VAL A 1 351 ? -8.768 6.619 8.066 1.00 95.75 351 VAL A C 1
ATOM 2735 O O . VAL A 1 351 ? -9.918 6.206 8.188 1.00 95.75 351 VAL A O 1
ATOM 2738 N N . PHE A 1 352 ? -7.763 5.894 7.566 1.00 97.62 352 PHE A N 1
ATOM 2739 C CA . PHE A 1 352 ? -7.897 4.515 7.093 1.00 97.62 352 PHE A CA 1
ATOM 2740 C C . PHE A 1 352 ? -7.302 3.557 8.122 1.00 97.62 352 PHE A C 1
ATOM 2742 O O . PHE A 1 352 ? -6.119 3.205 8.066 1.00 97.62 352 PHE A O 1
ATOM 2749 N N . VAL A 1 353 ? -8.129 3.138 9.077 1.00 98.19 353 VAL A N 1
ATOM 2750 C CA . VAL A 1 353 ? -7.709 2.202 10.118 1.00 98.19 353 VAL A CA 1
ATOM 2751 C C . VAL A 1 353 ? -7.835 0.782 9.589 1.00 98.19 353 VAL A C 1
ATOM 2753 O O . VAL A 1 353 ? -8.930 0.298 9.298 1.00 98.19 353 VAL A O 1
ATOM 2756 N N . TRP A 1 354 ? -6.701 0.100 9.504 1.00 98.19 354 TRP A N 1
ATOM 2757 C CA . TRP A 1 354 ? -6.605 -1.286 9.072 1.00 98.19 354 TRP A CA 1
ATOM 2758 C C . TRP A 1 354 ? -5.541 -2.018 9.898 1.00 98.19 354 TRP A C 1
ATOM 2760 O O . TRP A 1 354 ? -4.569 -1.413 10.351 1.00 98.19 354 TRP A O 1
ATOM 2770 N N . LYS A 1 355 ? -5.736 -3.323 10.103 1.00 97.50 355 LYS A N 1
ATOM 2771 C CA . LYS A 1 355 ? -4.782 -4.219 10.772 1.00 97.50 355 LYS A CA 1
ATOM 2772 C C . LYS A 1 355 ? -4.347 -5.303 9.792 1.00 97.50 355 LYS A C 1
ATOM 2774 O O . LYS A 1 355 ? -5.177 -5.790 9.032 1.00 97.50 355 LYS A O 1
ATOM 2779 N N . ALA A 1 356 ? -3.080 -5.710 9.833 1.00 95.94 356 ALA A N 1
ATOM 2780 C CA . ALA A 1 356 ? -2.577 -6.784 8.977 1.00 95.94 356 ALA A CA 1
ATOM 2781 C C . ALA A 1 356 ? -3.425 -8.060 9.113 1.00 95.94 356 ALA A C 1
ATOM 2783 O O . ALA A 1 356 ? -3.715 -8.488 10.228 1.00 95.94 356 ALA A O 1
ATOM 2784 N N . GLY A 1 357 ? -3.854 -8.629 7.981 1.00 94.31 357 GLY A N 1
ATOM 2785 C CA . GLY A 1 357 ? -4.744 -9.795 7.934 1.00 94.31 357 GLY A CA 1
ATOM 2786 C C . GLY A 1 357 ? -6.234 -9.485 8.127 1.00 94.31 357 GLY A C 1
ATOM 2787 O O . GLY A 1 357 ? -7.057 -10.383 7.987 1.00 94.31 357 GLY A O 1
ATOM 2788 N N . SER A 1 358 ? -6.605 -8.234 8.413 1.00 97.12 358 SER A N 1
ATOM 2789 C CA . SER A 1 358 ? -8.006 -7.813 8.496 1.00 97.12 358 SER A CA 1
ATOM 2790 C C . SER A 1 358 ? -8.630 -7.720 7.106 1.00 97.12 358 SER A C 1
ATOM 2792 O O . SER A 1 358 ? -8.023 -7.194 6.168 1.00 97.12 358 SER A O 1
ATOM 2794 N N . ASP A 1 359 ? -9.877 -8.164 7.002 1.00 97.50 359 ASP A N 1
ATOM 2795 C CA . ASP A 1 359 ? -10.760 -7.977 5.850 1.00 97.50 359 ASP A CA 1
ATOM 2796 C C . ASP A 1 359 ? -11.498 -6.626 5.876 1.00 97.50 359 ASP A C 1
ATOM 2798 O O . ASP A 1 359 ? -12.004 -6.155 4.858 1.00 97.50 359 ASP A O 1
ATOM 2802 N N . LYS A 1 360 ? -11.525 -5.981 7.046 1.00 98.25 360 LYS A N 1
ATOM 2803 C CA . LYS A 1 360 ? -12.180 -4.695 7.307 1.00 98.25 360 LYS A CA 1
ATOM 2804 C C . LYS A 1 360 ? -11.197 -3.537 7.220 1.00 98.25 360 LYS A C 1
ATOM 2806 O O . LYS A 1 360 ? -10.168 -3.553 7.903 1.00 98.25 360 LYS A O 1
ATOM 2811 N N . VAL A 1 361 ? -11.567 -2.505 6.462 1.00 98.38 361 VAL A N 1
ATOM 2812 C CA . VAL A 1 361 ? -10.930 -1.181 6.483 1.00 98.38 361 VAL A CA 1
ATOM 2813 C C . VAL A 1 361 ? -11.935 -0.176 7.038 1.00 98.38 361 VAL A C 1
ATOM 2815 O O . VAL A 1 361 ? -13.010 0.004 6.472 1.00 98.38 361 VAL A O 1
ATOM 2818 N N . VAL A 1 362 ? -11.606 0.471 8.158 1.00 98.50 362 VAL A N 1
ATOM 2819 C CA . VAL A 1 362 ? -12.495 1.444 8.811 1.00 98.50 362 VAL A CA 1
ATOM 2820 C C . VAL A 1 362 ? -12.104 2.857 8.394 1.00 98.50 362 VAL A C 1
ATOM 2822 O O . VAL A 1 362 ? -10.975 3.287 8.632 1.00 98.50 362 VAL A O 1
ATOM 2825 N N . LEU A 1 363 ? -13.049 3.591 7.812 1.00 98.25 363 LEU A N 1
ATOM 2826 C CA . LEU A 1 363 ? -12.890 4.974 7.378 1.00 98.25 363 LEU A CA 1
ATOM 2827 C C . LEU A 1 363 ? -13.502 5.918 8.414 1.00 98.25 363 LEU A C 1
ATOM 2829 O O . LEU A 1 363 ? -14.722 6.010 8.538 1.00 98.25 363 LEU A O 1
ATOM 2833 N N . LYS A 1 364 ? -12.674 6.629 9.189 1.00 97.75 364 LYS A N 1
ATOM 2834 C CA . LYS A 1 364 ? -13.184 7.459 10.301 1.00 97.75 364 LYS A CA 1
ATOM 2835 C C . LYS A 1 364 ? -13.973 8.688 9.850 1.00 97.75 364 LYS A C 1
ATOM 2837 O O . LYS A 1 364 ? -14.911 9.075 10.545 1.00 97.75 364 LYS A O 1
ATOM 2842 N N . ILE A 1 365 ? -13.591 9.311 8.737 1.00 96.69 365 ILE A N 1
ATOM 2843 C CA . ILE A 1 365 ? -14.172 10.583 8.292 1.00 96.69 365 ILE A CA 1
ATOM 2844 C C . ILE A 1 365 ? -15.272 10.309 7.251 1.00 96.69 365 ILE A C 1
ATOM 2846 O O . ILE A 1 365 ? -15.010 9.569 6.310 1.00 96.69 365 ILE A O 1
ATOM 2850 N N . PRO A 1 366 ? -16.472 10.907 7.358 1.00 97.75 366 PRO A N 1
ATOM 2851 C CA . PRO A 1 366 ? -17.486 10.808 6.308 1.00 97.75 366 PRO A CA 1
ATOM 2852 C C . PRO A 1 366 ? -17.052 11.539 5.030 1.00 97.75 366 PRO A C 1
ATOM 2854 O O . PRO A 1 366 ? -16.197 12.434 5.072 1.00 97.75 366 PRO A O 1
ATOM 2857 N N . GLY A 1 367 ? -17.660 11.202 3.895 1.00 97.00 367 GLY A N 1
ATOM 2858 C CA . GLY A 1 367 ? -17.483 11.945 2.645 1.00 97.00 367 GLY A CA 1
ATOM 2859 C C . GLY A 1 367 ? -17.576 11.081 1.396 1.00 97.00 367 GLY A C 1
ATOM 2860 O O . GLY A 1 367 ? -18.008 9.931 1.450 1.00 97.00 367 GLY A O 1
ATOM 2861 N N . LEU A 1 368 ? -17.160 11.656 0.269 1.00 97.62 368 LEU A N 1
ATOM 2862 C CA . LEU A 1 368 ? -17.081 10.955 -1.004 1.00 97.62 368 LEU A CA 1
ATOM 2863 C C . LEU A 1 368 ? -15.713 10.279 -1.135 1.00 97.62 368 LEU A C 1
ATOM 2865 O O . LEU A 1 368 ? -14.667 10.906 -0.961 1.00 97.62 368 LEU A O 1
ATOM 2869 N N . TYR A 1 369 ? -15.736 8.989 -1.434 1.00 97.94 369 TYR A N 1
ATOM 2870 C CA . TYR A 1 369 ? -14.554 8.166 -1.609 1.00 97.94 369 TYR A CA 1
ATOM 2871 C C . TYR A 1 369 ? -14.546 7.558 -3.000 1.00 97.94 369 TYR A C 1
ATOM 2873 O O . TYR A 1 369 ? -15.561 7.083 -3.493 1.00 97.94 369 TYR A O 1
ATOM 2881 N N . HIS A 1 370 ? -13.379 7.539 -3.617 1.00 97.81 370 HIS A N 1
ATOM 2882 C CA . HIS A 1 370 ? -13.097 6.788 -4.822 1.00 97.81 370 HIS A CA 1
ATOM 2883 C C . HIS A 1 370 ? -12.500 5.435 -4.428 1.00 97.81 370 HIS A C 1
ATOM 2885 O O . HIS A 1 370 ? -11.456 5.375 -3.770 1.00 97.81 370 HIS A O 1
ATOM 2891 N N . LEU A 1 371 ? -13.203 4.362 -4.782 1.00 98.12 371 LEU A N 1
ATOM 2892 C CA . LEU A 1 371 ? -12.792 2.981 -4.585 1.00 98.12 371 LEU A CA 1
ATOM 2893 C C . LEU A 1 371 ? -12.333 2.409 -5.921 1.00 98.12 371 LEU A C 1
ATOM 2895 O O . LEU A 1 371 ? -13.091 2.383 -6.886 1.00 98.12 371 LEU A O 1
ATOM 2899 N N . GLN A 1 372 ? -11.109 1.895 -5.936 1.00 98.12 372 GLN A N 1
ATOM 2900 C CA . GLN A 1 372 ? -10.570 1.131 -7.052 1.00 98.12 372 GLN A CA 1
ATOM 2901 C C . GLN A 1 372 ? -10.085 -0.214 -6.543 1.00 98.12 372 GLN A C 1
ATOM 2903 O O . GLN A 1 372 ? -9.262 -0.266 -5.634 1.00 98.12 372 GLN A O 1
ATOM 2908 N N . ALA A 1 373 ? -10.553 -1.304 -7.126 1.00 97.81 373 ALA A N 1
ATOM 2909 C CA . ALA A 1 373 ? -10.054 -2.632 -6.819 1.00 97.81 373 ALA A CA 1
ATOM 2910 C C . ALA A 1 373 ? -9.849 -3.431 -8.101 1.00 97.81 373 ALA A C 1
ATOM 2912 O O . ALA A 1 373 ? -10.516 -3.185 -9.101 1.00 97.81 373 ALA A O 1
ATOM 2913 N N . ALA A 1 374 ? -8.925 -4.383 -8.082 1.00 96.81 374 ALA A N 1
ATOM 2914 C CA . ALA A 1 374 ? -8.795 -5.344 -9.168 1.00 96.81 374 ALA A CA 1
ATOM 2915 C C . ALA A 1 374 ? -8.416 -6.720 -8.632 1.00 96.81 374 ALA A C 1
ATOM 2917 O O . ALA A 1 374 ? -7.642 -6.811 -7.676 1.00 96.81 374 ALA A O 1
ATOM 2918 N N . PHE A 1 375 ? -8.941 -7.765 -9.272 1.00 95.88 375 PHE A N 1
ATOM 2919 C CA . PHE A 1 375 ? -8.758 -9.160 -8.879 1.00 95.88 375 PHE A CA 1
ATOM 2920 C C . PHE A 1 375 ? -8.276 -9.994 -10.063 1.00 95.88 375 PHE A C 1
ATOM 2922 O O . PHE A 1 375 ? -8.930 -10.058 -11.099 1.00 95.88 375 PHE A O 1
ATOM 2929 N N . PHE A 1 376 ? -7.137 -10.652 -9.900 1.00 95.38 376 PHE A N 1
ATOM 2930 C CA . PHE A 1 376 ? -6.512 -11.526 -10.884 1.00 95.38 376 PHE A CA 1
ATOM 2931 C C . PHE A 1 376 ? -6.800 -12.975 -10.488 1.00 95.38 376 PHE A C 1
ATOM 2933 O O . PHE A 1 376 ? -6.316 -13.453 -9.459 1.00 95.38 376 PHE A O 1
ATOM 2940 N N . THR A 1 377 ? -7.637 -13.647 -11.279 1.00 93.50 377 THR A N 1
ATOM 2941 C CA . THR A 1 377 ? -8.131 -15.005 -11.016 1.00 93.50 377 THR A CA 1
ATOM 2942 C C . THR A 1 377 ? -8.481 -15.728 -12.320 1.00 93.50 377 THR A C 1
ATOM 2944 O O . THR A 1 377 ? -8.851 -15.092 -13.310 1.00 93.50 377 THR A O 1
ATOM 2947 N N . ASP A 1 378 ? -8.387 -17.059 -12.308 1.00 90.81 378 ASP A N 1
ATOM 2948 C CA . ASP A 1 378 ? -8.783 -17.923 -13.428 1.00 90.81 378 ASP A CA 1
ATOM 2949 C C . ASP A 1 378 ? -10.304 -18.118 -13.527 1.00 90.81 378 ASP A C 1
ATOM 2951 O O . ASP 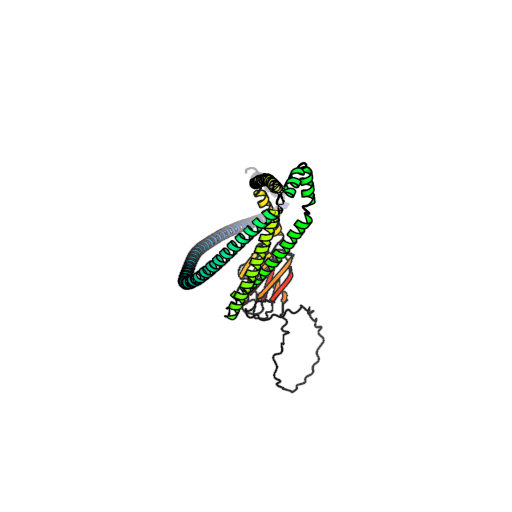A 1 378 ? -10.788 -18.646 -14.529 1.00 90.81 378 ASP A O 1
ATOM 2955 N N . PHE A 1 379 ? -11.043 -17.698 -12.497 1.00 91.25 379 PHE A N 1
ATOM 2956 C CA . PHE A 1 379 ? -12.477 -17.930 -12.332 1.00 91.25 379 PHE A CA 1
ATOM 2957 C C . PHE A 1 379 ? -13.291 -16.652 -12.556 1.00 91.25 379 PHE A C 1
ATOM 2959 O O . PHE A 1 379 ? -12.726 -15.561 -12.637 1.00 91.25 379 PHE A O 1
ATOM 2966 N N . THR A 1 380 ? -14.611 -16.774 -12.650 1.00 90.75 380 THR A N 1
ATOM 2967 C CA . THR A 1 380 ? -15.564 -15.661 -12.798 1.00 90.75 380 THR A CA 1
ATOM 2968 C C . THR A 1 380 ? -16.257 -15.383 -11.451 1.00 90.75 380 THR A C 1
ATOM 2970 O O . THR A 1 380 ? -17.374 -15.832 -11.204 1.00 90.75 380 THR A O 1
ATOM 2973 N N . PRO A 1 381 ? -15.579 -14.732 -10.484 1.00 94.25 381 PRO A N 1
ATOM 2974 C CA . PRO A 1 381 ? -16.126 -14.542 -9.148 1.00 94.25 381 PRO A CA 1
ATOM 2975 C C . PRO A 1 381 ? -17.210 -13.471 -9.125 1.00 94.25 381 PRO A C 1
ATOM 2977 O O . PRO A 1 381 ? -17.048 -12.387 -9.683 1.00 94.25 381 PRO A O 1
ATOM 2980 N N . THR A 1 382 ? -18.248 -13.710 -8.328 1.00 94.88 382 THR A N 1
ATOM 2981 C CA . THR A 1 382 ? -19.114 -12.631 -7.850 1.00 94.88 382 THR A CA 1
ATOM 2982 C C . THR A 1 382 ? -18.341 -11.802 -6.831 1.00 94.88 382 THR A C 1
ATOM 2984 O O . THR A 1 382 ? -17.947 -12.312 -5.776 1.00 94.88 382 THR A O 1
ATOM 2987 N N . VAL A 1 383 ? -18.125 -10.523 -7.133 1.00 96.62 383 VAL A N 1
ATOM 2988 C CA . VAL A 1 383 ? -17.447 -9.586 -6.229 1.00 96.62 383 VAL A CA 1
ATOM 2989 C C . VAL A 1 383 ? -18.456 -8.593 -5.685 1.00 96.62 383 VAL A C 1
ATOM 2991 O O . VAL A 1 383 ? -19.165 -7.941 -6.448 1.00 96.62 383 VAL A O 1
ATOM 2994 N N . GLN A 1 384 ? -18.507 -8.443 -4.363 1.00 97.75 384 GLN A N 1
ATOM 2995 C CA . GLN A 1 384 ? -19.383 -7.467 -3.716 1.00 97.75 384 GLN A CA 1
ATOM 2996 C C . GLN A 1 384 ? -18.573 -6.494 -2.872 1.00 97.75 384 GLN A C 1
ATOM 2998 O O . GLN A 1 384 ? -17.722 -6.898 -2.082 1.00 97.75 384 GLN A O 1
ATOM 3003 N N . VAL A 1 385 ? -18.855 -5.203 -3.005 1.00 98.19 385 VAL A N 1
ATOM 3004 C CA . VAL A 1 385 ? -18.331 -4.185 -2.093 1.00 98.19 385 VAL A CA 1
ATOM 3005 C C . VAL A 1 385 ? -19.343 -4.012 -0.973 1.00 98.19 385 VAL A C 1
ATOM 3007 O O . VAL A 1 385 ? -20.468 -3.574 -1.214 1.00 98.19 385 VAL A O 1
ATOM 3010 N N . LEU A 1 386 ? -18.940 -4.349 0.248 1.00 98.38 386 LEU A N 1
ATOM 3011 C CA . LEU A 1 386 ? -19.767 -4.227 1.440 1.00 98.38 386 LEU A CA 1
ATOM 3012 C C . LEU A 1 386 ? -19.411 -2.936 2.185 1.00 98.38 386 LEU A C 1
ATOM 3014 O O . LEU A 1 386 ? -18.236 -2.677 2.461 1.00 98.38 386 LEU A O 1
ATOM 3018 N N . VAL A 1 387 ? -20.422 -2.155 2.557 1.00 98.50 387 VAL A N 1
ATOM 3019 C CA . VAL A 1 387 ? -20.300 -0.984 3.430 1.00 98.50 387 VAL A CA 1
ATOM 3020 C C . VAL A 1 387 ? -21.099 -1.263 4.696 1.00 98.50 387 VAL A C 1
ATOM 3022 O O . VAL A 1 387 ? -22.301 -1.483 4.645 1.00 98.50 387 VAL A O 1
ATOM 3025 N N . ASN A 1 388 ? -20.429 -1.283 5.848 1.00 98.12 388 ASN A N 1
ATOM 3026 C CA . ASN A 1 388 ? -21.012 -1.638 7.147 1.00 98.12 388 ASN A CA 1
ATOM 3027 C C . ASN A 1 388 ? -21.684 -3.025 7.175 1.00 98.12 388 ASN A C 1
ATOM 3029 O O . ASN A 1 388 ? -22.604 -3.250 7.953 1.00 98.12 388 ASN A O 1
ATOM 3033 N N . GLY A 1 389 ? -21.200 -3.959 6.353 1.00 97.69 389 GLY A N 1
ATOM 3034 C CA . GLY A 1 389 ? -21.752 -5.311 6.235 1.00 97.69 389 GLY A CA 1
ATOM 3035 C C . GLY A 1 389 ? -22.896 -5.451 5.227 1.00 97.69 389 GLY A C 1
ATOM 3036 O O . GLY A 1 389 ? -23.313 -6.575 4.970 1.00 97.69 389 GLY A O 1
ATOM 3037 N N . GLU A 1 390 ? -23.362 -4.359 4.616 1.00 98.12 390 GLU A N 1
ATOM 3038 C CA . GLU A 1 390 ? -24.411 -4.377 3.591 1.00 98.12 390 GLU A CA 1
ATOM 3039 C C . GLU A 1 390 ? -23.813 -4.210 2.182 1.00 98.12 390 GLU A C 1
ATOM 3041 O O . GLU A 1 390 ? -22.869 -3.431 2.008 1.00 98.12 390 GLU A O 1
ATOM 3046 N N . PRO A 1 391 ? -24.322 -4.915 1.155 1.00 97.81 391 PRO A N 1
ATOM 3047 C CA . PRO A 1 391 ? -23.812 -4.803 -0.208 1.00 97.81 391 PRO A CA 1
ATOM 3048 C C . PRO A 1 391 ? -24.170 -3.448 -0.828 1.00 97.81 391 PRO A C 1
ATOM 3050 O O . PRO A 1 391 ? -25.336 -3.136 -1.049 1.00 97.81 391 PRO A O 1
ATOM 3053 N N . ALA A 1 392 ? -23.147 -2.656 -1.147 1.00 97.44 392 ALA A N 1
ATOM 3054 C CA . ALA A 1 392 ? -23.288 -1.380 -1.846 1.00 97.44 392 ALA A CA 1
ATOM 3055 C C . ALA A 1 392 ? -23.122 -1.529 -3.367 1.00 97.44 392 ALA A C 1
ATOM 3057 O O . ALA A 1 392 ? -23.745 -0.795 -4.131 1.00 97.44 392 ALA A O 1
ATOM 3058 N N . LEU A 1 393 ? -22.275 -2.466 -3.809 1.00 96.81 393 LEU A N 1
ATOM 3059 C CA . LEU A 1 393 ? -22.042 -2.782 -5.219 1.00 96.81 393 LEU A CA 1
ATOM 3060 C C . LEU A 1 393 ? -21.894 -4.290 -5.381 1.00 96.81 393 LEU A C 1
ATOM 3062 O O . LEU A 1 393 ? -21.245 -4.936 -4.560 1.00 96.81 393 LEU A O 1
ATOM 3066 N N . VAL A 1 394 ? -22.444 -4.827 -6.464 1.00 95.81 394 VAL A N 1
ATOM 3067 C CA . VAL A 1 394 ? -22.283 -6.225 -6.865 1.00 95.81 394 VAL A CA 1
ATOM 3068 C C . VAL A 1 394 ? -21.809 -6.227 -8.310 1.00 95.81 394 VAL A C 1
ATOM 3070 O O . VAL A 1 394 ? -22.465 -5.648 -9.172 1.00 95.81 394 VAL A O 1
ATOM 3073 N N . LEU A 1 395 ? -20.662 -6.848 -8.561 1.00 93.00 395 LEU A N 1
ATOM 3074 C CA . LEU A 1 395 ? -20.184 -7.143 -9.902 1.00 93.00 395 LEU A CA 1
ATOM 3075 C C . LEU A 1 395 ? -20.461 -8.614 -10.189 1.00 93.00 395 LEU A C 1
ATOM 3077 O O . LEU A 1 395 ? -1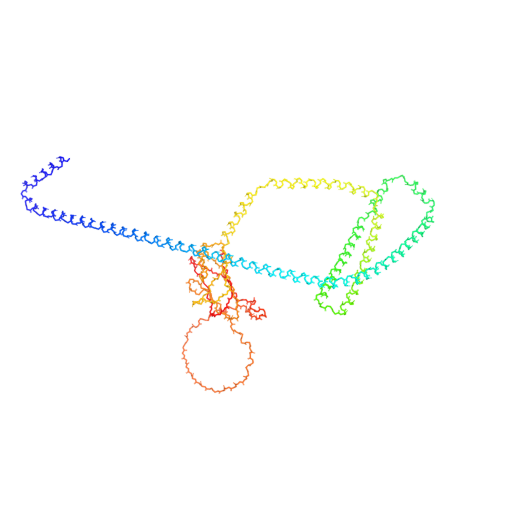9.955 -9.500 -9.495 1.00 93.00 395 LEU A O 1
ATOM 3081 N N . LEU A 1 396 ? -21.276 -8.827 -11.214 1.00 88.56 396 LEU A N 1
ATOM 3082 C CA . LEU A 1 396 ? -21.516 -10.112 -11.847 1.00 88.56 396 LEU A CA 1
ATOM 3083 C C . LEU A 1 396 ? -20.824 -10.048 -13.208 1.00 88.56 396 LEU A C 1
ATOM 3085 O O . LEU A 1 396 ? -20.989 -9.068 -13.935 1.00 88.56 396 LEU A O 1
ATOM 3089 N N . GLU A 1 397 ? -20.007 -11.046 -13.520 1.00 80.38 397 GLU A N 1
ATOM 3090 C CA . GLU A 1 397 ? -19.536 -11.240 -14.889 1.00 80.38 397 GLU A CA 1
ATOM 3091 C C . GLU A 1 397 ? -20.712 -11.893 -15.634 1.00 80.38 397 GLU A C 1
ATOM 3093 O O . GLU A 1 397 ? -21.198 -12.940 -15.209 1.00 80.38 397 GLU A O 1
ATOM 3098 N N . ASP A 1 398 ? -21.254 -11.232 -16.661 1.00 74.12 398 ASP A N 1
ATOM 3099 C CA . ASP A 1 398 ? -22.340 -11.808 -17.455 1.00 74.12 398 ASP A CA 1
ATOM 3100 C C . ASP A 1 398 ? -21.784 -13.027 -18.205 1.00 74.12 398 ASP A C 1
ATOM 3102 O O . ASP A 1 398 ? -21.112 -12.870 -19.226 1.00 74.12 398 ASP A O 1
ATOM 3106 N N . ASP A 1 399 ? -22.101 -14.238 -17.733 1.00 65.62 399 ASP A N 1
ATOM 3107 C CA . ASP A 1 399 ? -21.762 -15.540 -18.346 1.00 65.62 399 ASP A CA 1
ATOM 3108 C C . ASP A 1 399 ? -22.419 -15.755 -19.735 1.00 65.62 399 ASP A C 1
ATOM 3110 O O . ASP A 1 399 ? -22.607 -16.876 -20.199 1.00 65.62 399 ASP A O 1
ATOM 3114 N N . SER A 1 400 ? -22.773 -14.682 -20.445 1.00 60.84 400 SER A N 1
ATOM 3115 C CA . SER A 1 400 ? -23.445 -14.698 -21.751 1.00 60.84 400 SER A CA 1
ATOM 3116 C C . SER A 1 400 ? -22.611 -15.284 -22.903 1.00 60.84 400 SER A C 1
ATOM 3118 O O . SER A 1 400 ? -23.096 -15.371 -24.030 1.00 60.84 400 SER A O 1
ATOM 3120 N N . ASP A 1 401 ? -21.395 -15.762 -22.632 1.00 54.41 401 ASP A N 1
ATOM 3121 C CA . ASP A 1 401 ? -20.583 -16.542 -23.564 1.00 54.41 401 ASP A CA 1
ATOM 3122 C C . ASP A 1 401 ? -21.024 -18.021 -23.598 1.00 54.41 401 ASP A C 1
ATOM 3124 O O . ASP A 1 401 ? -20.250 -18.939 -23.317 1.00 54.41 401 ASP A O 1
ATOM 3128 N N . ASP A 1 402 ? -22.249 -18.265 -24.074 1.00 50.16 402 ASP A N 1
ATOM 3129 C CA . ASP A 1 402 ? -22.588 -19.511 -24.777 1.00 50.16 402 ASP A CA 1
ATOM 3130 C C . ASP A 1 402 ? -21.859 -19.509 -26.133 1.00 50.16 402 ASP A C 1
ATOM 3132 O O . ASP A 1 402 ? -22.426 -19.349 -27.216 1.00 50.16 402 ASP A O 1
ATOM 3136 N N . CYS A 1 403 ? -20.529 -19.579 -26.074 1.00 48.47 403 CYS A N 1
ATOM 3137 C CA . CYS A 1 403 ? -19.663 -19.617 -27.238 1.00 48.47 403 CYS A CA 1
ATOM 3138 C C . CYS A 1 403 ? -19.626 -21.058 -27.768 1.00 48.47 403 CYS A C 1
ATOM 3140 O O . CYS A 1 403 ? -18.623 -21.753 -27.645 1.00 48.47 403 CYS A O 1
ATOM 3142 N N . GLY A 1 404 ? -20.757 -21.495 -28.328 1.00 48.16 404 GLY A N 1
ATOM 3143 C CA . GLY A 1 404 ? -20.867 -22.467 -29.418 1.00 48.16 404 GLY A CA 1
ATOM 3144 C C . GLY A 1 404 ? -19.920 -23.666 -29.393 1.00 48.16 404 GLY A C 1
ATOM 3145 O O . GLY A 1 404 ? -19.263 -23.936 -30.398 1.00 48.16 404 GLY A O 1
ATOM 3146 N N . SER A 1 405 ? -19.880 -24.430 -28.298 1.00 46.09 405 SER A N 1
ATOM 3147 C CA . SER A 1 405 ? -19.436 -25.820 -28.416 1.00 46.09 405 SER A CA 1
ATOM 3148 C C . SER A 1 405 ? -20.516 -26.557 -29.210 1.00 46.09 405 SER A C 1
ATOM 3150 O O . SER A 1 405 ? -21.659 -26.641 -28.758 1.00 46.09 405 SER A O 1
ATOM 3152 N N . GLU A 1 406 ? -20.166 -27.031 -30.404 1.00 45.50 406 GLU A N 1
ATOM 3153 C CA . GLU A 1 406 ? -21.011 -27.825 -31.294 1.00 45.50 406 GLU A CA 1
ATOM 3154 C C . GLU A 1 406 ? -21.781 -28.912 -30.526 1.00 45.50 406 GLU A C 1
ATOM 3156 O O . GLU A 1 406 ? -21.265 -29.984 -30.203 1.00 45.50 406 GLU A O 1
ATOM 3161 N N . ALA A 1 407 ? -23.057 -28.644 -30.256 1.00 41.41 407 ALA A N 1
ATOM 3162 C CA . ALA A 1 407 ? -23.992 -29.660 -29.823 1.00 41.41 407 ALA A CA 1
ATOM 3163 C C . ALA A 1 407 ? -24.271 -30.589 -31.011 1.00 41.41 407 ALA A C 1
ATOM 3165 O O . ALA A 1 407 ? -25.035 -30.272 -31.924 1.00 41.41 407 ALA A O 1
ATOM 3166 N N . VAL A 1 408 ? -23.657 -31.769 -30.975 1.00 51.34 408 VAL A N 1
ATOM 3167 C CA . VAL A 1 408 ? -24.120 -32.944 -31.716 1.00 51.34 408 VAL A CA 1
ATOM 3168 C C . VAL A 1 408 ? -25.621 -33.131 -31.431 1.00 51.34 408 VAL A C 1
ATOM 3170 O O . VAL A 1 408 ? -26.012 -33.213 -30.262 1.00 51.34 408 VAL A O 1
ATOM 3173 N N . PRO A 1 409 ? -26.491 -33.226 -32.453 1.00 47.38 409 PRO A N 1
ATOM 3174 C CA . PRO A 1 409 ? -27.926 -33.310 -32.238 1.00 47.38 409 PRO A CA 1
ATOM 3175 C C . PRO A 1 409 ? -28.291 -34.711 -31.740 1.00 47.38 409 PRO A C 1
ATOM 3177 O O . PRO A 1 409 ? -28.332 -35.671 -32.510 1.00 47.38 409 PRO A O 1
ATOM 3180 N N . ARG A 1 410 ? -28.614 -34.845 -30.450 1.00 41.62 410 ARG A N 1
ATOM 3181 C CA . ARG A 1 410 ? -29.399 -35.984 -29.956 1.00 41.62 410 ARG A CA 1
ATOM 3182 C C . ARG A 1 410 ? -30.826 -35.541 -29.690 1.00 41.62 410 ARG A C 1
ATOM 3184 O O . ARG A 1 410 ? -31.160 -34.980 -28.654 1.00 41.62 410 ARG A O 1
ATOM 3191 N N . ALA A 1 411 ? -31.660 -35.824 -30.683 1.00 47.81 411 ALA A N 1
ATOM 3192 C CA . ALA A 1 411 ? -33.102 -35.756 -30.598 1.00 47.81 411 ALA A CA 1
ATOM 3193 C C . ALA A 1 411 ? -33.620 -36.658 -29.469 1.00 47.81 411 ALA A C 1
ATOM 3195 O O . ALA A 1 411 ? -33.491 -37.876 -29.550 1.00 47.81 411 ALA A O 1
ATOM 3196 N N . HIS A 1 412 ? -34.292 -36.073 -28.481 1.00 41.88 412 HIS A N 1
ATOM 3197 C CA . HIS A 1 412 ? -35.366 -36.760 -27.775 1.00 41.88 412 HIS A CA 1
ATOM 3198 C C . HIS A 1 412 ? -36.585 -35.847 -27.685 1.00 41.88 412 HIS A C 1
ATOM 3200 O O . HIS A 1 412 ? -36.592 -34.787 -27.068 1.00 41.88 412 HIS A O 1
ATOM 3206 N N . LYS A 1 413 ? -37.603 -36.297 -28.411 1.00 45.03 413 LYS A N 1
ATOM 3207 C CA . LYS A 1 413 ? -38.961 -35.783 -28.511 1.00 45.03 413 LYS A CA 1
ATOM 3208 C C . LYS A 1 413 ? -39.814 -36.481 -27.445 1.00 45.03 413 LYS A C 1
ATOM 3210 O O . LYS A 1 413 ? -39.535 -37.639 -27.140 1.00 45.03 413 LYS A O 1
ATOM 3215 N N . LEU A 1 414 ? -40.902 -35.806 -27.056 1.00 41.75 414 LEU A N 1
ATOM 3216 C CA . LEU A 1 414 ? -42.103 -36.236 -26.305 1.00 41.75 414 LEU A CA 1
ATOM 3217 C C . LEU A 1 414 ? -42.170 -35.598 -24.905 1.00 41.75 414 LEU A C 1
ATOM 3219 O O . LEU A 1 414 ? -41.406 -35.947 -24.020 1.00 41.75 414 LEU A O 1
ATOM 3223 N N . ALA A 1 415 ? -42.903 -34.493 -24.746 1.00 45.44 415 ALA A N 1
ATOM 3224 C CA . ALA A 1 415 ? -44.370 -34.363 -24.673 1.00 45.44 415 ALA A CA 1
ATOM 3225 C C . ALA A 1 415 ? -44.899 -34.624 -23.253 1.00 45.44 415 ALA A C 1
ATOM 3227 O O . ALA A 1 415 ? -44.844 -35.740 -22.752 1.00 45.44 415 ALA A O 1
ATOM 3228 N N . GLY A 1 416 ? -45.449 -33.575 -22.639 1.00 36.56 416 GLY A N 1
ATOM 3229 C CA . GLY A 1 416 ? -46.087 -33.622 -21.327 1.00 36.56 416 GLY A CA 1
ATOM 3230 C C . GLY A 1 416 ? -46.667 -32.261 -20.961 1.00 36.56 416 GLY A C 1
ATOM 3231 O O . GLY A 1 416 ? -46.027 -31.457 -20.300 1.00 36.56 416 GLY A O 1
ATOM 3232 N N . THR A 1 417 ? -47.867 -31.998 -21.466 1.00 49.91 417 THR A N 1
ATOM 3233 C CA . THR A 1 417 ? -48.729 -30.848 -21.176 1.00 49.91 417 THR A CA 1
ATOM 3234 C C . THR A 1 417 ? -49.118 -30.764 -19.698 1.00 49.91 417 THR A C 1
ATOM 3236 O O . THR A 1 417 ? -49.574 -31.765 -19.152 1.00 49.91 417 THR A O 1
ATOM 3239 N N . SER A 1 418 ? -49.095 -29.571 -19.096 1.00 45.09 418 SER A N 1
ATOM 3240 C CA . SER A 1 418 ? -50.063 -29.206 -18.051 1.00 45.09 418 SER A CA 1
ATOM 3241 C C . SER A 1 418 ? -50.130 -27.691 -17.866 1.00 45.09 418 SER A C 1
ATOM 3243 O O . SER A 1 418 ? -49.138 -27.045 -17.542 1.00 45.09 418 SER A O 1
ATOM 3245 N N . ASN A 1 419 ? -51.329 -27.153 -18.082 1.00 46.03 419 ASN A N 1
ATOM 3246 C CA . ASN A 1 419 ? -51.718 -25.765 -17.869 1.00 46.03 419 ASN A CA 1
ATOM 3247 C C . ASN A 1 419 ? -51.901 -25.469 -16.372 1.00 46.03 419 ASN A C 1
ATOM 3249 O O . ASN A 1 419 ? -52.612 -26.212 -15.697 1.00 46.03 419 ASN A O 1
ATOM 3253 N N . GLN A 1 420 ? -51.400 -24.328 -15.896 1.00 48.16 420 GLN A N 1
ATOM 3254 C CA . GLN A 1 420 ? -52.036 -23.579 -14.806 1.00 48.16 420 GLN A CA 1
ATOM 3255 C C . GLN A 1 420 ? -51.728 -22.072 -14.923 1.00 48.16 420 GLN A C 1
ATOM 3257 O O . GLN A 1 420 ? -50.578 -21.728 -15.195 1.00 48.16 420 GLN A O 1
ATOM 3262 N N . PRO A 1 421 ? -52.720 -21.177 -14.731 1.00 59.56 421 PRO A N 1
ATOM 3263 C CA . PRO A 1 421 ? -52.519 -19.730 -14.687 1.00 59.56 421 PRO A CA 1
ATOM 3264 C C . PRO A 1 421 ? -52.613 -19.198 -13.244 1.00 59.56 421 PRO A C 1
ATOM 3266 O O . PRO A 1 421 ? -53.631 -19.395 -12.594 1.00 59.56 421 PRO A O 1
ATOM 3269 N N . GLU A 1 422 ? -51.588 -18.500 -12.759 1.00 43.25 422 GLU A N 1
ATOM 3270 C CA . GLU A 1 422 ? -51.532 -17.804 -11.454 1.00 43.25 422 GLU A CA 1
ATOM 3271 C C . GLU A 1 422 ? -50.509 -16.639 -11.580 1.00 43.25 422 GLU A C 1
ATOM 3273 O O . GLU A 1 422 ? -49.709 -16.639 -12.520 1.00 43.25 422 GLU A O 1
ATOM 3278 N N . PRO A 1 423 ? -50.579 -15.572 -10.763 1.00 52.50 423 PRO A N 1
ATOM 3279 C CA . PRO A 1 423 ? -51.060 -14.273 -11.211 1.00 52.50 423 PRO A CA 1
ATOM 3280 C C . PRO A 1 423 ? -49.972 -13.191 -11.262 1.00 52.50 423 PRO A C 1
ATOM 3282 O O . PRO A 1 423 ? -48.865 -13.334 -10.748 1.00 52.50 423 PRO A O 1
ATOM 3285 N N . LEU A 1 424 ? -50.344 -12.071 -11.890 1.00 49.50 424 LEU A N 1
ATOM 3286 C CA . LEU A 1 424 ? -49.568 -10.843 -12.044 1.00 49.50 424 LEU A CA 1
ATOM 3287 C C . LEU A 1 424 ? -48.990 -10.329 -10.711 1.00 49.50 424 LEU A C 1
ATOM 3289 O O . LEU A 1 424 ? -49.645 -9.591 -9.977 1.00 49.50 424 LEU A O 1
ATOM 3293 N N . GLY A 1 425 ? -47.731 -10.669 -10.443 1.00 39.25 425 GLY A N 1
ATOM 3294 C CA . GLY A 1 425 ? -46.859 -9.957 -9.518 1.00 39.25 425 GLY A CA 1
ATOM 3295 C C . GLY A 1 425 ? -45.912 -9.073 -10.319 1.00 39.25 425 GLY A C 1
ATOM 3296 O O . GLY A 1 425 ? -45.151 -9.566 -11.144 1.00 39.25 425 GLY A O 1
ATOM 3297 N N . SER A 1 426 ? -45.988 -7.764 -10.103 1.00 49.16 426 SER A N 1
ATOM 3298 C CA . SER A 1 426 ? -45.139 -6.736 -10.705 1.00 49.16 426 SER A CA 1
ATOM 3299 C C . SER A 1 426 ? -43.648 -7.030 -10.490 1.00 49.16 426 SER A C 1
ATOM 3301 O O . SER A 1 426 ? -43.090 -6.708 -9.440 1.00 49.16 426 SER A O 1
ATOM 3303 N N . VAL A 1 427 ? -43.007 -7.629 -11.493 1.00 43.53 427 VAL A N 1
ATOM 3304 C CA . VAL A 1 427 ? -41.553 -7.771 -11.568 1.00 43.53 427 VAL A CA 1
ATOM 3305 C C . VAL A 1 427 ? -40.988 -6.405 -11.944 1.00 43.53 427 VAL A C 1
ATOM 3307 O O . VAL A 1 427 ? -41.129 -5.948 -13.075 1.00 43.53 427 VAL A O 1
ATOM 3310 N N . GLN A 1 428 ? -40.387 -5.723 -10.969 1.00 43.00 428 GLN A N 1
ATOM 3311 C CA . GLN A 1 428 ? -39.451 -4.641 -11.247 1.00 43.00 428 GLN A CA 1
ATOM 3312 C C . GLN A 1 428 ? -38.240 -5.262 -11.941 1.00 43.00 428 GLN A C 1
ATOM 3314 O O . GLN A 1 428 ? -37.396 -5.878 -11.293 1.00 43.00 428 GLN A O 1
ATOM 3319 N N . GLU A 1 429 ? -38.186 -5.133 -13.265 1.00 40.66 429 GLU A N 1
ATOM 3320 C CA . GLU A 1 429 ? -36.969 -5.393 -14.025 1.00 40.66 429 GLU A CA 1
ATOM 3321 C C . GLU A 1 429 ? -35.857 -4.471 -13.502 1.00 40.66 429 GLU A C 1
ATOM 3323 O O . GLU A 1 429 ? -36.018 -3.243 -13.507 1.00 40.66 429 GLU A O 1
ATOM 3328 N N . PRO A 1 430 ? -34.727 -5.016 -13.027 1.00 46.12 430 PRO A N 1
ATOM 3329 C CA . PRO A 1 430 ? -33.575 -4.193 -12.725 1.00 46.12 430 PRO A CA 1
ATOM 3330 C C . PRO A 1 430 ? -33.043 -3.628 -14.043 1.00 46.12 430 PRO A C 1
ATOM 3332 O O . PRO A 1 430 ? -32.766 -4.372 -14.980 1.00 46.12 430 PRO A O 1
ATOM 3335 N N . LEU A 1 431 ? -32.908 -2.301 -14.106 1.00 39.94 431 LEU A N 1
ATOM 3336 C CA . LEU A 1 431 ? -32.248 -1.566 -15.184 1.00 39.94 431 LEU A CA 1
ATOM 3337 C C . LEU A 1 431 ? -30.851 -2.157 -15.449 1.00 39.94 431 LEU A C 1
ATOM 3339 O O . LEU A 1 431 ? -29.866 -1.749 -14.830 1.00 39.94 431 LEU A O 1
ATOM 3343 N N . GLN A 1 432 ? -30.764 -3.104 -16.384 1.00 44.56 432 GLN A N 1
ATOM 3344 C CA . GLN A 1 432 ? -29.513 -3.605 -16.938 1.00 44.56 432 GLN A CA 1
ATOM 3345 C C . GLN A 1 432 ? -28.887 -2.475 -17.757 1.00 44.56 432 GLN A C 1
ATOM 3347 O O . GLN A 1 432 ? -29.195 -2.258 -18.929 1.00 44.56 432 GLN A O 1
ATOM 3352 N N . ARG A 1 433 ? -28.036 -1.676 -17.108 1.00 45.94 433 ARG A N 1
ATOM 3353 C CA . ARG A 1 433 ? -27.158 -0.747 -17.817 1.00 45.94 433 ARG A CA 1
ATOM 3354 C C . ARG A 1 433 ? -26.155 -1.576 -18.604 1.00 45.94 433 ARG A C 1
ATOM 3356 O O . ARG A 1 433 ? -25.337 -2.263 -18.007 1.00 45.94 433 ARG A O 1
ATOM 3363 N N . ALA A 1 434 ? -26.206 -1.447 -19.926 1.00 40.84 434 ALA A N 1
ATOM 3364 C CA . ALA A 1 434 ? -25.205 -1.962 -20.844 1.00 40.84 434 ALA A CA 1
ATOM 3365 C C . ALA A 1 434 ? -23.830 -1.351 -20.521 1.00 40.84 434 ALA A C 1
ATOM 3367 O O . ALA A 1 434 ? -23.461 -0.289 -21.022 1.00 40.84 434 ALA A O 1
ATOM 3368 N N . THR A 1 435 ? -23.069 -2.000 -19.647 1.00 49.03 435 THR A N 1
ATOM 3369 C CA . THR A 1 435 ? -21.628 -1.796 -19.561 1.00 49.03 435 THR A CA 1
ATOM 3370 C C . THR A 1 435 ? -21.019 -2.499 -20.762 1.00 49.03 435 THR A C 1
ATOM 3372 O O . THR A 1 435 ? -21.210 -3.699 -20.929 1.00 49.03 435 THR A O 1
ATOM 3375 N N . HIS A 1 436 ? -20.338 -1.752 -21.632 1.00 49.81 436 HIS A N 1
ATOM 3376 C CA . HIS A 1 436 ? -19.616 -2.298 -22.779 1.00 49.81 436 HIS A CA 1
ATOM 3377 C C . HIS A 1 436 ? -18.738 -3.477 -22.332 1.00 49.81 436 HIS A C 1
ATOM 3379 O O . HIS A 1 436 ? -17.744 -3.280 -21.633 1.00 49.81 436 HIS A O 1
ATOM 3385 N N . GLY A 1 437 ? -19.161 -4.694 -22.687 1.00 61.59 437 GLY A N 1
ATOM 3386 C CA . GLY A 1 437 ? -18.591 -5.944 -22.200 1.00 61.59 437 GLY A CA 1
ATOM 3387 C C . GLY A 1 437 ? -17.176 -6.139 -22.718 1.00 61.59 437 GLY A C 1
ATOM 3388 O O . GLY A 1 437 ? -16.963 -6.605 -23.836 1.00 61.59 437 GLY A O 1
ATOM 3389 N N . LEU A 1 438 ? -16.192 -5.764 -21.907 1.00 71.56 438 LEU A N 1
ATOM 3390 C CA . LEU A 1 438 ? -14.818 -6.185 -22.120 1.00 71.56 438 LEU A CA 1
ATOM 3391 C C . LEU A 1 438 ? -14.749 -7.686 -21.835 1.00 71.56 438 LEU A C 1
ATOM 3393 O O . LEU A 1 438 ? -14.853 -8.112 -20.689 1.00 71.56 438 LEU A O 1
ATOM 3397 N N . LYS A 1 439 ? -14.580 -8.486 -22.890 1.00 81.38 439 LYS A N 1
ATOM 3398 C CA . LYS A 1 439 ? -14.402 -9.933 -22.768 1.00 81.38 439 LYS A CA 1
ATOM 3399 C C . LYS A 1 439 ? -12.993 -10.248 -22.279 1.00 81.38 439 LYS A C 1
ATOM 3401 O O . LYS A 1 439 ? -12.005 -9.866 -22.913 1.00 81.38 439 LYS A O 1
ATOM 3406 N N . ARG A 1 440 ? -12.892 -10.981 -21.170 1.00 82.69 440 ARG A N 1
ATOM 3407 C CA . ARG A 1 440 ? -11.610 -11.473 -20.660 1.00 82.69 440 ARG A CA 1
ATOM 3408 C C . ARG A 1 440 ? -11.137 -12.644 -21.521 1.00 82.69 440 ARG A C 1
ATOM 3410 O O . ARG A 1 440 ? -11.819 -13.656 -21.641 1.00 82.69 440 ARG A O 1
ATOM 3417 N N . VAL A 1 441 ? -9.956 -12.518 -22.123 1.00 85.00 441 VAL A N 1
ATOM 3418 C CA . VAL A 1 441 ? -9.322 -13.596 -22.901 1.00 85.00 441 VAL A CA 1
ATOM 3419 C C . VAL A 1 441 ? -8.169 -14.180 -22.091 1.00 85.00 441 VAL A C 1
ATOM 3421 O O . VAL A 1 441 ? -7.385 -13.438 -21.497 1.00 85.00 441 VAL A O 1
ATOM 3424 N N . ARG A 1 442 ? -8.045 -15.514 -22.068 1.00 82.19 442 ARG A N 1
ATOM 3425 C CA . ARG A 1 442 ? -6.896 -16.183 -21.443 1.00 82.19 442 ARG A CA 1
ATOM 3426 C C . ARG A 1 442 ? -5.619 -15.861 -22.210 1.00 82.19 442 ARG A C 1
ATOM 3428 O O . ARG A 1 442 ? -5.529 -16.101 -23.411 1.00 82.19 442 ARG A O 1
ATOM 3435 N N . HIS A 1 443 ? -4.621 -15.360 -21.495 1.00 89.75 443 HIS A N 1
ATOM 3436 C CA . HIS A 1 443 ? -3.292 -15.125 -22.036 1.00 89.75 443 HIS A CA 1
ATOM 3437 C C . HIS A 1 443 ? -2.377 -16.319 -21.717 1.00 89.75 443 HIS A C 1
ATOM 3439 O O . HIS A 1 443 ? -2.515 -16.960 -20.676 1.00 89.75 443 HIS A O 1
ATOM 3445 N N . SER A 1 444 ? -1.413 -16.622 -22.591 1.00 87.69 444 SER A N 1
ATOM 3446 C CA . SER A 1 444 ? -0.485 -17.755 -22.414 1.00 87.69 444 SER A CA 1
ATOM 3447 C C . SER A 1 444 ? 0.400 -17.633 -21.166 1.00 87.69 444 SER A C 1
ATOM 3449 O O . SER A 1 444 ? 0.828 -18.638 -20.610 1.00 87.69 444 SER A O 1
ATOM 3451 N N . ALA A 1 445 ? 0.638 -16.405 -20.701 1.00 86.94 445 ALA A N 1
ATOM 3452 C CA . ALA A 1 445 ? 1.351 -16.102 -19.456 1.00 86.94 445 ALA A CA 1
ATOM 3453 C C . ALA A 1 445 ? 0.461 -16.131 -18.190 1.00 86.94 445 ALA A C 1
ATOM 3455 O O . ALA A 1 445 ? 0.899 -15.674 -17.137 1.00 86.94 445 ALA A O 1
ATOM 3456 N N . GLY A 1 446 ? -0.781 -16.623 -18.280 1.00 86.06 446 GLY A N 1
ATOM 3457 C CA . GLY A 1 446 ? -1.742 -16.665 -17.171 1.00 86.06 446 GLY A CA 1
ATOM 3458 C C . GLY A 1 446 ? -2.683 -15.455 -17.126 1.00 86.06 446 GLY A C 1
ATOM 3459 O O . GLY A 1 446 ? -2.986 -14.845 -18.154 1.00 86.06 446 GLY A O 1
ATOM 3460 N N . ASN A 1 447 ? -3.165 -15.102 -15.930 1.00 83.06 447 ASN A N 1
ATOM 3461 C CA . ASN A 1 447 ? -4.125 -14.009 -15.723 1.00 83.06 447 ASN A CA 1
ATOM 3462 C C . ASN A 1 447 ? -3.450 -12.635 -15.777 1.00 83.06 447 ASN A C 1
ATOM 3464 O O . ASN A 1 447 ? -3.112 -12.049 -14.752 1.00 83.06 447 ASN A O 1
ATOM 3468 N N . VAL A 1 448 ? -3.253 -12.121 -16.991 1.00 89.12 448 VAL A N 1
ATOM 3469 C CA . VAL A 1 448 ? -2.681 -10.781 -17.220 1.00 89.12 448 VAL A CA 1
ATOM 3470 C C . VAL A 1 448 ? -3.727 -9.675 -17.029 1.00 89.12 448 VAL A C 1
ATOM 3472 O O . VAL A 1 448 ? -3.387 -8.559 -16.643 1.00 89.12 448 VAL A O 1
ATOM 3475 N N . ALA A 1 449 ? -5.005 -9.988 -17.257 1.00 90.56 449 ALA A N 1
ATOM 3476 C CA . ALA A 1 449 ? -6.132 -9.090 -17.025 1.00 90.56 449 ALA A CA 1
ATOM 3477 C C . ALA A 1 449 ? -6.956 -9.573 -15.824 1.00 90.56 449 ALA A C 1
ATOM 3479 O O . ALA A 1 449 ? -7.236 -10.766 -15.703 1.00 90.56 449 ALA A O 1
ATOM 3480 N N . GLY A 1 450 ? -7.334 -8.643 -14.947 1.00 91.94 450 GLY A N 1
ATOM 3481 C CA . GLY A 1 450 ? -8.161 -8.910 -13.772 1.00 91.94 450 GLY A CA 1
ATOM 3482 C C . GLY A 1 450 ? -9.532 -8.242 -13.858 1.00 91.94 450 GLY A C 1
ATOM 3483 O O . GLY A 1 450 ? -9.724 -7.296 -14.620 1.00 91.94 450 GLY A O 1
ATOM 3484 N N . LEU A 1 451 ? -10.471 -8.715 -13.041 1.00 92.62 451 LEU A N 1
ATOM 3485 C CA . LEU A 1 451 ? -11.768 -8.079 -12.833 1.00 92.62 451 LEU A CA 1
ATOM 3486 C C . LEU A 1 451 ? -11.561 -6.776 -12.056 1.00 92.62 451 LEU A C 1
ATOM 3488 O O . LEU A 1 451 ? -11.092 -6.812 -10.917 1.00 92.62 451 LEU A O 1
ATOM 3492 N N . SER A 1 452 ? -11.888 -5.636 -12.661 1.00 94.94 452 SER A N 1
ATOM 3493 C CA . SER A 1 452 ? -11.714 -4.313 -12.055 1.00 94.94 452 SER A CA 1
ATOM 3494 C C . SER A 1 452 ? -13.028 -3.731 -11.537 1.00 94.94 452 SER A C 1
ATOM 3496 O O . SER A 1 452 ? -14.039 -3.755 -12.232 1.00 94.94 452 SER A O 1
ATOM 3498 N N . VAL A 1 453 ? -12.979 -3.127 -10.355 1.00 95.56 453 VAL A N 1
ATOM 3499 C CA . VAL A 1 453 ? -14.035 -2.308 -9.755 1.00 95.56 453 VAL A CA 1
ATOM 3500 C C . VAL A 1 453 ? -13.524 -0.875 -9.693 1.00 95.56 453 VAL A C 1
ATOM 3502 O O . VAL A 1 453 ? -12.497 -0.625 -9.067 1.00 95.56 453 VAL A O 1
ATOM 3505 N N . ASP A 1 454 ? -14.238 0.063 -10.303 1.00 96.12 454 ASP A N 1
ATOM 3506 C CA . ASP A 1 454 ? -13.967 1.497 -10.183 1.00 96.12 454 ASP A CA 1
ATOM 3507 C C . ASP A 1 454 ? -15.284 2.217 -9.870 1.00 96.12 454 ASP A C 1
ATOM 3509 O O . ASP A 1 454 ? -16.218 2.195 -10.674 1.00 96.12 454 ASP A O 1
ATOM 3513 N N . ALA A 1 455 ? -15.403 2.768 -8.660 1.00 97.12 455 ALA A N 1
ATOM 3514 C CA . ALA A 1 455 ? -16.649 3.347 -8.177 1.00 97.12 455 ALA A CA 1
ATOM 3515 C C . ALA A 1 455 ? -16.436 4.497 -7.188 1.00 97.12 455 ALA A C 1
ATOM 3517 O O . ALA A 1 455 ? -15.436 4.570 -6.472 1.00 97.12 455 ALA A O 1
ATOM 3518 N N . PHE A 1 456 ? -17.437 5.370 -7.092 1.00 97.81 456 PHE A N 1
ATOM 3519 C CA . PHE A 1 456 ? -17.504 6.425 -6.084 1.00 97.81 456 PHE A CA 1
ATOM 3520 C C . PHE A 1 456 ? -18.540 6.062 -5.018 1.00 97.81 456 PHE A C 1
ATOM 3522 O O . PHE A 1 456 ? -19.680 5.734 -5.337 1.00 97.81 456 PHE A O 1
ATOM 3529 N N . LEU A 1 457 ? -18.144 6.126 -3.749 1.00 97.94 457 LEU A N 1
ATOM 3530 C CA . LEU A 1 457 ? -18.955 5.772 -2.590 1.00 97.94 457 LEU A CA 1
ATOM 3531 C C . LEU A 1 457 ? -19.146 6.994 -1.693 1.00 97.94 457 LEU A C 1
ATOM 3533 O O . LEU A 1 457 ? -18.173 7.607 -1.257 1.00 97.94 457 LEU A O 1
ATOM 3537 N N . ALA A 1 458 ? -20.393 7.326 -1.369 1.00 98.19 458 ALA A N 1
ATOM 3538 C CA . ALA A 1 458 ? -20.703 8.281 -0.311 1.00 98.19 458 ALA A CA 1
ATOM 3539 C C . ALA A 1 458 ? -20.769 7.526 1.022 1.00 98.19 458 ALA A C 1
ATOM 3541 O O . ALA A 1 458 ? -21.687 6.740 1.249 1.00 98.19 458 ALA A O 1
ATOM 3542 N N . LEU A 1 459 ? -19.772 7.723 1.886 1.00 98.25 459 LEU A N 1
ATOM 3543 C CA . LEU A 1 459 ? -19.610 6.941 3.110 1.00 98.25 459 LEU A CA 1
ATOM 3544 C C . LEU A 1 459 ? -19.963 7.759 4.363 1.00 98.25 459 LEU A C 1
ATOM 3546 O O . LEU A 1 459 ? -19.532 8.915 4.482 1.00 98.25 459 LEU A O 1
ATOM 3550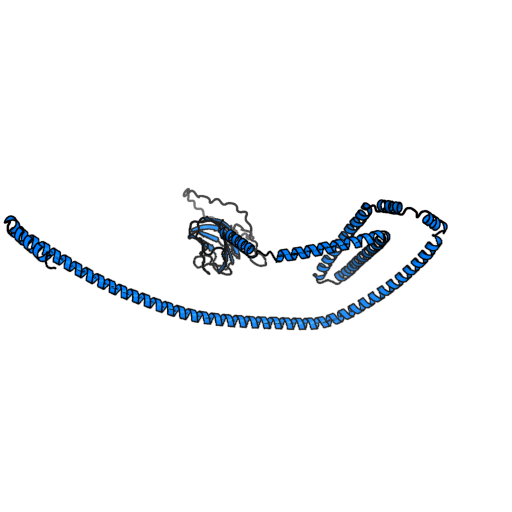 N N . PRO A 1 460 ? -20.704 7.174 5.327 1.00 98.12 460 PRO A N 1
ATOM 3551 C CA . PRO A 1 460 ? -20.940 7.795 6.625 1.00 98.12 460 PRO A CA 1
ATOM 3552 C C . PRO A 1 460 ? -19.666 7.804 7.484 1.00 98.12 460 PRO A C 1
ATOM 3554 O O . PRO A 1 460 ? -18.638 7.214 7.145 1.00 98.12 460 PRO A O 1
ATOM 3557 N N . ALA A 1 461 ? -19.725 8.479 8.632 1.00 96.94 461 ALA A N 1
ATOM 3558 C CA . ALA A 1 461 ? -18.618 8.483 9.579 1.00 96.94 461 ALA A CA 1
ATOM 3559 C C . ALA A 1 461 ? -18.384 7.068 10.122 1.00 96.94 461 ALA A C 1
ATOM 3561 O O . ALA A 1 461 ? -19.338 6.373 10.468 1.00 96.94 461 ALA A O 1
ATOM 3562 N N . ARG A 1 462 ? -17.113 6.668 10.247 1.00 97.44 462 ARG A N 1
ATOM 3563 C CA . ARG A 1 462 ? -16.707 5.332 10.726 1.00 97.44 462 ARG A CA 1
ATOM 3564 C C . ARG A 1 462 ? -17.245 4.180 9.866 1.00 97.44 462 ARG A C 1
ATOM 3566 O O . ARG A 1 462 ? -17.466 3.092 10.391 1.00 97.44 462 ARG A O 1
ATOM 3573 N N . ALA A 1 463 ? -17.429 4.409 8.566 1.00 98.38 463 ALA A N 1
ATOM 3574 C CA . ALA A 1 463 ? -17.838 3.360 7.642 1.00 98.38 463 ALA A CA 1
ATOM 3575 C C . ALA A 1 463 ? -16.802 2.228 7.596 1.00 98.38 463 ALA A C 1
ATOM 3577 O O . ALA A 1 463 ? -15.596 2.475 7.565 1.00 98.38 463 ALA A O 1
ATOM 3578 N N . VAL A 1 464 ? -17.270 0.986 7.568 1.00 98.62 464 VAL A N 1
ATOM 3579 C CA . VAL A 1 464 ? -16.441 -0.207 7.393 1.00 98.62 464 VAL A CA 1
ATOM 3580 C C . VAL A 1 464 ? -16.583 -0.674 5.956 1.00 98.62 464 VAL A C 1
ATOM 3582 O O . VAL A 1 464 ? -17.676 -1.042 5.545 1.00 98.62 464 VAL A O 1
ATOM 3585 N N . VAL A 1 465 ? -15.493 -0.676 5.196 1.00 98.50 465 VAL A N 1
ATOM 3586 C CA . VAL A 1 465 ? -15.473 -1.214 3.832 1.00 98.50 465 VAL A CA 1
ATOM 3587 C C . VAL A 1 465 ? -14.842 -2.601 3.856 1.00 98.50 465 VAL A C 1
ATOM 3589 O O . VAL A 1 465 ? -13.756 -2.791 4.412 1.00 98.50 465 VAL A O 1
ATOM 3592 N N . GLN A 1 466 ? -15.534 -3.563 3.253 1.00 98.38 466 GLN A N 1
ATOM 3593 C CA . GLN A 1 466 ? -15.066 -4.930 3.018 1.00 98.38 466 GLN A CA 1
ATOM 3594 C C . GLN A 1 466 ? -15.331 -5.300 1.555 1.00 98.38 466 GLN A C 1
ATOM 3596 O O . GLN A 1 466 ? -16.209 -4.729 0.910 1.00 98.38 466 GLN A O 1
ATOM 3601 N N . ILE A 1 467 ? -14.586 -6.273 1.034 1.00 98.12 467 ILE A N 1
ATOM 3602 C CA . ILE A 1 467 ? -14.864 -6.861 -0.279 1.00 98.12 467 ILE A CA 1
ATOM 3603 C C . ILE A 1 467 ? -15.166 -8.337 -0.080 1.00 98.12 467 ILE A C 1
ATOM 3605 O O . ILE A 1 467 ? -14.340 -9.060 0.480 1.00 98.12 467 ILE A O 1
ATOM 3609 N N . SER A 1 468 ? -16.346 -8.762 -0.521 1.00 97.75 468 SER A N 1
ATOM 3610 C CA . SER A 1 468 ? -16.715 -10.167 -0.603 1.00 97.75 468 SER A CA 1
ATOM 3611 C C . SER A 1 468 ? -16.328 -10.745 -1.961 1.00 97.75 468 SER A C 1
ATOM 3613 O O . SER A 1 468 ? -16.452 -10.078 -2.989 1.00 97.75 468 SER A O 1
ATOM 3615 N N . TYR A 1 469 ? -15.834 -11.977 -1.938 1.00 97.19 469 TYR A N 1
ATOM 3616 C CA . TYR A 1 469 ? -15.348 -12.721 -3.088 1.00 97.19 469 TYR A CA 1
ATOM 3617 C C . TYR A 1 469 ? -15.983 -14.111 -3.052 1.00 97.19 469 TYR A C 1
ATOM 3619 O O . TYR A 1 469 ? -15.671 -14.895 -2.164 1.00 97.19 469 TYR A O 1
ATOM 3627 N N . GLY A 1 470 ? -16.908 -14.390 -3.973 1.00 95.88 470 GLY A N 1
ATOM 3628 C CA . GLY A 1 470 ? -17.825 -15.534 -3.878 1.00 95.88 470 GLY A CA 1
ATOM 3629 C C . GLY A 1 470 ? -17.258 -16.915 -4.231 1.00 95.88 470 GLY A C 1
ATOM 3630 O O . GLY A 1 470 ? -18.038 -17.858 -4.331 1.00 95.88 470 GLY A O 1
ATOM 3631 N N . ILE A 1 471 ? -15.949 -17.052 -4.459 1.00 94.25 471 ILE A N 1
ATOM 3632 C CA . ILE A 1 471 ? -15.311 -18.319 -4.850 1.00 94.25 471 ILE A CA 1
ATOM 3633 C C . ILE A 1 471 ? -14.177 -18.644 -3.872 1.00 94.25 471 ILE A C 1
ATOM 3635 O O . ILE A 1 471 ? -13.294 -17.818 -3.657 1.00 94.25 471 ILE A O 1
ATOM 3639 N N . ASP A 1 472 ? -14.142 -19.868 -3.337 1.00 94.00 472 ASP A N 1
ATOM 3640 C CA . ASP A 1 472 ? -13.055 -20.352 -2.464 1.00 94.00 472 ASP A CA 1
ATOM 3641 C C . ASP A 1 472 ? -11.817 -20.819 -3.258 1.00 94.00 472 ASP A C 1
ATOM 3643 O O . ASP A 1 472 ? -11.290 -21.920 -3.086 1.00 94.00 472 ASP A O 1
ATOM 3647 N N . GLU A 1 473 ? -11.354 -19.967 -4.167 1.00 93.88 473 GLU A N 1
ATOM 3648 C CA . GLU A 1 473 ? -10.167 -20.210 -4.979 1.00 93.88 473 GLU A CA 1
ATOM 3649 C C . GLU A 1 473 ? -9.104 -19.149 -4.727 1.00 93.88 473 GLU A C 1
ATOM 3651 O O . GLU A 1 473 ? -9.372 -18.048 -4.239 1.00 93.88 473 GLU A O 1
ATOM 3656 N N . LYS A 1 474 ? -7.853 -19.504 -5.030 1.00 93.81 474 LYS A N 1
ATOM 3657 C CA . LYS A 1 474 ? -6.735 -18.574 -4.867 1.00 93.81 474 LYS A CA 1
ATOM 3658 C C . LYS A 1 474 ? -6.853 -17.450 -5.888 1.00 93.81 474 LYS A C 1
ATOM 3660 O O . LYS A 1 474 ? -6.928 -17.703 -7.087 1.00 93.81 474 LYS A O 1
ATOM 3665 N N . ALA A 1 475 ? -6.770 -16.217 -5.412 1.00 95.56 475 ALA A N 1
ATOM 3666 C CA . ALA A 1 475 ? -6.686 -15.046 -6.267 1.00 95.56 475 ALA A CA 1
ATOM 3667 C C . ALA A 1 475 ? -5.698 -14.029 -5.694 1.00 95.56 475 ALA A C 1
ATOM 3669 O O . ALA A 1 475 ? -5.245 -14.124 -4.547 1.00 95.56 475 ALA A O 1
ATOM 3670 N N . GLN A 1 476 ? -5.339 -13.066 -6.536 1.00 96.50 476 GLN A N 1
ATOM 3671 C CA . GLN A 1 476 ? -4.550 -11.907 -6.141 1.00 96.50 476 GLN A CA 1
ATOM 3672 C C . GLN A 1 476 ? -5.355 -10.649 -6.411 1.00 96.50 476 GLN A C 1
ATOM 3674 O O . GLN A 1 476 ? -6.196 -10.618 -7.306 1.00 96.50 476 GLN A O 1
ATOM 3679 N N . GLY A 1 477 ? -5.094 -9.580 -5.676 1.00 96.94 477 GLY A N 1
ATOM 3680 C CA . GLY A 1 477 ? -5.769 -8.327 -5.956 1.00 96.94 477 GLY A CA 1
ATOM 3681 C C . GLY A 1 477 ? -5.244 -7.154 -5.165 1.00 96.94 477 GLY A C 1
ATOM 3682 O O . GLY A 1 477 ? -4.365 -7.279 -4.311 1.00 96.94 477 GLY A O 1
ATOM 3683 N N . PHE A 1 478 ? -5.808 -5.991 -5.445 1.00 97.81 478 PHE A N 1
ATOM 3684 C CA . PHE A 1 478 ? -5.559 -4.798 -4.656 1.00 97.81 478 PHE A CA 1
ATOM 3685 C C . PHE A 1 478 ? -6.850 -4.029 -4.413 1.00 97.81 478 PHE A C 1
ATOM 3687 O O . PHE A 1 478 ? -7.804 -4.131 -5.180 1.00 97.81 478 PHE A O 1
ATOM 3694 N N . LEU A 1 479 ? -6.839 -3.230 -3.352 1.00 98.25 479 LEU A N 1
ATOM 3695 C CA . LEU A 1 479 ? -7.855 -2.237 -3.032 1.00 98.25 479 LEU A CA 1
ATOM 3696 C C . LEU A 1 479 ? -7.164 -0.897 -2.825 1.00 98.25 479 LEU A C 1
ATOM 3698 O O . LEU A 1 479 ? -6.230 -0.788 -2.037 1.00 98.25 479 LEU A O 1
ATOM 3702 N N . SER A 1 480 ? -7.646 0.124 -3.513 1.00 98.31 480 SER A N 1
ATOM 3703 C CA . SER A 1 480 ? -7.276 1.519 -3.369 1.00 98.31 480 SER A CA 1
ATOM 3704 C C . SER A 1 480 ? -8.497 2.308 -2.909 1.00 98.31 480 SER A C 1
ATOM 3706 O O . SER A 1 480 ? -9.557 2.239 -3.525 1.00 98.31 480 SER A O 1
ATOM 3708 N N . LEU A 1 481 ? -8.336 3.078 -1.839 1.00 98.12 481 LEU A N 1
ATOM 3709 C CA . LEU A 1 481 ? -9.339 4.004 -1.330 1.00 98.12 481 LEU A CA 1
ATOM 3710 C C . LEU A 1 481 ? -8.740 5.402 -1.343 1.00 98.12 481 LEU A C 1
ATOM 3712 O O . LEU A 1 481 ? -7.660 5.628 -0.794 1.00 98.12 481 LEU A O 1
ATOM 3716 N N . ARG A 1 482 ? -9.433 6.350 -1.962 1.00 96.88 482 ARG A N 1
ATOM 3717 C CA . ARG A 1 482 ? -9.039 7.757 -1.990 1.00 96.88 482 ARG A CA 1
ATOM 3718 C C . ARG A 1 482 ? -10.211 8.610 -1.538 1.00 96.88 482 ARG A C 1
ATOM 3720 O O . ARG A 1 482 ? -11.294 8.475 -2.087 1.00 96.88 482 ARG A O 1
ATOM 3727 N N . LYS A 1 483 ? -10.010 9.486 -0.558 1.00 95.75 483 LYS A N 1
ATOM 3728 C CA . LYS A 1 483 ? -11.003 10.525 -0.266 1.00 95.75 483 LYS A CA 1
ATOM 3729 C C . LYS A 1 483 ? -10.890 11.622 -1.322 1.00 95.75 483 LYS A C 1
ATOM 3731 O O . LYS A 1 483 ? -9.766 11.979 -1.684 1.00 95.75 483 LYS A O 1
ATOM 3736 N N . LEU A 1 484 ? -12.029 12.104 -1.805 1.00 92.75 484 LEU A N 1
ATOM 3737 C CA . LEU A 1 484 ? -12.108 13.225 -2.739 1.00 92.75 484 LEU A CA 1
ATOM 3738 C C . LEU A 1 484 ? -12.264 14.563 -2.023 1.00 92.75 484 LEU A C 1
ATOM 3740 O O . LEU A 1 484 ? -12.886 14.580 -0.931 1.00 92.75 484 LEU A O 1
#

Radius of gyration: 52.06 Å; chains: 1; bounding box: 108×89×153 Å